Protein AF-0000000081332070 (afdb_homodimer)

Structure (mmCIF, N/CA/C/O backbone):
data_AF-0000000081332070-model_v1
#
loop_
_entity.id
_entity.type
_entity.pdbx_description
1 polymer 'Alpha/beta fold hydrolase'
#
loop_
_atom_site.group_PDB
_atom_site.id
_atom_site.type_symbol
_atom_site.label_atom_id
_atom_site.label_alt_id
_atom_site.label_comp_id
_atom_site.label_asym_id
_atom_site.label_entity_id
_atom_site.label_seq_id
_atom_site.pdbx_PDB_ins_code
_atom_site.Cartn_x
_atom_site.Cartn_y
_atom_site.Cartn_z
_atom_site.occupancy
_atom_site.B_iso_or_equiv
_atom_site.auth_seq_id
_atom_site.auth_comp_id
_atom_site.auth_asym_id
_atom_site.auth_atom_id
_atom_site.pdbx_PDB_model_num
ATOM 1 N N . MET A 1 1 ? -11.836 -8.078 12.07 1 38.56 1 MET A N 1
ATOM 2 C CA . MET A 1 1 ? -11.688 -8.82 10.82 1 38.56 1 MET A CA 1
ATOM 3 C C . MET A 1 1 ? -11.523 -10.312 11.094 1 38.56 1 MET A C 1
ATOM 5 O O . MET A 1 1 ? -10.734 -10.711 11.953 1 38.56 1 MET A O 1
ATOM 9 N N . ILE A 1 2 ? -12.57 -11.07 11.023 1 46.22 2 ILE A N 1
ATOM 10 C CA . ILE A 1 2 ? -12.5 -12.484 11.352 1 46.22 2 ILE A CA 1
ATOM 11 C C . ILE A 1 2 ? -11.211 -13.078 10.781 1 46.22 2 ILE A C 1
ATOM 13 O O . ILE A 1 2 ? -10.945 -12.977 9.578 1 46.22 2 ILE A O 1
ATOM 17 N N . ARG A 1 3 ? -10.281 -13.148 11.656 1 58.88 3 ARG A N 1
ATOM 18 C CA . ARG A 1 3 ? -9.07 -13.836 11.227 1 58.88 3 ARG A CA 1
ATOM 19 C C . ARG A 1 3 ? -9.383 -15.25 10.758 1 58.88 3 ARG A C 1
ATOM 21 O O . ARG A 1 3 ? -9.984 -16.031 11.492 1 58.88 3 ARG A O 1
ATOM 28 N N . LEU A 1 4 ? -9.211 -15.445 9.477 1 74.88 4 LEU A N 1
ATOM 29 C CA . LEU A 1 4 ? -9.43 -16.781 8.922 1 74.88 4 LEU A CA 1
ATOM 30 C C . LEU A 1 4 ? -8.461 -17.781 9.539 1 74.88 4 LEU A C 1
ATOM 32 O O . LEU A 1 4 ? -7.277 -17.484 9.703 1 74.88 4 LEU A O 1
ATOM 36 N N . THR A 1 5 ? -8.984 -18.812 10.117 1 86 5 THR A N 1
ATOM 37 C CA . THR A 1 5 ? -8.164 -19.875 10.672 1 86 5 THR A CA 1
ATOM 38 C C . THR A 1 5 ? -7.676 -20.828 9.578 1 86 5 THR A C 1
ATOM 40 O O . THR A 1 5 ? -8.477 -21.312 8.773 1 86 5 THR A O 1
ATOM 43 N N . ALA A 1 6 ? -6.418 -21 9.578 1 92.31 6 ALA A N 1
ATOM 44 C CA . ALA A 1 6 ? -5.824 -21.922 8.609 1 92.31 6 ALA A CA 1
ATOM 45 C C . ALA A 1 6 ? -6.234 -23.359 8.883 1 92.31 6 ALA A C 1
ATOM 47 O O . ALA A 1 6 ? -6.367 -23.766 10.047 1 92.31 6 ALA A O 1
ATOM 48 N N . GLU A 1 7 ? -6.484 -24.094 7.84 1 96.81 7 GLU A N 1
ATOM 49 C CA . GLU A 1 7 ? -6.781 -25.516 7.883 1 96.81 7 GLU A CA 1
ATOM 50 C C . GLU A 1 7 ? -5.711 -26.328 7.152 1 96.81 7 GLU A C 1
ATOM 52 O O . GLU A 1 7 ? -4.852 -25.766 6.477 1 96.81 7 GLU A O 1
ATOM 57 N N . HIS A 1 8 ? -5.754 -27.672 7.391 1 98.19 8 HIS A N 1
ATOM 58 C CA . HIS A 1 8 ? -4.84 -28.594 6.711 1 98.19 8 HIS A CA 1
ATOM 59 C C . HIS A 1 8 ? -5.598 -29.75 6.07 1 98.19 8 HIS A C 1
ATOM 61 O O . HIS A 1 8 ? -6.555 -30.266 6.648 1 98.19 8 HIS A O 1
ATOM 67 N N . THR A 1 9 ? -5.184 -30.141 4.871 1 98.56 9 THR A N 1
ATOM 68 C CA . THR A 1 9 ? -5.641 -31.406 4.328 1 98.56 9 THR A CA 1
ATOM 69 C C . THR A 1 9 ? -4.969 -32.562 5.043 1 98.56 9 THR A C 1
ATOM 71 O O . THR A 1 9 ? -3.988 -32.375 5.77 1 98.56 9 THR A O 1
ATOM 74 N N . PRO A 1 10 ? -5.52 -33.75 4.793 1 97.75 10 PRO A N 1
ATOM 75 C CA . PRO A 1 10 ? -4.848 -34.906 5.383 1 97.75 10 PRO A CA 1
ATOM 76 C C . PRO A 1 10 ? -3.402 -35.062 4.914 1 97.75 10 PRO A C 1
ATOM 78 O O . PRO A 1 10 ? -2.549 -35.531 5.672 1 97.75 10 PRO A O 1
ATOM 81 N N . ALA A 1 11 ? -3.088 -34.625 3.713 1 97.5 11 ALA A N 1
ATOM 82 C CA . ALA A 1 11 ? -1.735 -34.688 3.166 1 97.5 11 ALA A CA 1
ATOM 83 C C . ALA A 1 11 ? -0.864 -33.562 3.676 1 97.5 11 ALA A C 1
ATOM 85 O O . ALA A 1 11 ? 0.345 -33.531 3.432 1 97.5 11 ALA A O 1
ATOM 86 N N . GLY A 1 12 ? -1.466 -32.562 4.418 1 98.44 12 GLY A N 1
ATOM 87 C CA . GLY A 1 12 ? -0.684 -31.562 5.113 1 98.44 12 GLY A CA 1
ATOM 88 C C . GLY A 1 12 ? -0.72 -30.203 4.426 1 98.44 12 GLY A C 1
ATOM 89 O O . GLY A 1 12 ? -0.119 -29.25 4.91 1 98.44 12 GLY A O 1
ATOM 90 N N . THR A 1 13 ? -1.43 -30.078 3.301 1 98.75 13 THR A N 1
ATOM 91 C CA . THR A 1 13 ? -1.515 -28.781 2.635 1 98.75 13 THR A CA 1
ATOM 92 C C . THR A 1 13 ? -2.24 -27.766 3.514 1 98.75 13 THR A C 1
ATOM 94 O O . THR A 1 13 ? -3.398 -27.969 3.883 1 98.75 13 THR A O 1
ATOM 97 N N . SER A 1 14 ? -1.518 -26.719 3.902 1 98.81 14 SER A N 1
ATOM 98 C CA . SER A 1 14 ? -2.115 -25.656 4.691 1 98.81 14 SER A CA 1
ATOM 99 C C . SER A 1 14 ? -2.875 -24.672 3.801 1 98.81 14 SER A C 1
ATOM 101 O O . SER A 1 14 ? -2.346 -24.203 2.791 1 98.81 14 SER A O 1
ATOM 103 N N . TYR A 1 15 ? -4.145 -24.375 4.176 1 98.75 15 TYR A N 1
ATOM 104 C CA . TYR A 1 15 ? -4.941 -23.516 3.314 1 98.75 15 TYR A CA 1
ATOM 105 C C . TYR A 1 15 ? -5.922 -22.672 4.137 1 98.75 15 TYR A C 1
ATOM 107 O O . TYR A 1 15 ? -6.137 -22.953 5.32 1 98.75 15 TYR A O 1
ATOM 115 N N . LEU A 1 16 ? -6.34 -21.562 3.539 1 98.19 16 LEU A N 1
ATOM 116 C CA . LEU A 1 16 ? -7.445 -20.719 3.99 1 98.19 16 LEU A CA 1
ATOM 117 C C . LEU A 1 16 ? -8.562 -20.688 2.947 1 98.19 16 LEU A C 1
ATOM 119 O O . LEU A 1 16 ? -8.289 -20.625 1.746 1 98.19 16 LEU A O 1
ATOM 123 N N . ALA A 1 17 ? -9.781 -20.781 3.414 1 97.5 17 ALA A N 1
ATOM 124 C CA . ALA A 1 17 ? -10.938 -20.688 2.525 1 97.5 17 ALA A CA 1
ATOM 125 C C . ALA A 1 17 ? -11.992 -19.75 3.105 1 97.5 17 ALA A C 1
ATOM 127 O O . ALA A 1 17 ? -12.273 -19.797 4.309 1 97.5 17 ALA A O 1
ATOM 128 N N . THR A 1 18 ? -12.484 -18.875 2.275 1 96.88 18 THR A N 1
ATOM 129 C CA . THR A 1 18 ? -13.531 -17.953 2.707 1 96.88 18 THR A CA 1
ATOM 130 C C . THR A 1 18 ? -14.438 -17.594 1.538 1 96.88 18 THR A C 1
ATOM 132 O O . THR A 1 18 ? -14.055 -17.719 0.376 1 96.88 18 THR A O 1
ATOM 135 N N . GLY A 1 19 ? -15.656 -17.203 1.854 1 96.88 19 GLY A N 1
ATOM 136 C CA . GLY A 1 19 ? -16.609 -16.844 0.829 1 96.88 19 GLY A CA 1
ATOM 137 C C . GLY A 1 19 ? -17.406 -18.031 0.295 1 96.88 19 GLY A C 1
ATOM 138 O O . GLY A 1 19 ? -17.234 -19.156 0.773 1 96.88 19 GLY A O 1
ATOM 139 N N . GLN A 1 20 ? -18.312 -17.688 -0.54 1 96.25 20 GLN A N 1
ATOM 140 C CA . GLN A 1 20 ? -19.172 -18.688 -1.184 1 96.25 20 GLN A CA 1
ATOM 141 C C . GLN A 1 20 ? -19.266 -18.438 -2.688 1 96.25 20 GLN A C 1
ATOM 143 O O . GLN A 1 20 ? -19 -17.328 -3.156 1 96.25 20 GLN A O 1
ATOM 148 N N . GLY A 1 21 ? -19.609 -19.516 -3.41 1 95.75 21 GLY A N 1
ATOM 149 C CA . GLY A 1 21 ? -19.734 -19.406 -4.852 1 95.75 21 GLY A CA 1
ATOM 150 C C . GLY A 1 21 ? -18.688 -20.172 -5.613 1 95.75 21 GLY A C 1
ATOM 151 O O . GLY A 1 21 ? -18.188 -21.203 -5.133 1 95.75 21 GLY A O 1
ATOM 152 N N . GLN A 1 22 ? -18.438 -19.734 -6.848 1 96.81 22 GLN A N 1
ATOM 153 C CA . GLN A 1 22 ? -17.453 -20.406 -7.68 1 96.81 22 GLN A CA 1
ATOM 154 C C . GLN A 1 22 ? -16.078 -20.375 -7.043 1 96.81 22 GLN A C 1
ATOM 156 O O . GLN A 1 22 ? -15.648 -19.328 -6.547 1 96.81 22 GLN A O 1
ATOM 161 N N . PRO A 1 23 ? -15.375 -21.469 -7.02 1 98.25 23 PRO A N 1
ATOM 162 C CA . PRO A 1 23 ? -14.078 -21.531 -6.344 1 98.25 23 PRO A CA 1
ATOM 163 C C . PRO A 1 23 ? -12.977 -20.812 -7.121 1 98.25 23 PRO A C 1
ATOM 165 O O . PRO A 1 23 ? -12.875 -20.969 -8.344 1 98.25 23 PRO A O 1
ATOM 168 N N . VAL A 1 24 ? -12.242 -20 -6.438 1 98.81 24 VAL A N 1
ATOM 169 C CA . VAL A 1 24 ? -11.031 -19.344 -6.918 1 98.81 24 VAL A CA 1
ATOM 170 C C . VAL A 1 24 ? -9.852 -19.719 -6.035 1 98.81 24 VAL A C 1
ATOM 172 O O . VAL A 1 24 ? -9.859 -19.469 -4.828 1 98.81 24 VAL A O 1
ATOM 175 N N . VAL A 1 25 ? -8.836 -20.328 -6.605 1 98.94 25 VAL A N 1
ATOM 176 C CA . VAL A 1 25 ? -7.652 -20.734 -5.848 1 98.94 25 VAL A CA 1
ATOM 177 C C . VAL A 1 25 ? -6.488 -19.797 -6.16 1 98.94 25 VAL A C 1
ATOM 179 O O . VAL A 1 25 ? -6.215 -19.516 -7.328 1 98.94 25 VAL A O 1
ATOM 182 N N . LEU A 1 26 ? -5.84 -19.344 -5.113 1 98.94 26 LEU A N 1
ATOM 183 C CA . LEU A 1 26 ? -4.73 -18.406 -5.23 1 98.94 26 LEU A CA 1
ATOM 184 C C . LEU A 1 26 ? -3.408 -19.078 -4.871 1 98.94 26 LEU A C 1
ATOM 186 O O . LEU A 1 26 ? -3.262 -19.625 -3.775 1 98.94 26 LEU A O 1
ATOM 190 N N . ILE A 1 27 ? -2.459 -19 -5.789 1 98.94 27 ILE A N 1
ATOM 191 C CA . ILE A 1 27 ? -1.155 -19.625 -5.594 1 98.94 27 ILE A CA 1
ATOM 192 C C . ILE A 1 27 ? -0.077 -18.547 -5.492 1 98.94 27 ILE A C 1
ATOM 194 O O . ILE A 1 27 ? 0.098 -17.75 -6.414 1 98.94 27 ILE A O 1
ATOM 198 N N . HIS A 1 28 ? 0.681 -18.562 -4.414 1 98.88 28 HIS A N 1
ATOM 199 C CA . HIS A 1 28 ? 1.637 -17.5 -4.121 1 98.88 28 HIS A CA 1
ATOM 200 C C . HIS A 1 28 ? 2.957 -17.734 -4.848 1 98.88 28 HIS A C 1
ATOM 202 O O . HIS A 1 28 ? 3.119 -18.734 -5.547 1 98.88 28 HIS A O 1
ATOM 208 N N . GLY A 1 29 ? 3.875 -16.766 -4.809 1 98.69 29 GLY A N 1
ATOM 209 C CA . GLY A 1 29 ? 5.191 -16.844 -5.422 1 98.69 29 GLY A CA 1
ATOM 210 C C . GLY A 1 29 ? 6.23 -17.5 -4.527 1 98.69 29 GLY A C 1
ATOM 211 O O . GLY A 1 29 ? 5.977 -17.734 -3.348 1 98.69 29 GLY A O 1
ATOM 212 N N . VAL A 1 30 ? 7.387 -17.766 -5.094 1 98.06 30 VAL A N 1
ATOM 213 C CA . VAL A 1 30 ? 8.461 -18.406 -4.344 1 98.06 30 VAL A CA 1
ATOM 214 C C . VAL A 1 30 ? 8.898 -17.516 -3.191 1 98.06 30 VAL A C 1
ATOM 216 O O . VAL A 1 30 ? 9.039 -16.297 -3.363 1 98.06 30 VAL A O 1
ATOM 219 N N . GLY A 1 31 ? 9.047 -18.109 -2.027 1 97.75 31 GLY A N 1
ATOM 220 C CA . GLY A 1 31 ? 9.523 -17.422 -0.843 1 97.75 31 GLY A CA 1
ATOM 221 C C . GLY A 1 31 ? 8.422 -16.734 -0.063 1 97.75 31 GLY A C 1
ATOM 222 O O . GLY A 1 31 ? 8.648 -16.25 1.045 1 97.75 31 GLY A O 1
ATOM 223 N N . LEU A 1 32 ? 7.258 -16.688 -0.602 1 98.25 32 LEU A N 1
ATOM 224 C CA . LEU A 1 32 ? 6.102 -16.094 0.061 1 98.25 32 LEU A CA 1
ATOM 225 C C . LEU A 1 32 ? 5.195 -17.172 0.644 1 98.25 32 LEU A C 1
ATOM 227 O O . LEU A 1 32 ? 5.645 -18.297 0.905 1 98.25 32 LEU A O 1
ATOM 231 N N . ASN A 1 33 ? 3.975 -16.828 1.009 1 98.44 33 ASN A N 1
ATOM 232 C CA . ASN A 1 33 ? 2.98 -17.766 1.527 1 98.44 33 ASN A CA 1
ATOM 233 C C . ASN A 1 33 ? 1.56 -17.281 1.243 1 98.44 33 ASN A C 1
ATOM 235 O O . ASN A 1 33 ? 1.364 -16.266 0.574 1 98.44 33 ASN A O 1
ATOM 239 N N . LYS A 1 34 ? 0.616 -18.078 1.707 1 98.5 34 LYS A N 1
ATOM 240 C CA . LYS A 1 34 ? -0.781 -17.828 1.367 1 98.5 34 LYS A CA 1
ATOM 241 C C . LYS A 1 34 ? -1.244 -16.484 1.915 1 98.5 34 LYS A C 1
ATOM 243 O O . LYS A 1 34 ? -2.215 -15.898 1.42 1 98.5 34 LYS A O 1
ATOM 248 N N . GLU A 1 35 ? -0.532 -15.875 2.842 1 96.88 35 GLU A N 1
ATOM 249 C CA . GLU A 1 35 ? -0.957 -14.641 3.498 1 96.88 35 GLU A CA 1
ATOM 250 C C . GLU A 1 35 ? -0.755 -13.43 2.586 1 96.88 35 GLU A C 1
ATOM 252 O O . GLU A 1 35 ? -1.333 -12.367 2.82 1 96.88 35 GLU A O 1
ATOM 257 N N . MET A 1 36 ? 0.032 -13.633 1.496 1 98.06 36 MET A N 1
ATOM 258 C CA . MET A 1 36 ? 0.271 -12.5 0.609 1 98.06 36 MET A CA 1
ATOM 259 C C . MET A 1 36 ? -1.017 -12.07 -0.085 1 98.06 36 MET A C 1
ATOM 261 O O . MET A 1 36 ? -1.094 -10.969 -0.634 1 98.06 36 MET A O 1
ATOM 265 N N . TRP A 1 37 ? -2.033 -12.914 -0.03 1 98.56 37 TRP A N 1
ATOM 266 C CA . TRP A 1 37 ? -3.232 -12.742 -0.843 1 98.56 37 TRP A CA 1
ATOM 267 C C . TRP A 1 37 ? -4.32 -12.016 -0.058 1 98.56 37 TRP A C 1
ATOM 269 O O . TRP A 1 37 ? -5.48 -11.984 -0.472 1 98.56 37 TRP A O 1
ATOM 279 N N . GLY A 1 38 ? -3.975 -11.438 1.107 1 97.94 38 GLY A N 1
ATOM 280 C CA . GLY A 1 38 ? -4.984 -10.828 1.953 1 97.94 38 GLY A CA 1
ATOM 281 C C . GLY A 1 38 ? -5.891 -9.867 1.2 1 97.94 38 GLY A C 1
ATOM 282 O O . GLY A 1 38 ? -7.113 -9.922 1.34 1 97.94 38 GLY A O 1
ATOM 283 N N . GLY A 1 39 ? -5.305 -8.977 0.341 1 98.31 39 GLY A N 1
ATOM 284 C CA . GLY A 1 39 ? -6.078 -8.008 -0.424 1 98.31 39 GLY A CA 1
ATOM 285 C C . GLY A 1 39 ? -7.043 -8.656 -1.402 1 98.31 39 GLY A C 1
ATOM 286 O O . GLY A 1 39 ? -8.172 -8.195 -1.562 1 98.31 39 GLY A O 1
ATOM 287 N N . GLN A 1 40 ? -6.613 -9.664 -2.096 1 98.69 40 GLN A N 1
ATOM 288 C CA . GLN A 1 40 ? -7.453 -10.375 -3.057 1 98.69 40 GLN A CA 1
ATOM 289 C C . GLN A 1 40 ? -8.555 -11.156 -2.352 1 98.69 40 GLN A C 1
ATOM 291 O O . GLN A 1 40 ? -9.688 -11.211 -2.83 1 98.69 40 GLN A O 1
ATOM 296 N N . VAL A 1 41 ? -8.203 -11.766 -1.174 1 98.12 41 VAL A N 1
ATOM 297 C CA . VAL A 1 41 ? -9.188 -12.547 -0.435 1 98.12 41 VAL A CA 1
ATOM 298 C C . VAL A 1 41 ? -10.375 -11.664 -0.049 1 98.12 41 VAL A C 1
ATOM 300 O O . VAL A 1 41 ? -11.523 -12 -0.335 1 98.12 41 VAL A O 1
ATOM 303 N N . VAL A 1 42 ? -10.125 -10.492 0.495 1 96.69 42 VAL A N 1
ATOM 304 C CA . VAL A 1 42 ? -11.219 -9.656 0.965 1 96.69 42 VAL A CA 1
ATOM 305 C C . VAL A 1 42 ? -11.969 -9.062 -0.228 1 96.69 42 VAL A C 1
ATOM 307 O O . VAL A 1 42 ? -13.172 -8.828 -0.161 1 96.69 42 VAL A O 1
ATOM 310 N N . GLY A 1 43 ? -11.281 -8.844 -1.334 1 97.06 43 GLY A N 1
ATOM 311 C CA . GLY A 1 43 ? -11.898 -8.242 -2.512 1 97.06 43 GLY A CA 1
ATOM 312 C C . GLY A 1 43 ? -12.734 -9.227 -3.309 1 97.06 43 GLY A C 1
ATOM 313 O O . GLY A 1 43 ? -13.727 -8.844 -3.934 1 97.06 43 GLY A O 1
ATOM 314 N N . LEU A 1 44 ? -12.375 -10.5 -3.283 1 97.94 44 LEU A N 1
ATOM 315 C CA . LEU A 1 44 ? -13.016 -11.492 -4.133 1 97.94 44 LEU A CA 1
ATOM 316 C C . LEU A 1 44 ? -14.047 -12.297 -3.348 1 97.94 44 LEU A C 1
ATOM 318 O O . LEU A 1 44 ? -14.977 -12.859 -3.928 1 97.94 44 LEU A O 1
ATOM 322 N N . ALA A 1 45 ? -13.922 -12.32 -2.047 1 97 45 ALA A N 1
ATOM 323 C CA . ALA A 1 45 ? -14.688 -13.242 -1.218 1 97 45 ALA A CA 1
ATOM 324 C C . ALA A 1 45 ? -16.156 -12.852 -1.178 1 97 45 ALA A C 1
ATOM 326 O O . ALA A 1 45 ? -17.016 -13.648 -0.762 1 97 45 ALA A O 1
ATOM 327 N N . ALA A 1 46 ? -16.453 -11.656 -1.608 1 94.25 46 ALA A N 1
ATOM 328 C CA . ALA A 1 46 ? -17.859 -11.227 -1.675 1 94.25 46 ALA A CA 1
ATOM 329 C C . ALA A 1 46 ? -18.609 -11.977 -2.771 1 94.25 46 ALA A C 1
ATOM 331 O O . ALA A 1 46 ? -19.828 -12.109 -2.713 1 94.25 46 ALA A O 1
ATOM 332 N N . HIS A 1 47 ? -17.906 -12.555 -3.744 1 95.44 47 HIS A N 1
ATOM 333 C CA . HIS A 1 47 ? -18.547 -13.109 -4.93 1 95.44 47 HIS A CA 1
ATOM 334 C C . HIS A 1 47 ? -18.109 -14.547 -5.184 1 95.44 47 HIS A C 1
ATOM 336 O O . HIS A 1 47 ? -18.75 -15.281 -5.926 1 95.44 47 HIS A O 1
ATOM 342 N N . TYR A 1 48 ? -17.031 -14.922 -4.547 1 97.69 48 TYR A N 1
ATOM 343 C CA . TYR A 1 48 ? -16.406 -16.203 -4.848 1 97.69 48 TYR A CA 1
ATOM 344 C C . TYR A 1 48 ? -16 -16.938 -3.566 1 97.69 48 TYR A C 1
ATOM 346 O O . TYR A 1 48 ? -15.898 -16.312 -2.506 1 97.69 48 TYR A O 1
ATOM 354 N N . ARG A 1 49 ? -15.883 -18.219 -3.646 1 97.94 49 ARG A N 1
ATOM 355 C CA . ARG A 1 49 ? -15.18 -18.984 -2.627 1 97.94 49 ARG A CA 1
ATOM 356 C C . ARG A 1 49 ? -13.672 -18.953 -2.863 1 97.94 49 ARG A C 1
ATOM 358 O O . ARG A 1 49 ? -13.164 -19.656 -3.744 1 97.94 49 ARG A O 1
ATOM 365 N N . VAL A 1 50 ? -13.016 -18.172 -2.088 1 98.62 50 VAL A N 1
ATOM 366 C CA . VAL A 1 50 ? -11.602 -17.906 -2.326 1 98.62 50 VAL A CA 1
ATOM 367 C C . VAL A 1 50 ? -10.742 -18.812 -1.439 1 98.62 50 VAL A C 1
ATOM 369 O O . VAL A 1 50 ? -10.922 -18.844 -0.219 1 98.62 50 VAL A O 1
ATOM 372 N N . ILE A 1 51 ? -9.859 -19.547 -2.061 1 98.75 51 ILE A N 1
ATOM 373 C CA . ILE A 1 51 ? -8.969 -20.484 -1.375 1 98.75 51 ILE A CA 1
ATOM 374 C C . ILE A 1 51 ? -7.52 -20.094 -1.633 1 98.75 51 ILE A C 1
ATOM 376 O O . ILE A 1 51 ? -7.105 -19.938 -2.785 1 98.75 51 ILE A O 1
ATOM 380 N N . SER A 1 52 ? -6.785 -19.844 -0.651 1 98.75 52 SER A N 1
ATOM 381 C CA . SER A 1 52 ? -5.336 -19.688 -0.746 1 98.75 52 SER A CA 1
ATOM 382 C C . SER A 1 52 ? -4.613 -20.797 0.021 1 98.75 52 SER A C 1
ATOM 384 O O . SER A 1 52 ? -5.125 -21.297 1.023 1 98.75 52 SER A O 1
ATOM 386 N N . TYR A 1 53 ? -3.463 -21.172 -0.45 1 98.88 53 TYR A N 1
ATOM 387 C CA . TYR A 1 53 ? -2.74 -22.234 0.238 1 98.88 53 TYR A CA 1
ATOM 388 C C . TYR A 1 53 ? -1.233 -22.016 0.149 1 98.88 53 TYR A C 1
ATOM 390 O O . TYR A 1 53 ? -0.765 -21.203 -0.653 1 98.88 53 TYR A O 1
ATOM 398 N N . ASP A 1 54 ? -0.456 -22.656 1.036 1 98.88 54 ASP A N 1
ATOM 399 C CA . ASP A 1 54 ? 1.003 -22.672 1.001 1 98.88 54 ASP A CA 1
ATOM 400 C C . ASP A 1 54 ? 1.52 -23.766 0.072 1 98.88 54 ASP A C 1
ATOM 402 O O . ASP A 1 54 ? 1.209 -24.953 0.259 1 98.88 54 ASP A O 1
ATOM 406 N N . MET A 1 55 ? 2.295 -23.375 -0.897 1 98.38 55 MET A N 1
ATOM 407 C CA . MET A 1 55 ? 2.914 -24.375 -1.772 1 98.38 55 MET A CA 1
ATOM 408 C C . MET A 1 55 ? 3.852 -25.281 -0.985 1 98.38 55 MET A C 1
ATOM 410 O O . MET A 1 55 ? 4.297 -24.922 0.107 1 98.38 55 MET A O 1
ATOM 414 N N . LEU A 1 56 ? 4.156 -26.391 -1.579 1 98.38 56 LEU A N 1
ATOM 415 C CA . LEU A 1 56 ? 5.176 -27.266 -1.013 1 98.38 56 LEU A CA 1
ATOM 416 C C . LEU A 1 56 ? 6.434 -26.484 -0.659 1 98.38 56 LEU A C 1
ATOM 418 O O . LEU A 1 56 ? 6.926 -25.688 -1.469 1 98.38 56 LEU A O 1
ATOM 422 N N . GLY A 1 57 ? 6.844 -26.688 0.624 1 97.81 57 GLY A N 1
ATOM 423 C CA . GLY A 1 57 ? 8.086 -26.078 1.064 1 97.81 57 GLY A CA 1
ATOM 424 C C . GLY A 1 57 ? 7.91 -24.656 1.569 1 97.81 57 GLY A C 1
ATOM 425 O O . GLY A 1 57 ? 8.883 -23.984 1.905 1 97.81 57 GLY A O 1
ATOM 426 N N . HIS A 1 58 ? 6.738 -24.172 1.668 1 98.44 58 HIS A N 1
ATOM 427 C CA . HIS A 1 58 ? 6.449 -22.812 2.107 1 98.44 58 HIS A CA 1
ATOM 428 C C . HIS A 1 58 ? 5.41 -22.797 3.223 1 98.44 58 HIS A C 1
ATOM 430 O O . HIS A 1 58 ? 4.578 -23.703 3.311 1 98.44 58 HIS A O 1
ATOM 436 N N . GLY A 1 59 ? 5.488 -21.766 4.039 1 97.81 59 GLY A N 1
ATOM 437 C CA . GLY A 1 59 ? 4.508 -21.609 5.098 1 97.81 59 GLY A CA 1
ATOM 438 C C . GLY A 1 59 ? 4.359 -22.844 5.965 1 97.81 59 GLY A C 1
ATOM 439 O O . GLY A 1 59 ? 5.348 -23.375 6.477 1 97.81 59 GLY A O 1
ATOM 440 N N . ALA A 1 60 ? 3.105 -23.328 6.062 1 98 60 ALA A N 1
ATOM 441 C CA . ALA A 1 60 ? 2.82 -24.438 6.965 1 98 60 ALA A CA 1
ATOM 442 C C . ALA A 1 60 ? 2.559 -25.719 6.184 1 98 60 ALA A C 1
ATOM 444 O O . ALA A 1 60 ? 2.01 -26.688 6.73 1 98 60 ALA A O 1
ATOM 445 N N . SER A 1 61 ? 2.885 -25.719 4.871 1 98.62 61 SER A N 1
ATOM 446 C CA . SER A 1 61 ? 2.766 -26.922 4.066 1 98.62 61 SER A CA 1
ATOM 447 C C . SER A 1 61 ? 4.039 -27.766 4.137 1 98.62 61 SER A C 1
ATOM 449 O O . SER A 1 61 ? 5.102 -27.266 4.508 1 98.62 61 SER A O 1
ATOM 451 N N . PRO A 1 62 ? 3.961 -29.016 3.768 1 97.69 62 PRO A N 1
ATOM 452 C CA . PRO A 1 62 ? 5.121 -29.906 3.873 1 97.69 62 PRO A CA 1
ATOM 453 C C . PRO A 1 62 ? 6.227 -29.562 2.879 1 97.69 62 PRO A C 1
ATOM 455 O O . PRO A 1 62 ? 5.949 -28.984 1.823 1 97.69 62 PRO A O 1
ATOM 458 N N . ARG A 1 63 ? 7.414 -29.906 3.223 1 96.88 63 ARG A N 1
ATOM 459 C CA . ARG A 1 63 ? 8.555 -29.781 2.324 1 96.88 63 ARG A CA 1
ATOM 460 C C . ARG A 1 63 ? 8.469 -30.797 1.185 1 96.88 63 ARG A C 1
ATOM 462 O O . ARG A 1 63 ? 8.102 -31.953 1.402 1 96.88 63 ARG A O 1
ATOM 469 N N . PRO A 1 64 ? 8.727 -30.344 0.027 1 95.25 64 PRO A N 1
ATOM 470 C CA . PRO A 1 64 ? 8.844 -31.328 -1.052 1 95.25 64 PRO A CA 1
ATOM 471 C C . PRO A 1 64 ? 10.102 -32.188 -0.942 1 95.25 64 PRO A C 1
ATOM 473 O O . PRO A 1 64 ? 11.07 -31.766 -0.297 1 95.25 64 PRO A O 1
ATOM 476 N N . ALA A 1 65 ? 10.023 -33.375 -1.546 1 91.5 65 ALA A N 1
ATOM 477 C CA . ALA A 1 65 ? 11.258 -34.125 -1.707 1 91.5 65 ALA A CA 1
ATOM 478 C C . ALA A 1 65 ? 12.25 -33.375 -2.602 1 91.5 65 ALA A C 1
ATOM 480 O O . ALA A 1 65 ? 11.852 -32.562 -3.432 1 91.5 65 ALA A O 1
ATOM 481 N N . SER A 1 66 ? 13.508 -33.656 -2.326 1 87.44 66 SER A N 1
ATOM 482 C CA . SER A 1 66 ? 14.523 -33.094 -3.207 1 87.44 66 SER A CA 1
ATOM 483 C C . SER A 1 66 ? 14.266 -33.469 -4.664 1 87.44 66 SER A C 1
ATOM 485 O O . SER A 1 66 ? 13.953 -34.625 -4.969 1 87.44 66 SER A O 1
ATOM 487 N N . GLY A 1 67 ? 14.273 -32.531 -5.52 1 90.25 67 GLY A N 1
ATOM 488 C CA . GLY A 1 67 ? 14.117 -32.781 -6.941 1 90.25 67 GLY A CA 1
ATOM 489 C C . GLY A 1 67 ? 12.664 -32.875 -7.375 1 90.25 67 GLY A C 1
ATOM 490 O O . GLY A 1 67 ? 12.375 -33.25 -8.516 1 90.25 67 GLY A O 1
ATOM 491 N N . THR A 1 68 ? 11.742 -32.625 -6.469 1 96.44 68 THR A N 1
ATOM 492 C CA . THR A 1 68 ? 10.336 -32.594 -6.852 1 96.44 68 THR A CA 1
ATOM 493 C C . THR A 1 68 ? 10.117 -31.719 -8.078 1 96.44 68 THR A C 1
ATOM 495 O O . THR A 1 68 ? 10.531 -30.547 -8.086 1 96.44 68 THR A O 1
ATOM 498 N N . PRO A 1 69 ? 9.547 -32.344 -9.141 1 98.12 69 PRO A N 1
ATOM 499 C CA . PRO A 1 69 ? 9.305 -31.547 -10.352 1 98.12 69 PRO A CA 1
ATOM 500 C C . PRO A 1 69 ? 8.086 -30.625 -10.227 1 98.12 69 PRO A C 1
ATOM 502 O O . PRO A 1 69 ? 7.336 -30.719 -9.25 1 98.12 69 PRO A O 1
ATOM 505 N N . LEU A 1 70 ? 7.906 -29.812 -11.219 1 98.19 70 LEU A N 1
ATOM 506 C CA . LEU A 1 70 ? 6.797 -28.875 -11.266 1 98.19 70 LEU A CA 1
ATOM 507 C C . LEU A 1 70 ? 5.461 -29.594 -11.156 1 98.19 70 LEU A C 1
ATOM 509 O O . LEU A 1 70 ? 4.516 -29.078 -10.547 1 98.19 70 LEU A O 1
ATOM 513 N N . LEU A 1 71 ? 5.34 -30.797 -11.734 1 98.62 71 LEU A N 1
ATOM 514 C CA . LEU A 1 71 ? 4.129 -31.594 -11.656 1 98.62 71 LEU A CA 1
ATOM 515 C C . LEU A 1 71 ? 3.756 -31.875 -10.203 1 98.62 71 LEU A C 1
ATOM 517 O O . LEU A 1 71 ? 2.57 -31.953 -9.867 1 98.62 71 LEU A O 1
ATOM 521 N N . GLY A 1 72 ? 4.719 -32.062 -9.328 1 98.5 72 GLY A N 1
ATOM 522 C CA . GLY A 1 72 ? 4.453 -32.281 -7.914 1 98.5 72 GLY A CA 1
ATOM 523 C C . GLY A 1 72 ? 3.691 -31.125 -7.266 1 98.5 72 GLY A C 1
ATOM 524 O O . GLY A 1 72 ? 2.832 -31.359 -6.41 1 98.5 72 GLY A O 1
ATOM 525 N N . TYR A 1 73 ? 3.998 -29.938 -7.656 1 98.81 73 TYR A N 1
ATOM 526 C CA . TYR A 1 73 ? 3.281 -28.766 -7.148 1 98.81 73 TYR A CA 1
ATOM 527 C C . TYR A 1 73 ? 1.865 -28.703 -7.707 1 98.81 73 TYR A C 1
ATOM 529 O O . TYR A 1 73 ? 0.925 -28.344 -7 1 98.81 73 TYR A O 1
ATOM 537 N N . ALA A 1 74 ? 1.68 -29.047 -8.977 1 98.88 74 ALA A N 1
ATOM 538 C CA . ALA A 1 74 ? 0.345 -29.156 -9.562 1 98.88 74 ALA A CA 1
ATOM 539 C C . ALA A 1 74 ? -0.472 -30.234 -8.875 1 98.88 74 ALA A C 1
ATOM 541 O O . ALA A 1 74 ? -1.675 -30.078 -8.648 1 98.88 74 ALA A O 1
ATOM 542 N N . ASP A 1 75 ? 0.226 -31.359 -8.516 1 98.81 75 ASP A N 1
ATOM 543 C CA . ASP A 1 75 ? -0.428 -32.469 -7.801 1 98.81 75 ASP A CA 1
ATOM 544 C C . ASP A 1 75 ? -0.943 -32 -6.438 1 98.81 75 ASP A C 1
ATOM 546 O O . ASP A 1 75 ? -1.978 -32.469 -5.969 1 98.81 75 ASP A O 1
ATOM 550 N N . GLN A 1 76 ? -0.197 -31.156 -5.797 1 98.81 76 GLN A N 1
ATOM 551 C CA . GLN A 1 76 ? -0.649 -30.625 -4.516 1 98.81 76 GLN A CA 1
ATOM 552 C C . GLN A 1 76 ? -1.977 -29.875 -4.668 1 98.81 76 GLN A C 1
ATOM 554 O O . GLN A 1 76 ? -2.865 -30.016 -3.826 1 98.81 76 GLN A O 1
ATOM 559 N N . LEU A 1 77 ? -2.068 -29.031 -5.727 1 98.88 77 LEU A N 1
ATOM 560 C CA . LEU A 1 77 ? -3.311 -28.312 -5.984 1 98.88 77 LEU A CA 1
ATOM 561 C C . LEU A 1 77 ? -4.457 -29.297 -6.242 1 98.88 77 LEU A C 1
ATOM 563 O O . LEU A 1 77 ? -5.566 -29.094 -5.742 1 98.88 77 LEU A O 1
ATOM 567 N N . LEU A 1 78 ? -4.184 -30.328 -7.023 1 98.88 78 LEU A N 1
ATOM 568 C CA . LEU A 1 78 ? -5.195 -31.344 -7.281 1 98.88 78 LEU A CA 1
ATOM 569 C C . LEU A 1 78 ? -5.676 -31.969 -5.977 1 98.88 78 LEU A C 1
ATOM 571 O O . LEU A 1 78 ? -6.879 -32.125 -5.77 1 98.88 78 LEU A O 1
ATOM 575 N N . GLU A 1 79 ? -4.699 -32.312 -5.133 1 98.75 79 GLU A N 1
ATOM 576 C CA . GLU A 1 79 ? -5.004 -32.875 -3.828 1 98.75 79 GLU A CA 1
ATOM 577 C C . GLU A 1 79 ? -5.891 -31.953 -3.004 1 98.75 79 GLU A C 1
ATOM 579 O O . GLU A 1 79 ? -6.828 -32.406 -2.342 1 98.75 79 GLU A O 1
ATOM 584 N N . LEU A 1 80 ? -5.602 -30.688 -3.02 1 98.88 80 LEU A N 1
ATOM 585 C CA . LEU A 1 80 ? -6.387 -29.703 -2.291 1 98.88 80 LEU A CA 1
ATOM 586 C C . LEU A 1 80 ? -7.812 -29.641 -2.832 1 98.88 80 LEU A C 1
ATOM 588 O O . LEU A 1 80 ? -8.773 -29.609 -2.061 1 98.88 80 LEU A O 1
ATOM 592 N N . LEU A 1 81 ? -7.965 -29.578 -4.164 1 98.81 81 LEU A N 1
ATOM 593 C CA . LEU A 1 81 ? -9.289 -29.547 -4.773 1 98.81 81 LEU A CA 1
ATOM 594 C C . LEU A 1 81 ? -10.086 -30.781 -4.395 1 98.81 81 LEU A C 1
ATOM 596 O O . LEU A 1 81 ? -11.273 -30.703 -4.062 1 98.81 81 LEU A O 1
ATOM 600 N N . ASP A 1 82 ? -9.422 -31.953 -4.457 1 98.81 82 ASP A N 1
ATOM 601 C CA . ASP A 1 82 ? -10.078 -33.188 -4.09 1 98.81 82 ASP A CA 1
ATOM 602 C C . ASP A 1 82 ? -10.539 -33.156 -2.635 1 98.81 82 ASP A C 1
ATOM 604 O O . ASP A 1 82 ? -11.672 -33.562 -2.328 1 98.81 82 ASP A O 1
ATOM 608 N N . HIS A 1 83 ? -9.703 -32.719 -1.801 1 98.69 83 HIS A N 1
ATOM 609 C CA . HIS A 1 83 ? -10.023 -32.625 -0.38 1 98.69 83 HIS A CA 1
ATOM 610 C C . HIS A 1 83 ? -11.25 -31.766 -0.145 1 98.69 83 HIS A C 1
ATOM 612 O O . HIS A 1 83 ? -12.094 -32.062 0.701 1 98.69 83 HIS A O 1
ATOM 618 N N . LEU A 1 84 ? -11.336 -30.688 -0.91 1 98.5 84 LEU A N 1
ATOM 619 C CA . LEU A 1 84 ? -12.43 -29.719 -0.735 1 98.5 84 LEU A CA 1
ATOM 620 C C . LEU A 1 84 ? -13.633 -30.109 -1.578 1 98.5 84 LEU A C 1
ATOM 622 O O . LEU A 1 84 ? -14.633 -29.391 -1.614 1 98.5 84 LEU A O 1
ATOM 626 N N . GLN A 1 85 ? -13.539 -31.156 -2.305 1 98.38 85 GLN A N 1
ATOM 627 C CA . GLN A 1 85 ? -14.602 -31.688 -3.148 1 98.38 85 GLN A CA 1
ATOM 628 C C . GLN A 1 85 ? -15.016 -30.672 -4.215 1 98.38 85 GLN A C 1
ATOM 630 O O . GLN A 1 85 ? -16.203 -30.438 -4.422 1 98.38 85 GLN A O 1
ATOM 635 N N . LEU A 1 86 ? -14.055 -30.125 -4.785 1 98.44 86 LEU A N 1
ATOM 636 C CA . LEU A 1 86 ? -14.266 -29.188 -5.883 1 98.44 86 LEU A CA 1
ATOM 637 C C . LEU A 1 86 ? -13.922 -29.828 -7.223 1 98.44 86 LEU A C 1
ATOM 639 O O . LEU A 1 86 ? -12.789 -30.25 -7.441 1 98.44 86 LEU A O 1
ATOM 643 N N . ALA A 1 87 ? -14.844 -29.891 -8.117 1 98.06 87 ALA A N 1
ATOM 644 C CA . ALA A 1 87 ? -14.633 -30.5 -9.422 1 98.06 87 ALA A CA 1
ATOM 645 C C . ALA A 1 87 ? -13.727 -29.641 -10.305 1 98.06 87 ALA A C 1
ATOM 647 O O . ALA A 1 87 ? -12.805 -30.156 -10.945 1 98.06 87 ALA A O 1
ATOM 648 N N . LYS A 1 88 ? -14.023 -28.328 -10.367 1 97.88 88 LYS A N 1
ATOM 649 C CA . LYS A 1 88 ? -13.25 -27.344 -11.133 1 97.88 88 LYS A CA 1
ATOM 650 C C . LYS A 1 88 ? -13.016 -26.078 -10.312 1 97.88 88 LYS A C 1
ATOM 652 O O . LYS A 1 88 ? -13.742 -25.812 -9.352 1 97.88 88 LYS A O 1
ATOM 657 N N . ALA A 1 89 ? -11.984 -25.375 -10.711 1 98.44 89 ALA A N 1
ATOM 658 C CA . ALA A 1 89 ? -11.727 -24.094 -10.062 1 98.44 89 ALA A CA 1
ATOM 659 C C . ALA A 1 89 ? -11.047 -23.125 -11.023 1 98.44 89 ALA A C 1
ATOM 661 O O . ALA A 1 89 ? -10.406 -23.547 -11.992 1 98.44 89 ALA A O 1
ATOM 662 N N . THR A 1 90 ? -11.352 -21.844 -10.82 1 98.75 90 THR A N 1
ATOM 663 C CA . THR A 1 90 ? -10.438 -20.844 -11.352 1 98.75 90 THR A CA 1
ATOM 664 C C . THR A 1 90 ? -9.117 -20.859 -10.594 1 98.75 90 THR A C 1
ATOM 666 O O . THR A 1 90 ? -9.109 -20.875 -9.359 1 98.75 90 THR A O 1
ATOM 669 N N . VAL A 1 91 ? -8.039 -20.891 -11.32 1 98.94 91 VAL A N 1
ATOM 670 C CA . VAL A 1 91 ? -6.719 -20.922 -10.703 1 98.94 91 VAL A CA 1
ATOM 671 C C . VAL A 1 91 ? -5.953 -19.641 -11.039 1 98.94 91 VAL A C 1
ATOM 673 O O . VAL A 1 91 ? -5.789 -19.312 -12.211 1 98.94 91 VAL A O 1
ATOM 676 N N . ILE A 1 92 ? -5.586 -18.922 -10.016 1 98.94 92 ILE A N 1
ATOM 677 C CA . ILE A 1 92 ? -4.797 -17.703 -10.141 1 98.94 92 ILE A CA 1
ATOM 678 C C . ILE A 1 92 ? -3.414 -17.922 -9.531 1 98.94 92 ILE A C 1
ATOM 680 O O . ILE A 1 92 ? -3.283 -18.109 -8.312 1 98.94 92 ILE A O 1
ATOM 684 N N . GLY A 1 93 ? -2.41 -17.891 -10.375 1 98.94 93 GLY A N 1
ATOM 685 C CA . GLY A 1 93 ? -1.041 -18.094 -9.922 1 98.94 93 GLY A CA 1
ATOM 686 C C . GLY A 1 93 ? -0.177 -16.859 -10.078 1 98.94 93 GLY A C 1
ATOM 687 O O . GLY A 1 93 ? -0.208 -16.188 -11.117 1 98.94 93 GLY A O 1
ATOM 688 N N . PHE A 1 94 ? 0.574 -16.594 -9.078 1 98.94 94 PHE A N 1
ATOM 689 C CA . PHE A 1 94 ? 1.48 -15.453 -9.055 1 98.94 94 PHE A CA 1
ATOM 690 C C . PHE A 1 94 ? 2.934 -15.914 -9.078 1 98.94 94 PHE A C 1
ATOM 692 O O . PHE A 1 94 ? 3.352 -16.703 -8.234 1 98.94 94 PHE A O 1
ATOM 699 N N . SER A 1 95 ? 3.768 -15.336 -10.086 1 98.81 95 SER A N 1
ATOM 700 C CA . SER A 1 95 ? 5.199 -15.617 -10.141 1 98.81 95 SER A CA 1
ATOM 701 C C . SER A 1 95 ? 5.457 -17.125 -10.234 1 98.81 95 SER A C 1
ATOM 703 O O . SER A 1 95 ? 4.992 -17.781 -11.164 1 98.81 95 SER A O 1
ATOM 705 N N . MET A 1 96 ? 6.055 -17.781 -9.328 1 98.69 96 MET A N 1
ATOM 706 C CA . MET A 1 96 ? 6.188 -19.234 -9.242 1 98.69 96 MET A CA 1
ATOM 707 C C . MET A 1 96 ? 4.824 -19.906 -9.281 1 98.69 96 MET A C 1
ATOM 709 O O . MET A 1 96 ? 4.656 -20.938 -9.93 1 98.69 96 MET A O 1
ATOM 713 N N . GLY A 1 97 ? 3.881 -19.297 -8.617 1 98.88 97 GLY A N 1
ATOM 714 C CA . GLY A 1 97 ? 2.521 -19.812 -8.664 1 98.88 97 GLY A CA 1
ATOM 715 C C . GLY A 1 97 ? 1.931 -19.812 -10.062 1 98.88 97 GLY A C 1
ATOM 716 O O . GLY A 1 97 ? 1.062 -20.625 -10.375 1 98.88 97 GLY A O 1
ATOM 717 N N . GLY A 1 98 ? 2.379 -18.875 -10.875 1 98.88 98 GLY A N 1
ATOM 718 C CA . GLY A 1 98 ? 1.978 -18.875 -12.273 1 98.88 98 GLY A CA 1
ATOM 719 C C . GLY A 1 98 ? 2.465 -20.094 -13.039 1 98.88 98 GLY A C 1
ATOM 720 O O . GLY A 1 98 ? 1.748 -20.625 -13.883 1 98.88 98 GLY A O 1
ATOM 721 N N . LEU A 1 99 ? 3.711 -20.562 -12.766 1 98.69 99 LEU A N 1
ATOM 722 C CA . LEU A 1 99 ? 4.234 -21.797 -13.344 1 98.69 99 LEU A CA 1
ATOM 723 C C . LEU A 1 99 ? 3.412 -23 -12.891 1 98.69 99 LEU A C 1
ATOM 725 O O . LEU A 1 99 ? 3.088 -23.875 -13.695 1 98.69 99 LEU A O 1
ATOM 729 N N . VAL A 1 100 ? 3.076 -22.953 -11.625 1 98.88 100 VAL A N 1
ATOM 730 C CA . VAL A 1 100 ? 2.291 -24.047 -11.07 1 98.88 100 VAL A CA 1
ATOM 731 C C . VAL A 1 100 ? 0.908 -24.078 -11.719 1 98.88 100 VAL A C 1
ATOM 733 O O . VAL A 1 100 ? 0.412 -25.141 -12.094 1 98.88 100 VAL A O 1
ATOM 736 N N . ALA A 1 101 ? 0.309 -22.938 -11.844 1 98.94 101 ALA A N 1
ATOM 737 C CA . ALA A 1 101 ? -1.008 -22.828 -12.469 1 98.94 101 ALA A CA 1
ATOM 738 C C . ALA A 1 101 ? -0.974 -23.312 -13.914 1 98.94 101 ALA A C 1
ATOM 740 O O . ALA A 1 101 ? -1.894 -24 -14.359 1 98.94 101 ALA A O 1
ATOM 741 N N . ARG A 1 102 ? 0.062 -22.969 -14.602 1 98.75 102 ARG A N 1
ATOM 742 C CA . ARG A 1 102 ? 0.252 -23.422 -15.977 1 98.75 102 ARG A CA 1
ATOM 743 C C . ARG A 1 102 ? 0.387 -24.938 -16.031 1 98.75 102 ARG A C 1
ATOM 745 O O . ARG A 1 102 ? -0.249 -25.594 -16.859 1 98.75 102 ARG A O 1
ATOM 752 N N . ALA A 1 103 ? 1.219 -25.469 -15.188 1 98.88 103 ALA A N 1
ATOM 753 C CA . ALA A 1 103 ? 1.362 -26.922 -15.117 1 98.88 103 ALA A CA 1
ATOM 754 C C . ALA A 1 103 ? 0.021 -27.594 -14.836 1 98.88 103 ALA A C 1
ATOM 756 O O . ALA A 1 103 ? -0.322 -28.594 -15.461 1 98.88 103 ALA A O 1
ATOM 757 N N . PHE A 1 104 ? -0.703 -27 -13.922 1 98.94 104 PHE A N 1
ATOM 758 C CA . PHE A 1 104 ? -2.01 -27.547 -13.562 1 98.94 104 PHE A CA 1
ATOM 759 C C . PHE A 1 104 ? -2.943 -27.547 -14.773 1 98.94 104 PHE A C 1
ATOM 761 O O . PHE A 1 104 ? -3.643 -28.531 -15.016 1 98.94 104 PHE A O 1
ATOM 768 N N . ALA A 1 105 ? -2.977 -26.484 -15.516 1 98.81 105 ALA A N 1
ATOM 769 C CA . ALA A 1 105 ? -3.824 -26.344 -16.703 1 98.81 105 ALA A CA 1
ATOM 770 C C . ALA A 1 105 ? -3.482 -27.406 -17.75 1 98.81 105 ALA A C 1
ATOM 772 O O . ALA A 1 105 ? -4.367 -27.906 -18.438 1 98.81 105 ALA A O 1
ATOM 773 N N . LEU A 1 106 ? -2.221 -27.734 -17.859 1 98.81 106 LEU A N 1
ATOM 774 C CA . LEU A 1 106 ? -1.749 -28.656 -18.891 1 98.81 106 LEU A CA 1
ATOM 775 C C . LEU A 1 106 ? -2 -30.109 -18.469 1 98.81 106 LEU A C 1
ATOM 777 O O . LEU A 1 106 ? -2.328 -30.953 -19.312 1 98.81 106 LEU A O 1
ATOM 781 N N . HIS A 1 107 ? -1.89 -30.375 -17.203 1 98.75 107 HIS A N 1
ATOM 782 C CA . HIS A 1 107 ? -1.973 -31.75 -16.75 1 98.75 107 HIS A CA 1
ATOM 783 C C . HIS A 1 107 ? -3.396 -32.125 -16.328 1 98.75 107 HIS A C 1
ATOM 785 O O . HIS A 1 107 ? -3.797 -33.281 -16.422 1 98.75 107 HIS A O 1
ATOM 791 N N . TYR A 1 108 ? -4.156 -31.156 -15.859 1 98.62 108 TYR A N 1
ATOM 792 C CA . TYR A 1 108 ? -5.5 -31.422 -15.352 1 98.62 108 TYR A CA 1
ATOM 793 C C . TYR A 1 108 ? -6.504 -30.438 -15.945 1 98.62 108 TYR A C 1
ATOM 795 O O . TYR A 1 108 ? -7.254 -29.797 -15.219 1 98.62 108 TYR A O 1
ATOM 803 N N . PRO A 1 109 ? -6.574 -30.406 -17.297 1 98.5 109 PRO A N 1
ATOM 804 C CA . PRO A 1 109 ? -7.461 -29.438 -17.938 1 98.5 109 PRO A CA 1
ATOM 805 C C . PRO A 1 109 ? -8.922 -29.609 -17.531 1 98.5 109 PRO A C 1
ATOM 807 O O . PRO A 1 109 ? -9.672 -28.625 -17.484 1 98.5 109 PRO A O 1
ATOM 810 N N . GLU A 1 110 ? -9.312 -30.781 -17.156 1 98.06 110 GLU A N 1
ATOM 811 C CA . GLU A 1 110 ? -10.703 -31.062 -16.812 1 98.06 110 GLU A CA 1
ATOM 812 C C . GLU A 1 110 ? -11.047 -30.5 -15.438 1 98.06 110 GLU A C 1
ATOM 814 O O . GLU A 1 110 ? -12.227 -30.391 -15.086 1 98.06 110 GLU A O 1
ATOM 819 N N . ARG A 1 111 ? -10.023 -30.094 -14.664 1 98.5 111 ARG A N 1
ATOM 820 C CA . ARG A 1 111 ? -10.219 -29.578 -13.312 1 98.5 111 ARG A CA 1
ATOM 821 C C . ARG A 1 111 ? -10.125 -28.047 -13.297 1 98.5 111 ARG A C 1
ATOM 823 O O . ARG A 1 111 ? -10.234 -27.422 -12.234 1 98.5 111 ARG A O 1
ATOM 830 N N . LEU A 1 112 ? -9.969 -27.469 -14.469 1 98.38 112 LEU A N 1
ATOM 831 C CA . LEU A 1 112 ? -9.727 -26.031 -14.578 1 98.38 112 LEU A CA 1
ATOM 832 C C . LEU A 1 112 ? -10.945 -25.312 -15.156 1 98.38 112 LEU A C 1
ATOM 834 O O . LEU A 1 112 ? -11.438 -25.688 -16.219 1 98.38 112 LEU A O 1
ATOM 838 N N . HIS A 1 113 ? -11.43 -24.328 -14.414 1 97.56 113 HIS A N 1
ATOM 839 C CA . HIS A 1 113 ? -12.492 -23.469 -14.922 1 97.56 113 HIS A CA 1
ATOM 840 C C . HIS A 1 113 ? -11.93 -22.297 -15.727 1 97.56 113 HIS A C 1
ATOM 842 O O . HIS A 1 113 ? -12.383 -22.031 -16.844 1 97.56 113 HIS A O 1
ATOM 848 N N . SER A 1 114 ? -11.047 -21.594 -15.227 1 98.38 114 SER A N 1
ATOM 849 C CA . SER A 1 114 ? -10.32 -20.5 -15.875 1 98.38 114 SER A CA 1
ATOM 850 C C . SER A 1 114 ? -8.93 -20.344 -15.273 1 98.38 114 SER A C 1
ATOM 852 O O . SER A 1 114 ? -8.648 -20.859 -14.188 1 98.38 114 SER A O 1
ATOM 854 N N . LEU A 1 115 ? -8.031 -19.656 -16.016 1 98.81 115 LEU A N 1
ATOM 855 C CA . LEU A 1 115 ? -6.621 -19.531 -15.648 1 98.81 115 LEU A CA 1
ATOM 856 C C . LEU A 1 115 ? -6.188 -18.078 -15.617 1 98.81 115 LEU A C 1
ATOM 858 O O . LEU A 1 115 ? -6.453 -17.328 -16.562 1 98.81 115 LEU A O 1
ATOM 862 N N . VAL A 1 116 ? -5.621 -17.656 -14.531 1 98.94 116 VAL A N 1
ATOM 863 C CA . VAL A 1 116 ? -4.973 -16.344 -14.461 1 98.94 116 VAL A CA 1
ATOM 864 C C . VAL A 1 116 ? -3.506 -16.516 -14.07 1 98.94 116 VAL A C 1
ATOM 866 O O . VAL A 1 116 ? -3.193 -17.172 -13.07 1 98.94 116 VAL A O 1
ATOM 869 N N . VAL A 1 117 ? -2.627 -15.977 -14.836 1 98.94 117 VAL A N 1
ATOM 870 C CA . VAL A 1 117 ? -1.195 -15.977 -14.555 1 98.94 117 VAL A CA 1
ATOM 871 C C . VAL A 1 117 ? -0.716 -14.547 -14.32 1 98.94 117 VAL A C 1
ATOM 873 O O . VAL A 1 117 ? -0.718 -13.719 -15.234 1 98.94 117 VAL A O 1
ATOM 876 N N . LEU A 1 118 ? -0.305 -14.305 -13.078 1 98.94 118 LEU A N 1
ATOM 877 C CA . LEU A 1 118 ? 0.137 -12.969 -12.68 1 98.94 118 LEU A CA 1
ATOM 878 C C . LEU A 1 118 ? 1.649 -12.938 -12.484 1 98.94 118 LEU A C 1
ATOM 880 O O . LEU A 1 118 ? 2.203 -13.75 -11.75 1 98.94 118 LEU A O 1
ATOM 884 N N . ASN A 1 119 ? 2.334 -11.969 -13.117 1 98.88 119 ASN A N 1
ATOM 885 C CA . ASN A 1 119 ? 3.748 -11.695 -12.875 1 98.88 119 ASN A CA 1
ATOM 886 C C . ASN A 1 119 ? 4.578 -12.977 -12.906 1 98.88 119 ASN A C 1
ATOM 888 O O . ASN A 1 119 ? 5.363 -13.234 -11.992 1 98.88 119 ASN A O 1
ATOM 892 N N . SER A 1 120 ? 4.465 -13.703 -13.938 1 98.69 120 SER A N 1
ATOM 893 C CA . SER A 1 120 ? 5.199 -14.953 -14.078 1 98.69 120 SER A CA 1
ATOM 894 C C . SER A 1 120 ? 6.195 -14.883 -15.227 1 98.69 120 SER A C 1
ATOM 896 O O . SER A 1 120 ? 6.32 -13.852 -15.891 1 98.69 120 SER A O 1
ATOM 898 N N . VAL A 1 121 ? 6.988 -15.969 -15.359 1 98.56 121 VAL A N 1
ATOM 899 C CA . VAL A 1 121 ? 8.109 -15.961 -16.297 1 98.56 121 VAL A CA 1
ATOM 900 C C . VAL A 1 121 ? 7.758 -16.781 -17.531 1 98.56 121 VAL A C 1
ATOM 902 O O . VAL A 1 121 ? 6.965 -17.719 -17.469 1 98.56 121 VAL A O 1
ATOM 905 N N . PHE A 1 122 ? 8.289 -16.375 -18.609 1 98.75 122 PHE A N 1
ATOM 906 C CA . PHE A 1 122 ? 8.18 -17.094 -19.875 1 98.75 122 PHE A CA 1
ATOM 907 C C . PHE A 1 122 ? 9.266 -16.641 -20.844 1 98.75 122 PHE A C 1
ATOM 909 O O . PHE A 1 122 ? 9.492 -15.445 -21.031 1 98.75 122 PHE A O 1
ATOM 916 N N . ASN A 1 123 ? 9.977 -17.578 -21.359 1 98.31 123 ASN A N 1
ATOM 917 C CA . ASN A 1 123 ? 10.906 -17.344 -22.469 1 98.31 123 ASN A CA 1
ATOM 918 C C . ASN A 1 123 ? 11.953 -16.297 -22.094 1 98.31 123 ASN A C 1
ATOM 920 O O . ASN A 1 123 ? 12.117 -15.297 -22.812 1 98.31 123 ASN A O 1
ATOM 924 N N . ARG A 1 124 ? 12.609 -16.516 -21.047 1 97.88 124 ARG A N 1
ATOM 925 C CA . ARG A 1 124 ? 13.664 -15.617 -20.594 1 97.88 124 ARG A CA 1
ATOM 926 C C . ARG A 1 124 ? 14.781 -15.5 -21.625 1 97.88 124 ARG A C 1
ATOM 928 O O . ARG A 1 124 ? 15.141 -16.484 -22.266 1 97.88 124 ARG A O 1
ATOM 935 N N . SER A 1 125 ? 15.344 -14.273 -21.75 1 96.25 125 SER A N 1
ATOM 936 C CA . SER A 1 125 ? 16.594 -14.109 -22.5 1 96.25 125 SER A CA 1
ATOM 937 C C . SER A 1 125 ? 17.75 -14.781 -21.781 1 96.25 125 SER A C 1
ATOM 939 O O . SER A 1 125 ? 17.656 -15.133 -20.609 1 96.25 125 SER A O 1
ATOM 941 N N . PRO A 1 126 ? 18.812 -14.961 -22.531 1 95.5 126 PRO A N 1
ATOM 942 C CA . PRO A 1 126 ? 20 -15.523 -21.875 1 95.5 126 PRO A CA 1
ATOM 943 C C . PRO A 1 126 ? 20.438 -14.695 -20.672 1 95.5 126 PRO A C 1
ATOM 945 O O . PRO A 1 126 ? 20.828 -15.258 -19.641 1 95.5 126 PRO A O 1
ATOM 948 N N . GLU A 1 127 ? 20.375 -13.398 -20.797 1 94.81 127 GLU A N 1
ATOM 949 C CA . GLU A 1 127 ? 20.766 -12.508 -19.703 1 94.81 127 GLU A CA 1
ATOM 950 C C . GLU A 1 127 ? 19.844 -12.656 -18.5 1 94.81 127 GLU A C 1
ATOM 952 O O . GLU A 1 127 ? 20.312 -12.711 -17.359 1 94.81 127 GLU A O 1
ATOM 957 N N . GLN A 1 128 ? 18.594 -12.695 -18.719 1 94.19 128 GLN A N 1
ATOM 958 C CA . GLN A 1 128 ? 17.609 -12.883 -17.656 1 94.19 128 GLN A CA 1
ATOM 959 C C . GLN A 1 128 ? 17.812 -14.227 -16.969 1 94.19 128 GLN A C 1
ATOM 961 O O . GLN A 1 128 ? 17.734 -14.312 -15.734 1 94.19 128 GLN A O 1
ATOM 966 N N . ARG A 1 129 ? 18.094 -15.266 -17.75 1 95.06 129 ARG A N 1
ATOM 967 C CA . ARG A 1 129 ? 18.328 -16.609 -17.219 1 95.06 129 ARG A CA 1
ATOM 968 C C . ARG A 1 129 ? 19.562 -16.641 -16.328 1 95.06 129 ARG A C 1
ATOM 970 O O . ARG A 1 129 ? 19.547 -17.234 -15.258 1 95.06 129 ARG A O 1
ATOM 977 N N . GLU A 1 130 ? 20.594 -16.016 -16.781 1 94.62 130 GLU A N 1
ATOM 978 C CA . GLU A 1 130 ? 21.828 -15.945 -15.992 1 94.62 130 GLU A CA 1
ATOM 979 C C . GLU A 1 130 ? 21.578 -15.258 -14.656 1 94.62 130 GLU A C 1
ATOM 981 O O . GLU A 1 130 ? 22.141 -15.656 -13.633 1 94.62 130 GLU A O 1
ATOM 986 N N . GLY A 1 131 ? 20.812 -14.188 -14.695 1 94.19 131 GLY A N 1
ATOM 987 C CA . GLY A 1 131 ? 20.484 -13.469 -13.469 1 94.19 131 GLY A CA 1
ATOM 988 C C . GLY A 1 131 ? 19.797 -14.336 -12.43 1 94.19 131 GLY A C 1
ATOM 989 O O . GLY A 1 131 ? 20.188 -14.352 -11.266 1 94.19 131 GLY A O 1
ATOM 990 N N . VAL A 1 132 ? 18.781 -15.094 -12.859 1 95.5 132 VAL A N 1
ATOM 991 C CA . VAL A 1 132 ? 18.016 -15.891 -11.906 1 95.5 132 VAL A CA 1
ATOM 992 C C . VAL A 1 132 ? 18.844 -17.094 -11.461 1 95.5 132 VAL A C 1
ATOM 994 O O . VAL A 1 132 ? 18.75 -17.516 -10.305 1 95.5 132 VAL A O 1
ATOM 997 N N . ILE A 1 133 ? 19.688 -17.641 -12.312 1 94.88 133 ILE A N 1
ATOM 998 C CA . ILE A 1 133 ? 20.547 -18.75 -11.953 1 94.88 133 ILE A CA 1
ATOM 999 C C . ILE A 1 133 ? 21.547 -18.297 -10.891 1 94.88 133 ILE A C 1
ATOM 1001 O O . ILE A 1 133 ? 21.812 -19.016 -9.922 1 94.88 133 ILE A O 1
ATOM 1005 N N . ALA A 1 134 ? 22.078 -17.109 -11.086 1 95.12 134 ALA A N 1
ATOM 1006 C CA . ALA A 1 134 ? 23.016 -16.547 -10.102 1 95.12 134 ALA A CA 1
ATOM 1007 C C . ALA A 1 134 ? 22.344 -16.359 -8.75 1 95.12 134 ALA A C 1
ATOM 1009 O O . ALA A 1 134 ? 22.938 -16.641 -7.707 1 95.12 134 ALA A O 1
ATOM 1010 N N . ARG A 1 135 ? 21.156 -15.914 -8.734 1 94.44 135 ARG A N 1
ATOM 1011 C CA . ARG A 1 135 ? 20.422 -15.727 -7.488 1 94.44 135 ARG A CA 1
ATOM 1012 C C . ARG A 1 135 ? 20.125 -17.062 -6.828 1 94.44 135 ARG A C 1
ATOM 1014 O O . ARG A 1 135 ? 20.125 -17.172 -5.598 1 94.44 135 ARG A O 1
ATOM 1021 N N . THR A 1 136 ? 19.812 -18.062 -7.637 1 95.25 136 THR A N 1
ATOM 1022 C CA . THR A 1 136 ? 19.578 -19.406 -7.117 1 95.25 136 THR A C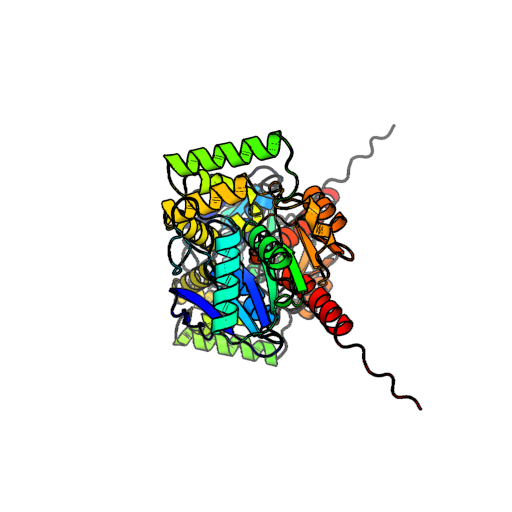A 1
ATOM 1023 C C . THR A 1 136 ? 20.812 -19.953 -6.422 1 95.25 136 THR A C 1
ATOM 1025 O O . THR A 1 136 ? 20.719 -20.547 -5.348 1 95.25 136 THR A O 1
ATOM 1028 N N . ALA A 1 137 ? 21.922 -19.688 -7.023 1 95.56 137 ALA A N 1
ATOM 1029 C CA . ALA A 1 137 ? 23.188 -20.125 -6.441 1 95.56 137 ALA A CA 1
ATOM 1030 C C . ALA A 1 137 ? 23.453 -19.438 -5.105 1 95.56 137 ALA A C 1
ATOM 1032 O O . ALA A 1 137 ? 23.938 -20.062 -4.16 1 95.56 137 ALA A O 1
ATOM 1033 N N . GLN A 1 138 ? 23.156 -18.172 -5.051 1 94.81 138 GLN A N 1
ATOM 1034 C CA . GLN A 1 138 ? 23.312 -17.438 -3.805 1 94.81 138 GLN A CA 1
ATOM 1035 C C . GLN A 1 138 ? 22.406 -17.984 -2.711 1 94.81 138 GLN A C 1
ATOM 1037 O O . GLN A 1 138 ? 22.812 -18.109 -1.554 1 94.81 138 GLN A O 1
ATOM 1042 N N . ALA A 1 139 ? 21.203 -18.266 -3.107 1 93.44 139 ALA A N 1
ATOM 1043 C CA . ALA A 1 139 ? 20.266 -18.859 -2.154 1 93.44 139 ALA A CA 1
ATOM 1044 C C . ALA A 1 139 ? 20.766 -20.219 -1.661 1 93.44 139 ALA A C 1
ATOM 1046 O O . ALA A 1 139 ? 20.594 -20.562 -0.492 1 93.44 139 ALA A O 1
ATOM 1047 N N . ALA A 1 140 ? 21.328 -21 -2.494 1 94.06 140 ALA A N 1
ATOM 1048 C CA . ALA A 1 140 ? 21.859 -22.312 -2.139 1 94.06 140 ALA A CA 1
ATOM 1049 C C . ALA A 1 140 ? 22.984 -22.188 -1.115 1 94.06 140 ALA A C 1
ATOM 1051 O O . ALA A 1 140 ? 23.094 -22.984 -0.186 1 94.06 140 ALA A O 1
ATOM 1052 N N . GLU A 1 141 ? 23.719 -21.141 -1.291 1 94.94 141 GLU A N 1
ATOM 1053 C CA . GLU A 1 141 ? 24.922 -20.969 -0.472 1 94.94 141 GLU A CA 1
ATOM 1054 C C . GLU A 1 141 ? 24.594 -20.266 0.843 1 94.94 141 GLU A C 1
ATOM 1056 O O . GLU A 1 141 ? 25.172 -20.578 1.886 1 94.94 141 GLU A O 1
ATOM 1061 N N . HIS A 1 142 ? 23.703 -19.297 0.779 1 95.06 142 HIS A N 1
ATOM 1062 C CA . HIS A 1 142 ? 23.578 -18.406 1.923 1 95.06 142 HIS A CA 1
ATOM 1063 C C . HIS A 1 142 ? 22.172 -18.438 2.504 1 95.06 142 HIS A C 1
ATOM 1065 O O . HIS A 1 142 ? 21.906 -17.797 3.523 1 95.06 142 HIS A O 1
ATOM 1071 N N . GLY A 1 143 ? 21.281 -19.172 1.87 1 94.19 143 GLY A N 1
ATOM 1072 C CA . GLY A 1 143 ? 19.938 -19.312 2.408 1 94.19 143 GLY A CA 1
ATOM 1073 C C . GLY A 1 143 ? 18.922 -18.438 1.696 1 94.19 143 GLY A C 1
ATOM 1074 O O . GLY A 1 143 ? 19.266 -17.719 0.752 1 94.19 143 GLY A O 1
ATOM 1075 N N . PRO A 1 144 ? 17.656 -18.547 2.135 1 92.44 144 PRO A N 1
ATOM 1076 C CA . PRO A 1 144 ? 16.547 -17.922 1.411 1 92.44 144 PRO A CA 1
ATOM 1077 C C . PRO A 1 144 ? 16.609 -16.406 1.428 1 92.44 144 PRO A C 1
ATOM 1079 O O . PRO A 1 144 ? 16.031 -15.75 0.555 1 92.44 144 PRO A O 1
ATOM 1082 N N . ASP A 1 145 ? 17.188 -15.797 2.434 1 90.75 145 ASP A N 1
ATOM 1083 C CA . ASP A 1 145 ? 17.172 -14.344 2.512 1 90.75 145 ASP A CA 1
ATOM 1084 C C . ASP A 1 145 ? 18.484 -13.75 1.997 1 90.75 145 ASP A C 1
ATOM 1086 O O . ASP A 1 145 ? 18.766 -12.57 2.229 1 90.75 145 ASP A O 1
ATOM 1090 N N . ALA A 1 146 ? 19.266 -14.578 1.287 1 91.94 146 ALA A N 1
ATOM 1091 C CA . ALA A 1 146 ? 20.578 -14.164 0.812 1 91.94 146 ALA A CA 1
ATOM 1092 C C . ALA A 1 146 ? 20.484 -12.93 -0.082 1 91.94 146 ALA A C 1
ATOM 1094 O O . ALA A 1 146 ? 21.391 -12.094 -0.102 1 91.94 146 ALA A O 1
ATOM 1095 N N . ASN A 1 147 ? 19.438 -12.836 -0.778 1 91.31 147 ASN A N 1
ATOM 1096 C CA . ASN A 1 147 ? 19.266 -11.711 -1.689 1 91.31 147 ASN A CA 1
ATOM 1097 C C . ASN A 1 147 ? 17.953 -10.977 -1.437 1 91.31 147 ASN A C 1
ATOM 1099 O O . ASN A 1 147 ? 17.328 -10.461 -2.369 1 91.31 147 ASN A O 1
ATOM 1103 N N . ALA A 1 148 ? 17.594 -10.992 -0.198 1 94.25 148 ALA A N 1
ATOM 1104 C CA . ALA A 1 148 ? 16.297 -10.453 0.18 1 94.25 148 ALA A CA 1
ATOM 1105 C C . ALA A 1 148 ? 16.203 -8.969 -0.161 1 94.25 148 ALA A C 1
ATOM 1107 O O . ALA A 1 148 ? 15.195 -8.523 -0.718 1 94.25 148 ALA A O 1
ATOM 1108 N N . GLU A 1 149 ? 17.234 -8.203 0.151 1 95.12 149 GLU A N 1
ATOM 1109 C CA . GLU A 1 149 ? 17.203 -6.762 -0.093 1 95.12 149 GLU A CA 1
ATOM 1110 C C . GLU A 1 149 ? 17.094 -6.461 -1.585 1 95.12 149 GLU A C 1
ATOM 1112 O O . GLU A 1 149 ? 16.328 -5.582 -1.992 1 95.12 149 GLU A O 1
ATOM 1117 N N . ALA A 1 150 ? 17.859 -7.176 -2.348 1 94.69 150 ALA A N 1
ATOM 1118 C CA . ALA A 1 150 ? 17.797 -7 -3.797 1 94.69 150 ALA A CA 1
ATOM 1119 C C . ALA A 1 150 ? 16.438 -7.418 -4.34 1 94.69 150 ALA A C 1
ATOM 1121 O O . ALA A 1 150 ? 15.906 -6.777 -5.25 1 94.69 150 ALA A O 1
ATOM 1122 N N . ALA A 1 151 ? 15.859 -8.469 -3.812 1 95.62 151 ALA A N 1
ATOM 1123 C CA . ALA A 1 151 ? 14.531 -8.922 -4.223 1 95.62 151 ALA A CA 1
ATOM 1124 C C . ALA A 1 151 ? 13.477 -7.867 -3.914 1 95.62 151 ALA A C 1
ATOM 1126 O O . ALA A 1 151 ? 12.695 -7.488 -4.789 1 95.62 151 ALA A O 1
ATOM 1127 N N . LEU A 1 152 ? 13.5 -7.371 -2.701 1 97 152 LEU A N 1
ATOM 1128 C CA . LEU A 1 152 ? 12.523 -6.375 -2.275 1 97 152 LEU A CA 1
ATOM 1129 C C . LEU A 1 152 ? 12.625 -5.113 -3.127 1 97 152 LEU A C 1
ATOM 1131 O O . LEU A 1 152 ? 11.609 -4.516 -3.482 1 97 152 LEU A O 1
ATOM 1135 N N . SER A 1 153 ? 13.836 -4.762 -3.486 1 96.19 153 SER A N 1
ATOM 1136 C CA . SER A 1 153 ? 14.047 -3.58 -4.316 1 96.19 153 SER A CA 1
ATOM 1137 C C . SER A 1 153 ? 13.477 -3.785 -5.719 1 96.19 153 SER A C 1
ATOM 1139 O O . SER A 1 153 ? 13 -2.838 -6.348 1 96.19 153 SER A O 1
ATOM 1141 N N . ARG A 1 154 ? 13.5 -5.008 -6.25 1 95.56 154 ARG A N 1
ATOM 1142 C CA . ARG A 1 154 ? 12.938 -5.336 -7.555 1 95.56 154 ARG A CA 1
ATOM 1143 C C . ARG A 1 154 ? 11.422 -5.508 -7.469 1 95.56 154 ARG A C 1
ATOM 1145 O O . ARG A 1 154 ? 10.703 -5.215 -8.43 1 95.56 154 ARG A O 1
ATOM 1152 N N . TRP A 1 155 ? 10.906 -5.926 -6.297 1 97.94 155 TRP A N 1
ATOM 1153 C CA . TRP A 1 155 ? 9.523 -6.348 -6.117 1 97.94 155 TRP A CA 1
ATOM 1154 C C . TRP A 1 155 ? 8.602 -5.141 -5.938 1 97.94 155 TRP A C 1
ATOM 1156 O O . TRP A 1 155 ? 7.449 -5.16 -6.367 1 97.94 155 TRP A O 1
ATOM 1166 N N . PHE A 1 156 ? 9.102 -4.102 -5.297 1 98.44 156 PHE A N 1
ATOM 1167 C CA . PHE A 1 156 ? 8.25 -2.988 -4.883 1 98.44 156 PHE A CA 1
ATOM 1168 C C . PHE A 1 156 ? 8.82 -1.662 -5.379 1 98.44 156 PHE A C 1
ATOM 1170 O O . PHE A 1 156 ? 10.016 -1.554 -5.645 1 98.44 156 PHE A O 1
ATOM 1177 N N . SER A 1 157 ? 7.934 -0.66 -5.547 1 97.56 157 SER A N 1
ATOM 1178 C CA . SER A 1 157 ? 8.398 0.704 -5.777 1 97.56 157 SER A CA 1
ATOM 1179 C C . SER A 1 157 ? 9.117 1.26 -4.551 1 97.56 157 SER A C 1
ATOM 1181 O O . SER A 1 157 ? 8.844 0.834 -3.424 1 97.56 157 SER A O 1
ATOM 1183 N N . ARG A 1 158 ? 10.031 2.197 -4.781 1 96.62 158 ARG A N 1
ATOM 1184 C CA . ARG A 1 158 ? 10.727 2.848 -3.676 1 96.62 158 ARG A CA 1
ATOM 1185 C C . ARG A 1 158 ? 9.742 3.572 -2.762 1 96.62 158 ARG A C 1
ATOM 1187 O O . ARG A 1 158 ? 9.914 3.58 -1.541 1 96.62 158 ARG A O 1
ATOM 1194 N N . GLU A 1 159 ? 8.719 4.168 -3.322 1 97.62 159 GLU A N 1
ATOM 1195 C CA . GLU A 1 159 ? 7.73 4.918 -2.555 1 97.62 159 GLU A CA 1
ATOM 1196 C C . GLU A 1 159 ? 6.926 3.998 -1.644 1 97.62 159 GLU A C 1
ATOM 1198 O O . GLU A 1 159 ? 6.676 4.328 -0.482 1 97.62 159 GLU A O 1
ATOM 1203 N N . TYR A 1 160 ? 6.531 2.842 -2.16 1 98.19 160 TYR A N 1
ATOM 1204 C CA . TYR A 1 160 ? 5.793 1.889 -1.339 1 98.19 160 TYR A CA 1
ATOM 1205 C C . TYR A 1 160 ? 6.648 1.399 -0.175 1 98.19 160 TYR A C 1
ATOM 1207 O O . TYR A 1 160 ? 6.172 1.324 0.961 1 98.19 160 TYR A O 1
ATOM 1215 N N . GLN A 1 161 ? 7.898 1.005 -0.477 1 98.31 161 GLN A N 1
ATOM 1216 C CA . GLN A 1 161 ? 8.789 0.514 0.571 1 98.31 161 GLN A CA 1
ATOM 1217 C C . GLN A 1 161 ? 8.93 1.535 1.696 1 98.31 161 GLN A C 1
ATOM 1219 O O . GLN A 1 161 ? 8.852 1.182 2.875 1 98.31 161 GLN A O 1
ATOM 1224 N N . ALA A 1 162 ? 9.062 2.781 1.318 1 97.56 162 ALA A N 1
ATOM 1225 C CA . ALA A 1 162 ? 9.289 3.84 2.297 1 97.56 162 ALA A CA 1
ATOM 1226 C C . ALA A 1 162 ? 8 4.18 3.045 1 97.56 162 ALA A C 1
ATOM 1228 O O . ALA A 1 162 ? 8.047 4.586 4.211 1 97.56 162 ALA A O 1
ATOM 1229 N N . ALA A 1 163 ? 6.871 3.986 2.42 1 98.31 163 ALA A N 1
ATOM 1230 C CA . ALA A 1 163 ? 5.582 4.289 3.035 1 98.31 163 ALA A CA 1
ATOM 1231 C C . ALA A 1 163 ? 5.125 3.154 3.947 1 98.31 163 ALA A C 1
ATOM 1233 O O . ALA A 1 163 ? 4.309 3.363 4.848 1 98.31 163 ALA A O 1
ATOM 1234 N N . ASN A 1 164 ? 5.641 1.967 3.693 1 98.44 164 ASN A N 1
ATOM 1235 C CA . ASN A 1 164 ? 5.188 0.776 4.402 1 98.44 164 ASN A CA 1
ATOM 1236 C C . ASN A 1 164 ? 6.359 -0.025 4.965 1 98.44 164 ASN A C 1
ATOM 1238 O O . ASN A 1 164 ? 6.48 -1.222 4.699 1 98.44 164 ASN A O 1
ATOM 1242 N N . PRO A 1 165 ? 7.172 0.597 5.828 1 97.88 165 PRO A N 1
ATOM 1243 C CA . PRO A 1 165 ? 8.391 -0.07 6.293 1 97.88 165 PRO A CA 1
ATOM 1244 C C . PRO A 1 165 ? 8.102 -1.316 7.125 1 97.88 165 PRO A C 1
ATOM 1246 O O . PRO A 1 165 ? 8.852 -2.291 7.07 1 97.88 165 PRO A O 1
ATOM 1249 N N . ALA A 1 166 ? 7 -1.304 7.906 1 98.56 166 ALA A N 1
ATOM 1250 C CA . ALA A 1 166 ? 6.684 -2.465 8.734 1 98.56 166 ALA A CA 1
ATOM 1251 C C . ALA A 1 166 ? 6.305 -3.666 7.875 1 98.56 166 ALA A C 1
ATOM 1253 O O . ALA A 1 166 ? 6.66 -4.805 8.195 1 98.56 166 ALA A O 1
ATOM 1254 N N . GLN A 1 167 ? 5.566 -3.422 6.824 1 98.56 167 GLN A N 1
ATOM 1255 C CA . GLN A 1 167 ? 5.195 -4.512 5.926 1 98.56 167 GLN A CA 1
ATOM 1256 C C . GLN A 1 167 ? 6.414 -5.074 5.203 1 98.56 167 GLN A C 1
ATOM 1258 O O . GLN A 1 167 ? 6.531 -6.289 5.023 1 98.56 167 GLN A O 1
ATOM 1263 N N . ILE A 1 168 ? 7.309 -4.195 4.801 1 98.5 168 ILE A N 1
ATOM 1264 C CA . ILE A 1 168 ? 8.539 -4.625 4.152 1 98.5 168 ILE A CA 1
ATOM 1265 C C . ILE A 1 168 ? 9.359 -5.484 5.113 1 98.5 168 ILE A C 1
ATOM 1267 O O . ILE A 1 168 ? 9.891 -6.523 4.727 1 98.5 168 ILE A O 1
ATOM 1271 N N . ALA A 1 169 ? 9.43 -5.043 6.363 1 98.25 169 ALA A N 1
ATOM 1272 C CA . ALA A 1 169 ? 10.148 -5.812 7.375 1 98.25 169 ALA A CA 1
ATOM 1273 C C . ALA A 1 169 ? 9.523 -7.188 7.566 1 98.25 169 ALA A C 1
ATOM 1275 O O . ALA A 1 169 ? 10.227 -8.188 7.715 1 98.25 169 ALA A O 1
ATOM 1276 N N . ALA A 1 170 ? 8.219 -7.234 7.555 1 98.31 170 ALA A N 1
ATOM 1277 C CA . ALA A 1 170 ? 7.512 -8.5 7.719 1 98.31 170 ALA A CA 1
ATOM 1278 C C . ALA A 1 170 ? 7.793 -9.438 6.551 1 98.31 170 ALA A C 1
ATOM 1280 O O . ALA A 1 170 ? 7.953 -10.648 6.738 1 98.31 170 ALA A O 1
ATOM 1281 N N . LEU A 1 171 ? 7.84 -8.914 5.387 1 98 171 LEU A N 1
ATOM 1282 C CA . LEU A 1 171 ? 8.133 -9.727 4.207 1 98 171 LEU A CA 1
ATOM 1283 C C . LEU A 1 171 ? 9.562 -10.242 4.242 1 98 171 LEU A C 1
ATOM 1285 O O . LEU A 1 171 ? 9.828 -11.383 3.852 1 98 171 LEU A O 1
ATOM 1289 N N . ARG A 1 172 ? 10.461 -9.375 4.68 1 97.69 172 ARG A N 1
ATOM 1290 C CA . ARG A 1 172 ? 11.844 -9.812 4.859 1 97.69 172 ARG A CA 1
ATOM 1291 C C . ARG A 1 172 ? 11.922 -10.992 5.82 1 97.69 172 ARG A C 1
ATOM 1293 O O . ARG A 1 172 ? 12.664 -11.945 5.57 1 97.69 172 ARG A O 1
ATOM 1300 N N . GLU A 1 173 ? 11.18 -10.898 6.895 1 97.94 173 GLU A N 1
ATOM 1301 C CA . GLU A 1 173 ? 11.148 -11.984 7.875 1 97.94 173 GLU A CA 1
ATOM 1302 C C . GLU A 1 173 ? 10.555 -13.25 7.273 1 97.94 173 GLU A C 1
ATOM 1304 O O . GLU A 1 173 ? 11.008 -14.359 7.574 1 97.94 173 GLU A O 1
ATOM 1309 N N . THR A 1 174 ? 9.531 -13.094 6.473 1 97.88 174 THR A N 1
ATOM 1310 C CA . THR A 1 174 ? 8.938 -14.242 5.789 1 97.88 174 THR A CA 1
ATOM 1311 C C . THR A 1 174 ? 9.961 -14.93 4.898 1 97.88 174 THR A C 1
ATOM 1313 O O . THR A 1 174 ? 10.102 -16.156 4.945 1 97.88 174 THR A O 1
ATOM 1316 N N . LEU A 1 175 ? 10.68 -14.156 4.113 1 97.62 175 LEU A N 1
ATOM 1317 C CA . LEU A 1 175 ? 11.719 -14.711 3.248 1 97.62 175 LEU A CA 1
ATOM 1318 C C . LEU A 1 175 ? 12.766 -15.453 4.066 1 97.62 175 LEU A C 1
ATOM 1320 O O . LEU A 1 175 ? 13.141 -16.578 3.734 1 97.62 175 LEU A O 1
ATOM 1324 N N . ALA A 1 176 ? 13.203 -14.844 5.164 1 97.19 176 ALA A N 1
ATOM 1325 C CA . ALA A 1 176 ? 14.258 -15.383 6.016 1 97.19 176 ALA A CA 1
ATOM 1326 C C . ALA A 1 176 ? 13.805 -16.656 6.711 1 97.19 176 ALA A C 1
ATOM 1328 O O . ALA A 1 176 ? 14.625 -17.531 7.02 1 97.19 176 ALA A O 1
ATOM 1329 N N . GLY A 1 177 ? 12.5 -16.766 6.93 1 97.12 177 GLY A N 1
ATOM 1330 C CA . GLY A 1 177 ? 11.961 -17.859 7.719 1 97.12 177 GLY A CA 1
ATOM 1331 C C . GLY A 1 177 ? 11.609 -19.078 6.887 1 97.12 177 GLY A C 1
ATOM 1332 O O . GLY A 1 177 ? 11.133 -20.078 7.422 1 97.12 177 GLY A O 1
ATOM 1333 N N . ASN A 1 178 ? 11.859 -19.031 5.574 1 97.5 178 ASN A N 1
ATOM 1334 C CA . ASN A 1 178 ? 11.547 -20.188 4.73 1 97.5 178 ASN A CA 1
ATOM 1335 C C . ASN A 1 178 ? 12.453 -21.375 5.035 1 97.5 178 ASN A C 1
ATOM 1337 O O . ASN A 1 178 ? 13.617 -21.188 5.41 1 97.5 178 ASN A O 1
ATOM 1341 N N . ASP A 1 179 ? 11.875 -22.562 4.859 1 95.75 179 ASP A N 1
ATOM 1342 C CA . ASP A 1 179 ? 12.711 -23.766 4.863 1 95.75 179 ASP A CA 1
ATOM 1343 C C . ASP A 1 179 ? 13.734 -23.719 3.729 1 95.75 179 ASP A C 1
ATOM 1345 O O . ASP A 1 179 ? 13.367 -23.609 2.559 1 95.75 179 ASP A O 1
ATOM 1349 N N . PRO A 1 180 ? 15.031 -23.859 4.105 1 95.31 180 PRO A N 1
ATOM 1350 C CA . PRO A 1 180 ? 16.047 -23.688 3.068 1 95.31 180 PRO A CA 1
ATOM 1351 C C . PRO A 1 180 ? 15.906 -24.703 1.931 1 95.31 180 PRO A C 1
ATOM 1353 O O . PRO A 1 180 ? 16.062 -24.344 0.761 1 95.31 180 PRO A O 1
ATOM 1356 N N . GLN A 1 181 ? 15.625 -25.922 2.234 1 94.62 181 GLN A N 1
ATOM 1357 C CA . GLN A 1 181 ? 15.5 -26.938 1.199 1 94.62 181 GLN A CA 1
ATOM 1358 C C . GLN A 1 181 ? 14.25 -26.719 0.357 1 94.62 181 GLN A C 1
ATOM 1360 O O . GLN A 1 181 ? 14.289 -26.828 -0.87 1 94.62 181 GLN A O 1
ATOM 1365 N N . GLY A 1 182 ? 13.125 -26.5 1.006 1 96.5 182 GLY A N 1
ATOM 1366 C CA . GLY A 1 182 ? 11.898 -26.203 0.28 1 96.5 182 GLY A CA 1
ATOM 1367 C C . GLY A 1 182 ? 12.016 -25 -0.629 1 96.5 182 GLY A C 1
ATOM 1368 O O . GLY A 1 182 ? 11.586 -25.047 -1.785 1 96.5 182 GLY A O 1
ATOM 1369 N N . TYR A 1 183 ? 12.617 -23.984 -0.079 1 96.75 183 TYR A N 1
ATOM 1370 C CA . TYR A 1 183 ? 12.828 -22.75 -0.844 1 96.75 183 TYR A CA 1
ATOM 1371 C C . TYR A 1 183 ? 13.703 -23.016 -2.066 1 96.75 183 TYR A C 1
ATOM 1373 O O . TYR A 1 183 ? 13.352 -22.625 -3.182 1 96.75 183 TYR A O 1
ATOM 1381 N N . LEU A 1 184 ? 14.797 -23.703 -1.861 1 95.88 184 LEU A N 1
ATOM 1382 C CA . LEU A 1 184 ? 15.758 -23.938 -2.934 1 95.88 184 LEU A CA 1
ATOM 1383 C C . LEU A 1 184 ? 15.148 -24.812 -4.027 1 95.88 184 LEU A C 1
ATOM 1385 O O . LEU A 1 184 ? 15.32 -24.531 -5.215 1 95.88 184 LEU A O 1
ATOM 1389 N N . THR A 1 185 ? 14.453 -25.844 -3.66 1 97 185 THR A N 1
ATOM 1390 C CA . THR A 1 185 ? 13.812 -26.719 -4.633 1 97 185 THR A CA 1
ATOM 1391 C C . THR A 1 185 ? 12.852 -25.938 -5.52 1 97 185 THR A C 1
ATOM 1393 O O . THR A 1 185 ? 12.859 -26.094 -6.742 1 97 185 THR A O 1
ATOM 1396 N N . THR A 1 186 ? 12.07 -25.141 -4.898 1 9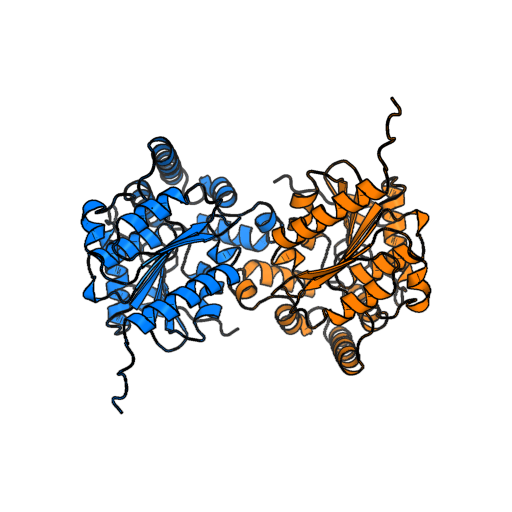7.44 186 THR A N 1
ATOM 1397 C CA . THR A 1 186 ? 11.086 -24.344 -5.621 1 97.44 186 THR A CA 1
ATOM 1398 C C . THR A 1 186 ? 11.766 -23.297 -6.496 1 97.44 186 THR A C 1
ATOM 1400 O O . THR A 1 186 ? 11.375 -23.094 -7.645 1 97.44 186 THR A O 1
ATOM 1403 N N . TYR A 1 187 ? 12.789 -22.656 -5.941 1 96.69 187 TYR A N 1
ATOM 1404 C CA . TYR A 1 187 ? 13.492 -21.609 -6.664 1 96.69 187 TYR A CA 1
ATOM 1405 C C . TYR A 1 187 ? 14.211 -22.172 -7.883 1 96.69 187 TYR A C 1
ATOM 1407 O O . TYR A 1 187 ? 14.297 -21.5 -8.922 1 96.69 187 TYR A O 1
ATOM 1415 N N . GLU A 1 188 ? 14.766 -23.344 -7.777 1 96.5 188 GLU A N 1
ATOM 1416 C CA . GLU A 1 188 ? 15.414 -24.016 -8.906 1 96.5 188 GLU A CA 1
ATOM 1417 C C . GLU A 1 188 ? 14.422 -24.25 -10.039 1 96.5 188 GLU A C 1
ATOM 1419 O O . GLU A 1 188 ? 14.75 -24.047 -11.211 1 96.5 188 GLU A O 1
ATOM 1424 N N . LEU A 1 189 ? 13.258 -24.703 -9.68 1 97.69 189 LEU A N 1
ATOM 1425 C CA . LEU A 1 189 ? 12.219 -24.875 -10.695 1 97.69 189 LEU A CA 1
ATOM 1426 C C . LEU A 1 189 ? 11.875 -23.547 -11.352 1 97.69 189 LEU A C 1
ATOM 1428 O O . LEU A 1 189 ? 11.766 -23.469 -12.578 1 97.69 189 LEU A O 1
ATOM 1432 N N . PHE A 1 190 ? 11.734 -22.531 -10.539 1 97.5 190 PHE A N 1
ATOM 1433 C CA . PHE A 1 190 ? 11.414 -21.203 -11.055 1 97.5 190 PHE A CA 1
ATOM 1434 C C . PHE A 1 190 ? 12.477 -20.75 -12.047 1 97.5 190 PHE A C 1
ATOM 1436 O O . PHE A 1 190 ? 12.156 -20.141 -13.07 1 97.5 190 PHE A O 1
ATOM 1443 N N . ALA A 1 191 ? 13.711 -21.078 -11.75 1 96.88 191 ALA A N 1
ATOM 1444 C CA . ALA A 1 191 ? 14.859 -20.625 -12.523 1 96.88 191 ALA A CA 1
ATOM 1445 C C . ALA A 1 191 ? 14.969 -21.375 -13.844 1 96.88 191 ALA A C 1
ATOM 1447 O O . ALA A 1 191 ? 15.484 -20.844 -14.828 1 96.88 191 ALA A O 1
ATOM 1448 N N . THR A 1 192 ? 14.352 -22.531 -13.891 1 96.69 192 THR A N 1
ATOM 1449 C CA . THR A 1 192 ? 14.727 -23.375 -15.016 1 96.69 192 THR A CA 1
ATOM 1450 C C . THR A 1 192 ? 13.508 -23.75 -15.844 1 96.69 192 THR A C 1
ATOM 1452 O O . THR A 1 192 ? 13.641 -24.25 -16.969 1 96.69 192 THR A O 1
ATOM 1455 N N . GLN A 1 193 ? 12.336 -23.453 -15.352 1 97.88 193 GLN A N 1
ATOM 1456 C CA . GLN A 1 193 ? 11.164 -24.047 -15.992 1 97.88 193 GLN A CA 1
ATOM 1457 C C . GLN A 1 193 ? 10.312 -22.969 -16.672 1 97.88 193 GLN A C 1
ATOM 1459 O O . GLN A 1 193 ? 9.102 -23.141 -16.812 1 97.88 193 GLN A O 1
ATOM 1464 N N . ASP A 1 194 ? 10.922 -21.844 -17.109 1 98.19 194 ASP A N 1
ATOM 1465 C CA . ASP A 1 194 ? 10.164 -20.781 -17.75 1 98.19 194 ASP A CA 1
ATOM 1466 C C . ASP A 1 194 ? 9.562 -21.25 -19.078 1 98.19 194 ASP A C 1
ATOM 1468 O O . ASP A 1 194 ? 8.555 -20.719 -19.531 1 98.19 194 ASP A O 1
ATOM 1472 N N . MET A 1 195 ? 10.125 -22.359 -19.641 1 98.38 195 MET A N 1
ATOM 1473 C CA . MET A 1 195 ? 9.617 -22.859 -20.922 1 98.38 195 MET A CA 1
ATOM 1474 C C . MET A 1 195 ? 8.945 -24.219 -20.734 1 98.38 195 MET A C 1
ATOM 1476 O O . MET A 1 195 ? 8.867 -25.016 -21.672 1 98.38 195 MET A O 1
ATOM 1480 N N . TYR A 1 196 ? 8.508 -24.469 -19.547 1 98.19 196 TYR A N 1
ATOM 1481 C CA . TYR A 1 196 ? 7.836 -25.719 -19.234 1 98.19 196 TYR A CA 1
ATOM 1482 C C . TYR A 1 196 ? 6.688 -25.984 -20.203 1 98.19 196 TYR A C 1
ATOM 1484 O O . TYR A 1 196 ? 5.715 -25.234 -20.234 1 98.19 196 TYR A O 1
ATOM 1492 N N . ARG A 1 197 ? 6.781 -27.062 -21.062 1 98.38 197 ARG A N 1
ATOM 1493 C CA . ARG A 1 197 ? 5.789 -27.531 -22.016 1 98.38 197 ARG A CA 1
ATOM 1494 C C . ARG A 1 197 ? 5.258 -26.375 -22.859 1 98.38 197 ARG A C 1
ATOM 1496 O O . ARG A 1 197 ? 4.062 -26.312 -23.156 1 98.38 197 ARG A O 1
ATOM 1503 N N . ALA A 1 198 ? 6.133 -25.5 -23.234 1 98.44 198 ALA A N 1
ATOM 1504 C CA . ALA A 1 198 ? 5.773 -24.328 -24.047 1 98.44 198 ALA A CA 1
ATOM 1505 C C . ALA A 1 198 ? 5.086 -24.75 -25.344 1 98.44 198 ALA A C 1
ATOM 1507 O O . ALA A 1 198 ? 4.156 -24.094 -25.797 1 98.44 198 ALA A O 1
ATOM 1508 N N . ASP A 1 199 ? 5.438 -25.859 -25.891 1 98.19 199 ASP A N 1
ATOM 1509 C CA . ASP A 1 199 ? 4.898 -26.312 -27.172 1 98.19 199 ASP A CA 1
ATOM 1510 C C . ASP A 1 199 ? 3.486 -26.875 -27 1 98.19 199 ASP A C 1
ATOM 1512 O O . ASP A 1 199 ? 2.768 -27.062 -27.984 1 98.19 199 ASP A O 1
ATOM 1516 N N . ASP A 1 200 ? 3.051 -27.094 -25.797 1 98.69 200 ASP A N 1
ATOM 1517 C CA . ASP A 1 200 ? 1.745 -27.703 -25.547 1 98.69 200 ASP A CA 1
ATOM 1518 C C . ASP A 1 200 ? 0.737 -26.641 -25.094 1 98.69 200 ASP A C 1
ATOM 1520 O O . ASP A 1 200 ? -0.43 -26.953 -24.859 1 98.69 200 ASP A O 1
ATOM 1524 N N . LEU A 1 201 ? 1.156 -25.391 -25 1 98.75 201 LEU A N 1
ATOM 1525 C CA . LEU A 1 201 ? 0.306 -24.344 -24.469 1 98.75 201 LEU A CA 1
ATOM 1526 C C . LEU A 1 201 ? -0.945 -24.156 -25.312 1 98.75 201 LEU A C 1
ATOM 1528 O O . LEU A 1 201 ? -1.991 -23.75 -24.812 1 98.75 201 LEU A O 1
ATOM 1532 N N . GLY A 1 202 ? -0.87 -24.484 -26.547 1 98.44 202 GLY A N 1
ATOM 1533 C CA . GLY A 1 202 ? -2.006 -24.391 -27.453 1 98.44 202 GLY A CA 1
ATOM 1534 C C . GLY A 1 202 ? -3.154 -25.297 -27.047 1 98.44 202 GLY A C 1
ATOM 1535 O O . GLY A 1 202 ? -4.281 -25.125 -27.516 1 98.44 202 GLY A O 1
ATOM 1536 N N . SER A 1 203 ? -2.904 -26.25 -26.203 1 98.38 203 SER A N 1
ATOM 1537 C CA . SER A 1 203 ? -3.926 -27.219 -25.812 1 98.38 203 SER A CA 1
ATOM 1538 C C . SER A 1 203 ? -4.801 -26.656 -24.688 1 98.38 203 SER A C 1
ATOM 1540 O O . SER A 1 203 ? -5.855 -27.219 -24.375 1 98.38 203 SER A O 1
ATOM 1542 N N . ILE A 1 204 ? -4.395 -25.578 -24.062 1 98.25 204 ILE A N 1
ATOM 1543 C CA . ILE A 1 204 ? -5.195 -24.969 -23 1 98.25 204 ILE A CA 1
ATOM 1544 C C . ILE A 1 204 ? -6.445 -24.328 -23.609 1 98.25 204 ILE A C 1
ATOM 1546 O O . ILE A 1 204 ? -6.348 -23.406 -24.406 1 98.25 204 ILE A O 1
ATOM 1550 N N . GLN A 1 205 ? -7.594 -24.766 -23.125 1 96 205 GLN A N 1
ATOM 1551 C CA . GLN A 1 205 ? -8.852 -24.281 -23.688 1 96 205 GLN A CA 1
ATOM 1552 C C . GLN A 1 205 ? -9.578 -23.359 -22.719 1 96 205 GLN A C 1
ATOM 1554 O O . GLN A 1 205 ? -10.492 -22.625 -23.109 1 96 205 GLN A O 1
ATOM 1559 N N . ALA A 1 206 ? -9.203 -23.391 -21.469 1 97.19 206 ALA A N 1
ATOM 1560 C CA . ALA A 1 206 ? -9.8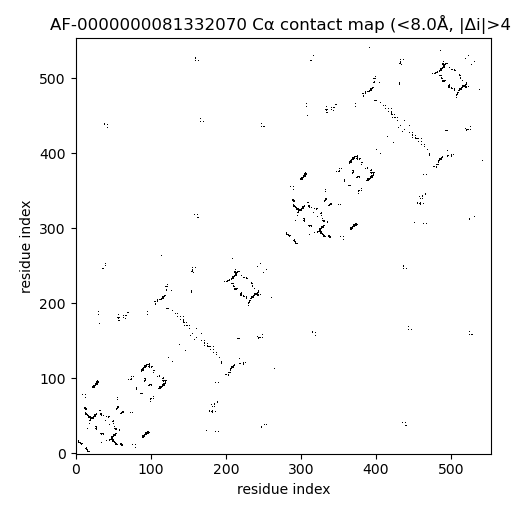59 -22.578 -20.453 1 97.19 206 ALA A CA 1
ATOM 1561 C C . ALA A 1 206 ? -9.625 -21.094 -20.719 1 97.19 206 ALA A C 1
ATOM 1563 O O . ALA A 1 206 ? -8.539 -20.688 -21.156 1 97.19 206 ALA A O 1
ATOM 1564 N N . PRO A 1 207 ? -10.727 -20.203 -20.516 1 98.06 207 PRO A N 1
ATOM 1565 C CA . PRO A 1 207 ? -10.438 -18.766 -20.531 1 98.06 207 PRO A CA 1
ATOM 1566 C C . PRO A 1 207 ? -9.203 -18.406 -19.703 1 98.06 207 PRO A C 1
ATOM 1568 O O . PRO A 1 207 ? -9.039 -18.891 -18.578 1 98.06 207 PRO A O 1
ATOM 1571 N N . THR A 1 208 ? -8.32 -17.594 -20.312 1 98.75 208 THR A N 1
ATOM 1572 C CA . THR A 1 208 ? -7.031 -17.328 -19.688 1 98.75 208 THR A CA 1
ATOM 1573 C C . THR A 1 208 ? -6.703 -15.844 -19.719 1 98.75 208 THR A C 1
ATOM 1575 O O . THR A 1 208 ? -6.879 -15.188 -20.75 1 98.75 208 THR A O 1
ATOM 1578 N N . LEU A 1 209 ? -6.324 -15.328 -18.578 1 98.88 209 LEU A N 1
ATOM 1579 C CA . LEU A 1 209 ? -5.75 -13.992 -18.438 1 98.88 209 LEU A CA 1
ATOM 1580 C C . LEU A 1 209 ? -4.293 -14.062 -18 1 98.88 209 LEU A C 1
ATOM 1582 O O . LEU A 1 209 ? -3.967 -14.742 -17.031 1 98.88 209 LEU A O 1
ATOM 1586 N N . VAL A 1 210 ? -3.385 -13.438 -18.75 1 98.94 210 VAL A N 1
ATOM 1587 C CA . VAL A 1 210 ? -1.994 -13.242 -18.359 1 98.94 210 VAL A CA 1
ATOM 1588 C C . VAL A 1 210 ? -1.742 -11.766 -18.062 1 98.94 210 VAL A C 1
ATOM 1590 O O . VAL A 1 210 ? -2.004 -10.906 -18.906 1 98.94 210 VAL A O 1
ATOM 1593 N N . ALA A 1 211 ? -1.294 -11.43 -16.875 1 98.94 211 ALA A N 1
ATOM 1594 C CA . ALA A 1 211 ? -1.125 -10.023 -16.516 1 98.94 211 ALA A CA 1
ATOM 1595 C C . ALA A 1 211 ? 0.199 -9.805 -15.781 1 98.94 211 ALA A C 1
ATOM 1597 O O . ALA A 1 211 ? 0.711 -10.711 -15.125 1 98.94 211 ALA A O 1
ATOM 1598 N N . THR A 1 212 ? 0.804 -8.664 -15.938 1 98.94 212 THR A N 1
ATOM 1599 C CA . THR A 1 212 ? 2.021 -8.273 -15.227 1 98.94 212 THR A CA 1
ATOM 1600 C C . THR A 1 212 ? 2.096 -6.762 -15.07 1 98.94 212 THR A C 1
ATOM 1602 O O . THR A 1 212 ? 1.201 -6.039 -15.516 1 98.94 212 THR A O 1
ATOM 1605 N N . GLY A 1 213 ? 3.049 -6.316 -14.258 1 98.75 213 GLY A N 1
ATOM 1606 C CA . GLY A 1 213 ? 3.311 -4.895 -14.117 1 98.75 213 GLY A CA 1
ATOM 1607 C C . GLY A 1 213 ? 4.211 -4.344 -15.211 1 98.75 213 GLY A C 1
ATOM 1608 O O . GLY A 1 213 ? 5.156 -5.008 -15.633 1 98.75 213 GLY A O 1
ATOM 1609 N N . GLU A 1 214 ? 3.945 -3.158 -15.594 1 98.56 214 GLU A N 1
ATOM 1610 C CA . GLU A 1 214 ? 4.73 -2.475 -16.625 1 98.56 214 GLU A CA 1
ATOM 1611 C C . GLU A 1 214 ? 6.203 -2.398 -16.219 1 98.56 214 GLU A C 1
ATOM 1613 O O . GLU A 1 214 ? 7.086 -2.486 -17.078 1 98.56 214 GLU A O 1
ATOM 1618 N N . LEU A 1 215 ? 6.48 -2.312 -14.93 1 98 215 LEU A N 1
ATOM 1619 C CA . LEU A 1 215 ? 7.828 -2.049 -14.438 1 98 215 LEU A CA 1
ATOM 1620 C C . LEU A 1 215 ? 8.391 -3.271 -13.727 1 98 215 LEU A C 1
ATOM 1622 O O . LEU A 1 215 ? 9.273 -3.145 -12.867 1 98 215 LEU A O 1
ATOM 1626 N N . ASP A 1 216 ? 7.863 -4.438 -13.992 1 98.06 216 ASP A N 1
ATOM 1627 C CA . ASP A 1 216 ? 8.367 -5.68 -13.422 1 98.06 216 ASP A CA 1
ATOM 1628 C C . ASP A 1 216 ? 9.555 -6.211 -14.219 1 98.06 216 ASP A C 1
ATOM 1630 O O . ASP A 1 216 ? 9.383 -6.785 -15.297 1 98.06 216 ASP A O 1
ATOM 1634 N N . PRO A 1 217 ? 10.75 -6.137 -13.688 1 95.88 217 PRO A N 1
ATOM 1635 C CA . PRO A 1 217 ? 11.914 -6.555 -14.469 1 95.88 217 PRO A CA 1
ATOM 1636 C C . PRO A 1 217 ? 12.094 -8.07 -14.5 1 95.88 217 PRO A C 1
ATOM 1638 O O . PRO A 1 217 ? 12.812 -8.594 -15.359 1 95.88 217 PRO A O 1
ATOM 1641 N N . GLY A 1 218 ? 11.484 -8.758 -13.578 1 95.81 218 GLY A N 1
ATOM 1642 C CA . GLY A 1 218 ? 11.617 -10.203 -13.523 1 95.81 218 GLY A CA 1
ATOM 1643 C C . GLY A 1 218 ? 10.555 -10.938 -14.32 1 95.81 218 GLY A C 1
ATOM 1644 O O . GLY A 1 218 ? 10.719 -12.117 -14.648 1 95.81 218 GLY A O 1
ATOM 1645 N N . SER A 1 219 ? 9.469 -10.391 -14.5 1 97.94 219 SER A N 1
ATOM 1646 C CA . SER A 1 219 ? 8.344 -10.859 -15.297 1 97.94 219 SER A CA 1
ATOM 1647 C C . SER A 1 219 ? 7.812 -9.758 -16.203 1 97.94 219 SER A C 1
ATOM 1649 O O . SER A 1 219 ? 6.738 -9.203 -15.961 1 97.94 219 SER A O 1
ATOM 1651 N N . THR A 1 220 ? 8.453 -9.586 -17.344 1 98.19 220 THR A N 1
ATOM 1652 C CA . THR A 1 220 ? 8.297 -8.398 -18.188 1 98.19 220 THR A CA 1
ATOM 1653 C C . THR A 1 220 ? 6.996 -8.469 -18.969 1 98.19 220 THR A C 1
ATOM 1655 O O . THR A 1 220 ? 6.441 -9.547 -19.172 1 98.19 220 THR A O 1
ATOM 1658 N N . PRO A 1 221 ? 6.516 -7.285 -19.469 1 98.69 221 PRO A N 1
ATOM 1659 C CA . PRO A 1 221 ? 5.363 -7.273 -20.375 1 98.69 221 PRO A CA 1
ATOM 1660 C C . PRO A 1 221 ? 5.562 -8.156 -21.594 1 98.69 221 PRO A C 1
ATOM 1662 O O . PRO A 1 221 ? 4.621 -8.805 -22.047 1 98.69 221 PRO A O 1
ATOM 1665 N N . GLN A 1 222 ? 6.758 -8.242 -22.078 1 98.44 222 GLN A N 1
ATOM 1666 C CA . GLN A 1 222 ? 7.047 -9.094 -23.219 1 98.44 222 GLN A CA 1
ATOM 1667 C C . GLN A 1 222 ? 6.805 -10.562 -22.891 1 98.44 222 GLN A C 1
ATOM 1669 O O . GLN A 1 222 ? 6.246 -11.305 -23.703 1 98.44 222 GLN A O 1
ATOM 1674 N N . MET A 1 223 ? 7.254 -11.008 -21.734 1 98.62 223 MET A N 1
ATOM 1675 C CA . MET A 1 223 ? 7.016 -12.383 -21.312 1 98.62 223 MET A CA 1
ATOM 1676 C C . MET A 1 223 ? 5.52 -12.688 -21.266 1 98.62 223 MET A C 1
ATOM 1678 O O . MET A 1 223 ? 5.078 -13.734 -21.734 1 98.62 223 MET A O 1
ATOM 1682 N N . ALA A 1 224 ? 4.773 -11.758 -20.641 1 98.81 224 ALA A N 1
ATOM 1683 C CA . ALA A 1 224 ? 3.328 -11.938 -20.531 1 98.81 224 ALA A CA 1
ATOM 1684 C C . ALA A 1 224 ? 2.678 -12.062 -21.906 1 98.81 224 ALA A C 1
ATOM 1686 O O . ALA A 1 224 ? 1.844 -12.945 -22.125 1 98.81 224 ALA A O 1
ATOM 1687 N N . ARG A 1 225 ? 3.033 -11.227 -22.844 1 98.75 225 ARG A N 1
ATOM 1688 C CA . ARG A 1 225 ? 2.48 -11.25 -24.188 1 98.75 225 ARG A CA 1
ATOM 1689 C C . ARG A 1 225 ? 2.828 -12.547 -24.906 1 98.75 225 ARG A C 1
ATOM 1691 O O . ARG A 1 225 ? 1.973 -13.156 -25.547 1 98.75 225 ARG A O 1
ATOM 1698 N N . GLN A 1 226 ? 4.09 -12.992 -24.781 1 98.75 226 GLN A N 1
ATOM 1699 C CA . GLN A 1 226 ? 4.535 -14.211 -25.438 1 98.75 226 GLN A CA 1
ATOM 1700 C C . GLN A 1 226 ? 3.783 -15.43 -24.906 1 98.75 226 GLN A C 1
ATOM 1702 O O . GLN A 1 226 ? 3.432 -16.328 -25.672 1 98.75 226 GLN A O 1
ATOM 1707 N N . LEU A 1 227 ? 3.613 -15.445 -23.594 1 98.88 227 LEU A N 1
ATOM 1708 C CA . LEU A 1 227 ? 2.857 -16.547 -23 1 98.88 227 LEU A CA 1
ATOM 1709 C C . LEU A 1 227 ? 1.413 -16.531 -23.5 1 98.88 227 LEU A C 1
ATOM 1711 O O . LEU A 1 227 ? 0.893 -17.562 -23.922 1 98.88 227 LEU A O 1
ATOM 1715 N N . ALA A 1 228 ? 0.765 -15.383 -23.453 1 98.75 228 ALA A N 1
ATOM 1716 C CA . ALA A 1 228 ? -0.627 -15.258 -23.875 1 98.75 228 ALA A CA 1
ATOM 1717 C C . ALA A 1 228 ? -0.791 -15.633 -25.344 1 98.75 228 ALA A C 1
ATOM 1719 O O . ALA A 1 228 ? -1.771 -16.281 -25.719 1 98.75 228 ALA A O 1
ATOM 1720 N N . ASP A 1 229 ? 0.128 -15.289 -26.141 1 98.25 229 ASP A N 1
ATOM 1721 C CA . ASP A 1 229 ? 0.08 -15.547 -27.578 1 98.25 229 ASP A CA 1
ATOM 1722 C C . ASP A 1 229 ? 0.035 -17.047 -27.875 1 98.25 229 ASP A C 1
ATOM 1724 O O . ASP A 1 229 ? -0.424 -17.469 -28.938 1 98.25 229 ASP A O 1
ATOM 1728 N N . ARG A 1 230 ? 0.52 -17.828 -26.969 1 98.19 230 ARG A N 1
ATOM 1729 C CA . ARG A 1 230 ? 0.623 -19.266 -27.188 1 98.19 230 ARG A CA 1
ATOM 1730 C C . ARG A 1 230 ? -0.617 -20 -26.672 1 98.19 230 ARG A C 1
ATOM 1732 O O . ARG A 1 230 ? -0.784 -21.203 -26.922 1 98.19 230 ARG A O 1
ATOM 1739 N N . ILE A 1 231 ? -1.446 -19.328 -25.922 1 98.56 231 ILE A N 1
ATOM 1740 C CA . ILE A 1 231 ? -2.674 -19.906 -25.375 1 98.56 231 ILE A CA 1
ATOM 1741 C C . ILE A 1 231 ? -3.879 -19.359 -26.141 1 98.56 231 ILE A C 1
ATOM 1743 O O . ILE A 1 231 ? -4.188 -18.172 -26.047 1 98.56 231 ILE A O 1
ATOM 1747 N N . PRO A 1 232 ? -4.586 -20.234 -26.844 1 97.25 232 PRO A N 1
ATOM 1748 C CA . PRO A 1 232 ? -5.711 -19.75 -27.656 1 97.25 232 PRO A CA 1
ATOM 1749 C C . PRO A 1 232 ? -6.746 -18.984 -26.844 1 97.25 232 PRO A C 1
ATOM 1751 O O . PRO A 1 232 ? -7.207 -19.484 -25.812 1 97.25 232 PRO A O 1
ATOM 1754 N N . GLY A 1 233 ? -7.059 -17.719 -27.25 1 95.19 233 GLY A N 1
ATOM 1755 C CA . GLY A 1 233 ? -8.109 -16.938 -26.625 1 95.19 233 GLY A CA 1
ATOM 1756 C C . GLY A 1 233 ? -7.645 -16.203 -25.391 1 95.19 233 GLY A C 1
ATOM 1757 O O . GLY A 1 233 ? -8.414 -15.461 -24.766 1 95.19 233 GLY A O 1
ATOM 1758 N N . ALA A 1 234 ? -6.387 -16.344 -25 1 98.12 234 ALA A N 1
ATOM 1759 C CA . ALA A 1 234 ? -5.879 -15.68 -23.797 1 98.12 234 ALA A CA 1
ATOM 1760 C C . ALA A 1 234 ? -5.832 -14.164 -24 1 98.12 234 ALA A C 1
ATOM 1762 O O . ALA A 1 234 ? -5.59 -13.688 -25.109 1 98.12 234 ALA A O 1
ATOM 1763 N N . THR A 1 235 ? -6.145 -13.43 -22.953 1 97.69 235 THR A N 1
ATOM 1764 C CA . THR A 1 235 ? -5.973 -11.977 -22.938 1 97.69 235 THR A CA 1
ATOM 1765 C C . THR A 1 235 ? -4.762 -11.586 -22.094 1 97.69 235 THR A C 1
ATOM 1767 O O . THR A 1 235 ? -4.348 -12.328 -21.203 1 97.69 235 THR A O 1
ATOM 1770 N N . VAL A 1 236 ? -4.199 -10.438 -22.469 1 98.56 236 VAL A N 1
ATOM 1771 C CA . VAL A 1 236 ? -3.033 -9.93 -21.766 1 98.56 236 VAL A CA 1
ATOM 1772 C C . VAL A 1 236 ? -3.352 -8.562 -21.156 1 98.56 236 VAL A C 1
ATOM 1774 O O . VAL A 1 236 ? -4.035 -7.746 -21.797 1 98.56 236 VAL A O 1
ATOM 1777 N N . ALA A 1 237 ? -2.936 -8.312 -19.953 1 98.81 237 ALA A N 1
ATOM 1778 C CA . ALA A 1 237 ? -3.039 -7.008 -19.297 1 98.81 237 ALA A CA 1
ATOM 1779 C C . ALA A 1 237 ? -1.698 -6.578 -18.703 1 98.81 237 ALA A C 1
ATOM 1781 O O . ALA A 1 237 ? -1.075 -7.332 -17.953 1 98.81 237 ALA A O 1
ATOM 1782 N N . VAL A 1 238 ? -1.194 -5.434 -19.078 1 98.88 238 VAL A N 1
ATOM 1783 C CA . VAL A 1 238 ? -0.022 -4.801 -18.484 1 98.88 238 VAL A CA 1
ATOM 1784 C C . VAL A 1 238 ? -0.452 -3.6 -17.641 1 98.88 238 VAL A C 1
ATOM 1786 O O . VAL A 1 238 ? -0.973 -2.617 -18.172 1 98.88 238 VAL A O 1
ATOM 1789 N N . LEU A 1 239 ? -0.292 -3.666 -16.344 1 98.5 239 LEU A N 1
ATOM 1790 C CA . LEU A 1 239 ? -0.752 -2.609 -15.453 1 98.5 239 LEU A CA 1
ATOM 1791 C C . LEU A 1 239 ? 0.283 -1.495 -15.352 1 98.5 239 LEU A C 1
ATOM 1793 O O . LEU A 1 239 ? 1.433 -1.743 -14.977 1 98.5 239 LEU A O 1
ATOM 1797 N N . PRO A 1 240 ? -0.119 -0.294 -15.633 1 97.19 240 PRO A N 1
ATOM 1798 C CA . PRO A 1 240 ? 0.827 0.824 -15.641 1 97.19 240 PRO A CA 1
ATOM 1799 C C . PRO A 1 240 ? 1.463 1.076 -14.281 1 97.19 240 PRO A C 1
ATOM 1801 O O . PRO A 1 240 ? 0.781 1.005 -13.25 1 97.19 240 PRO A O 1
ATOM 1804 N N . GLU A 1 241 ? 2.75 1.246 -14.25 1 95.44 241 GLU A N 1
ATOM 1805 C CA . GLU A 1 241 ? 3.555 1.706 -13.125 1 95.44 241 GLU A CA 1
ATOM 1806 C C . GLU A 1 241 ? 3.674 0.625 -12.055 1 95.44 241 GLU A C 1
ATOM 1808 O O . GLU A 1 241 ? 4.242 0.86 -10.984 1 95.44 241 GLU A O 1
ATOM 1813 N N . GLN A 1 242 ? 3.102 -0.497 -12.336 1 97.94 242 GLN A N 1
ATOM 1814 C CA . GLN A 1 242 ? 3.141 -1.562 -11.344 1 97.94 242 GLN A CA 1
ATOM 1815 C C . GLN A 1 242 ? 4.398 -2.41 -11.492 1 97.94 242 GLN A C 1
ATOM 1817 O O . GLN A 1 242 ? 4.938 -2.543 -12.594 1 97.94 242 GLN A O 1
ATOM 1822 N N . ARG A 1 243 ? 4.859 -2.951 -10.375 1 98.31 243 ARG A N 1
ATOM 1823 C CA . ARG A 1 243 ? 6.02 -3.836 -10.32 1 98.31 243 ARG A CA 1
ATOM 1824 C C . ARG A 1 243 ? 5.605 -5.258 -9.945 1 98.31 243 ARG A C 1
ATOM 1826 O O . ARG A 1 243 ? 4.488 -5.68 -10.242 1 98.31 243 ARG A O 1
ATOM 1833 N N . HIS A 1 244 ? 6.555 -6.086 -9.469 1 98.75 244 HIS A N 1
ATOM 1834 C CA . HIS A 1 244 ? 6.359 -7.52 -9.289 1 98.75 244 HIS A CA 1
ATOM 1835 C C . HIS A 1 244 ? 5.27 -7.809 -8.266 1 98.75 244 HIS A C 1
ATOM 1837 O O . HIS A 1 244 ? 4.43 -8.688 -8.477 1 98.75 244 HIS A O 1
ATOM 1843 N N . MET A 1 245 ? 5.203 -7.051 -7.207 1 98.88 245 MET A N 1
ATOM 1844 C CA . MET A 1 245 ? 4.305 -7.348 -6.098 1 98.88 245 MET A CA 1
ATOM 1845 C C . MET A 1 245 ? 3.033 -6.508 -6.184 1 98.88 245 MET A C 1
ATOM 1847 O O . MET A 1 245 ? 2.494 -6.082 -5.164 1 98.88 245 MET A O 1
ATOM 1851 N N . MET A 1 246 ? 2.566 -6.312 -7.395 1 98.69 246 MET A N 1
ATOM 1852 C CA . MET A 1 246 ? 1.357 -5.523 -7.617 1 98.69 246 MET A CA 1
ATOM 1853 C C . MET A 1 246 ? 0.182 -6.102 -6.832 1 98.69 246 MET A C 1
ATOM 1855 O O . MET A 1 246 ? -0.683 -5.355 -6.367 1 98.69 246 MET A O 1
ATOM 1859 N N . PRO A 1 247 ? 0.075 -7.469 -6.496 1 98.75 247 PRO A N 1
ATOM 1860 C CA . PRO A 1 247 ? -1.037 -7.961 -5.676 1 98.75 247 PRO A CA 1
ATOM 1861 C C . PRO A 1 247 ? -1.031 -7.375 -4.266 1 98.75 247 PRO A C 1
ATOM 1863 O O . PRO A 1 247 ? -2.09 -7.227 -3.65 1 98.75 247 PRO A O 1
ATOM 1866 N N . VAL A 1 248 ? 0.138 -7.004 -3.785 1 98.75 248 VAL A N 1
ATOM 1867 C CA . VAL A 1 248 ? 0.268 -6.48 -2.43 1 98.75 248 VAL A CA 1
ATOM 1868 C C . VAL A 1 248 ? 0.3 -4.957 -2.465 1 98.75 248 VAL A C 1
ATOM 1870 O O . VAL A 1 248 ? -0.386 -4.297 -1.682 1 98.75 248 VAL A O 1
ATOM 1873 N N . GLU A 1 249 ? 1.049 -4.387 -3.377 1 98.19 249 GLU A N 1
ATOM 1874 C CA . GLU A 1 249 ? 1.263 -2.947 -3.471 1 98.19 249 GLU A CA 1
ATOM 1875 C C . GLU A 1 249 ? 0.006 -2.232 -3.961 1 98.19 249 GLU A C 1
ATOM 1877 O O . GLU A 1 249 ? -0.274 -1.104 -3.551 1 98.19 249 GLU A O 1
ATOM 1882 N N . SER A 1 250 ? -0.762 -2.85 -4.836 1 97.81 250 SER A N 1
ATOM 1883 C CA . SER A 1 250 ? -1.952 -2.266 -5.445 1 97.81 250 SER A CA 1
ATOM 1884 C C . SER A 1 250 ? -3.1 -3.268 -5.488 1 97.81 250 SER A C 1
ATOM 1886 O O . SER A 1 250 ? -3.629 -3.568 -6.559 1 97.81 250 SER A O 1
ATOM 1888 N N . PRO A 1 251 ? -3.551 -3.662 -4.293 1 98.19 251 PRO A N 1
ATOM 1889 C CA . PRO A 1 251 ? -4.535 -4.746 -4.25 1 98.19 251 PRO A CA 1
ATOM 1890 C C . PRO A 1 251 ? -5.859 -4.367 -4.906 1 98.19 251 PRO A C 1
ATOM 1892 O O . PRO A 1 251 ? -6.5 -5.207 -5.547 1 98.19 251 PRO A O 1
ATOM 1895 N N . ARG A 1 252 ? -6.312 -3.15 -4.824 1 96.75 252 ARG A N 1
ATOM 1896 C CA . ARG A 1 252 ? -7.578 -2.744 -5.426 1 96.75 252 ARG A CA 1
ATOM 1897 C C . ARG A 1 252 ? -7.496 -2.797 -6.949 1 96.75 252 ARG A C 1
ATOM 1899 O O . ARG A 1 252 ? -8.438 -3.238 -7.609 1 96.75 252 ARG A O 1
ATOM 1906 N N . LEU A 1 253 ? -6.383 -2.305 -7.445 1 96.88 253 LEU A N 1
ATOM 1907 C CA . LEU A 1 253 ? -6.164 -2.332 -8.883 1 96.88 253 LEU A CA 1
ATOM 1908 C C . LEU A 1 253 ? -6.176 -3.764 -9.414 1 96.88 253 LEU A C 1
ATOM 1910 O O . LEU A 1 253 ? -6.809 -4.051 -10.43 1 96.88 253 LEU A O 1
ATOM 1914 N N . VAL A 1 254 ? -5.523 -4.68 -8.734 1 98.69 254 VAL A N 1
ATOM 1915 C CA . VAL A 1 254 ? -5.453 -6.082 -9.141 1 98.69 254 VAL A CA 1
ATOM 1916 C C . VAL A 1 254 ? -6.828 -6.727 -9.008 1 98.69 254 VAL A C 1
ATOM 1918 O O . VAL A 1 254 ? -7.242 -7.5 -9.875 1 98.69 254 VAL A O 1
ATOM 1921 N N . ASN A 1 255 ? -7.543 -6.391 -7.926 1 98.44 255 ASN A N 1
ATOM 1922 C CA . ASN A 1 255 ? -8.883 -6.93 -7.75 1 98.44 255 ASN A CA 1
ATOM 1923 C C . ASN A 1 255 ? -9.82 -6.5 -8.875 1 98.44 255 ASN A C 1
ATOM 1925 O O . ASN A 1 255 ? -10.641 -7.293 -9.344 1 98.44 255 ASN A O 1
ATOM 1929 N N . GLN A 1 256 ? -9.711 -5.254 -9.266 1 97.5 256 GLN A N 1
ATOM 1930 C CA . GLN A 1 256 ? -10.531 -4.773 -10.375 1 97.5 256 GLN A CA 1
ATOM 1931 C C . GLN A 1 256 ? -10.258 -5.562 -11.648 1 97.5 256 GLN A C 1
ATOM 1933 O O . GLN A 1 256 ? -11.188 -5.941 -12.367 1 97.5 256 GLN A O 1
ATOM 1938 N N . LEU A 1 257 ? -9.008 -5.781 -11.953 1 98.38 257 LEU A N 1
ATOM 1939 C CA . LEU A 1 257 ? -8.609 -6.582 -13.109 1 98.38 257 LEU A CA 1
ATOM 1940 C C . LEU A 1 257 ? -9.18 -7.992 -13.016 1 98.38 257 LEU A C 1
ATOM 1942 O O . LEU A 1 257 ? -9.766 -8.492 -13.984 1 98.38 257 LEU A O 1
ATOM 1946 N N . LEU A 1 258 ? -9.039 -8.617 -11.852 1 98.62 258 LEU A N 1
ATOM 1947 C CA . LEU A 1 258 ? -9.469 -10 -11.656 1 98.62 258 LEU A CA 1
ATOM 1948 C C . LEU A 1 258 ? -10.984 -10.109 -11.758 1 98.62 258 LEU A C 1
ATOM 1950 O O . LEU A 1 258 ? -11.5 -11.016 -12.422 1 98.62 258 LEU A O 1
ATOM 1954 N N . LEU A 1 259 ? -11.711 -9.211 -11.125 1 98.12 259 LEU A N 1
ATOM 1955 C CA . LEU A 1 259 ? -13.172 -9.242 -11.148 1 98.12 259 LEU A CA 1
ATOM 1956 C C . LEU A 1 259 ? -13.703 -9.055 -12.562 1 98.12 259 LEU A C 1
ATOM 1958 O O . LEU A 1 259 ? -14.648 -9.727 -12.969 1 98.12 259 LEU A O 1
ATOM 1962 N N . GLY A 1 260 ? -13.094 -8.102 -13.32 1 97.19 260 GLY A N 1
ATOM 1963 C CA . GLY A 1 260 ? -13.484 -7.926 -14.703 1 97.19 260 GLY A CA 1
ATOM 1964 C C . GLY A 1 260 ? -13.32 -9.188 -15.531 1 97.19 260 GLY A C 1
ATOM 1965 O O . GLY A 1 260 ? -14.227 -9.562 -16.281 1 97.19 260 GLY A O 1
ATOM 1966 N N . PHE A 1 261 ? -12.25 -9.844 -15.352 1 98.06 261 PHE A N 1
ATOM 1967 C CA . PHE A 1 261 ? -11.977 -11.07 -16.094 1 98.06 261 PHE A CA 1
ATOM 1968 C C . PHE A 1 261 ? -12.914 -12.188 -15.664 1 98.06 261 PHE A C 1
ATOM 1970 O O . PHE A 1 261 ? -13.453 -12.906 -16.5 1 98.06 261 PHE A O 1
ATOM 1977 N N . LEU A 1 262 ? -13.055 -12.398 -14.305 1 96.88 262 LEU A N 1
ATOM 1978 C CA . LEU A 1 262 ? -13.844 -13.5 -13.766 1 96.88 262 LEU A CA 1
ATOM 1979 C C . LEU A 1 262 ? -15.305 -13.383 -14.188 1 96.88 262 LEU A C 1
ATOM 1981 O O . LEU A 1 262 ? -15.969 -14.391 -14.422 1 96.88 262 LEU A O 1
ATOM 1985 N N . GLU A 1 263 ? -15.812 -12.172 -14.297 1 92.44 263 GLU A N 1
ATOM 1986 C CA . GLU A 1 263 ? -17.172 -11.945 -14.766 1 92.44 263 GLU A CA 1
ATOM 1987 C C . GLU A 1 263 ? -17.344 -12.383 -16.219 1 92.44 263 GLU A C 1
ATOM 1989 O O . GLU A 1 263 ? -18.344 -12.992 -16.578 1 92.44 263 GLU A O 1
ATOM 1994 N N . THR A 1 264 ? -16.391 -12.094 -16.969 1 87.62 264 THR A N 1
ATOM 1995 C CA . THR A 1 264 ? -16.422 -12.438 -18.391 1 87.62 264 THR A CA 1
ATOM 1996 C C . THR A 1 264 ? -16.25 -13.938 -18.594 1 87.62 264 THR A C 1
ATOM 1998 O O . THR A 1 264 ? -16.922 -14.539 -19.422 1 87.62 264 THR A O 1
ATOM 2001 N N . ALA A 1 265 ? -15.328 -14.516 -17.828 1 85.44 265 ALA A N 1
ATOM 2002 C CA . ALA A 1 265 ? -15.039 -15.938 -17.953 1 85.44 265 ALA A CA 1
ATOM 2003 C C . ALA A 1 265 ? -16.234 -16.781 -17.531 1 85.44 265 ALA A C 1
ATOM 2005 O O . ALA A 1 265 ? -16.469 -17.875 -18.062 1 85.44 265 ALA A O 1
ATOM 2006 N N . HIS A 1 266 ? -16.984 -16.328 -16.562 1 77.81 266 HIS A N 1
ATOM 2007 C CA . HIS A 1 266 ? -18.156 -17.047 -16.094 1 77.81 266 HIS A CA 1
ATOM 2008 C C . HIS A 1 266 ? -19.281 -16.969 -17.125 1 77.81 266 HIS A C 1
ATOM 2010 O O . HIS A 1 266 ? -20.031 -17.922 -17.312 1 77.81 266 HIS A O 1
ATOM 2016 N N . SER A 1 267 ? -19.422 -15.82 -17.703 1 70.12 267 SER A N 1
ATOM 2017 C CA . SER A 1 267 ? -20.484 -15.641 -18.688 1 70.12 267 SER A CA 1
ATOM 2018 C C . SER A 1 267 ? -20.234 -16.484 -19.938 1 70.12 267 SER A C 1
ATOM 2020 O O . SER A 1 267 ? -21.172 -16.906 -20.609 1 70.12 267 SER A O 1
ATOM 2022 N N . GLN A 1 268 ? -19.078 -16.703 -20.219 1 62.75 268 GLN A N 1
ATOM 2023 C CA . GLN A 1 268 ? -18.734 -17.484 -21.406 1 62.75 268 GLN A CA 1
ATOM 2024 C C . GLN A 1 268 ? -19.062 -18.969 -21.188 1 62.75 268 GLN A C 1
ATOM 2026 O O . GLN A 1 268 ? -19.344 -19.688 -22.141 1 62.75 268 GLN A O 1
ATOM 2031 N N . GLN A 1 269 ? -19.031 -19.328 -19.953 1 57.44 269 GLN A N 1
ATOM 2032 C CA . GLN A 1 269 ? -19.281 -20.75 -19.703 1 57.44 269 GLN A CA 1
ATOM 2033 C C . GLN A 1 269 ? -20.766 -21.016 -19.516 1 57.44 269 GLN A C 1
ATOM 2035 O O . GLN A 1 269 ? -21.234 -22.141 -19.734 1 57.44 269 GLN A O 1
ATOM 2040 N N . HIS A 1 270 ? -21.625 -20.016 -19.031 1 51.5 270 HIS A N 1
ATOM 2041 C CA . HIS A 1 270 ? -23.062 -20.188 -18.953 1 51.5 270 HIS A CA 1
ATOM 2042 C C . HIS A 1 270 ? -23.781 -19.234 -19.922 1 51.5 270 HIS A C 1
ATOM 2044 O O . HIS A 1 270 ? -24.281 -18.188 -19.5 1 51.5 270 HIS A O 1
ATOM 2050 N N . PRO A 1 271 ? -23.719 -19.703 -21.281 1 44.88 271 PRO A N 1
ATOM 2051 C CA . PRO A 1 271 ? -24.469 -18.812 -22.188 1 44.88 271 PRO A CA 1
ATOM 2052 C C . PRO A 1 271 ? -25.938 -18.719 -21.828 1 44.88 271 PRO A C 1
ATOM 2054 O O . PRO A 1 271 ? -26.516 -19.672 -21.297 1 44.88 271 PRO A O 1
ATOM 2057 N N . ILE A 1 272 ? -26.516 -17.672 -21.422 1 37.56 272 ILE A N 1
ATOM 2058 C CA . ILE A 1 272 ? -27.953 -17.484 -21.234 1 37.56 272 ILE A CA 1
ATOM 2059 C C . ILE A 1 272 ? -28.719 -18.156 -22.375 1 37.56 272 ILE A C 1
ATOM 2061 O O . ILE A 1 272 ? -28.375 -17.953 -23.547 1 37.56 272 ILE A O 1
ATOM 2065 N N . LYS A 1 273 ? -29.594 -19.156 -22.047 1 40.62 273 LYS A N 1
ATOM 2066 C CA . LYS A 1 273 ? -30.656 -19.672 -22.922 1 40.62 273 LYS A CA 1
ATOM 2067 C C . LYS A 1 273 ? -31.547 -18.531 -23.406 1 40.62 273 LYS A C 1
ATOM 2069 O O . LYS A 1 273 ? -32.125 -17.797 -22.609 1 40.62 273 LYS A O 1
ATOM 2074 N N . GLY A 1 274 ? -31.266 -17.922 -24.562 1 35.31 274 GLY A N 1
ATOM 2075 C CA . GLY A 1 274 ? -32.281 -17.125 -25.234 1 35.31 274 GLY A CA 1
ATOM 2076 C C . GLY A 1 274 ? -33.688 -17.688 -25.078 1 35.31 274 GLY A C 1
ATOM 2077 O O . GLY A 1 274 ? -33.938 -18.859 -25.312 1 35.31 274 GLY A O 1
ATOM 2078 N N . ILE A 1 275 ? -34.5 -17.156 -24.297 1 27.84 275 ILE A N 1
ATOM 2079 C CA . ILE A 1 275 ? -35.938 -17.328 -24.359 1 27.84 275 ILE A CA 1
ATOM 2080 C C . ILE A 1 275 ? -36.406 -17.031 -25.781 1 27.84 275 ILE A C 1
ATOM 2082 O O . ILE A 1 275 ? -36.188 -15.945 -26.312 1 27.84 275 ILE A O 1
ATOM 2086 N N . VAL A 1 276 ? -36.562 -18.141 -26.562 1 29.94 276 VAL A N 1
ATOM 2087 C CA . VAL A 1 276 ? -37.5 -18.094 -27.688 1 29.94 276 VAL A CA 1
ATOM 2088 C C . VAL A 1 276 ? -38.844 -17.531 -27.203 1 29.94 276 VAL A C 1
ATOM 2090 O O . VAL A 1 276 ? -39.469 -18.094 -26.297 1 29.94 276 VAL A O 1
ATOM 2093 N N . ALA A 1 277 ? -39.125 -16.297 -27.609 1 22.5 277 ALA A N 1
ATOM 2094 C CA . ALA A 1 277 ? -40.5 -15.938 -27.859 1 22.5 277 ALA A CA 1
ATOM 2095 C C . ALA A 1 277 ? -41.094 -16.766 -28.984 1 22.5 277 ALA A C 1
ATOM 2097 O O . ALA A 1 277 ? -40.438 -17.047 -29.984 1 22.5 277 ALA A O 1
ATOM 2098 N N . MET B 1 1 ? 19.047 1.659 2.457 1 37.97 1 MET B N 1
ATOM 2099 C CA . MET B 1 1 ? 18.328 2.926 2.453 1 37.97 1 MET B CA 1
ATOM 2100 C C . MET B 1 1 ? 18.781 3.814 3.609 1 37.97 1 MET B C 1
ATOM 2102 O O . MET B 1 1 ? 18.875 3.352 4.746 1 37.97 1 MET B O 1
ATOM 2106 N N . ILE B 1 2 ? 19.672 4.719 3.395 1 45.59 2 ILE B N 1
ATOM 2107 C CA . ILE B 1 2 ? 20.188 5.539 4.48 1 45.59 2 ILE B CA 1
ATOM 2108 C C . ILE B 1 2 ? 19.062 5.945 5.418 1 45.59 2 ILE B C 1
ATOM 2110 O O . ILE B 1 2 ? 18.062 6.527 4.977 1 45.59 2 ILE B O 1
ATOM 2114 N N . ARG B 1 3 ? 18.984 5.191 6.441 1 57.59 3 ARG B N 1
ATOM 2115 C CA . ARG B 1 3 ? 18.016 5.613 7.453 1 57.59 3 ARG B CA 1
ATOM 2116 C C . ARG B 1 3 ? 18.312 7.035 7.922 1 57.59 3 ARG B C 1
ATOM 2118 O O . ARG B 1 3 ? 19.422 7.332 8.375 1 57.59 3 ARG B O 1
ATOM 2125 N N . LEU B 1 4 ? 17.438 7.918 7.566 1 74.06 4 LEU B N 1
ATOM 2126 C CA . LEU B 1 4 ? 17.594 9.297 8.008 1 74.06 4 LEU B CA 1
ATOM 2127 C C . LEU B 1 4 ? 17.547 9.391 9.531 1 74.06 4 LEU B C 1
ATOM 2129 O O . LEU B 1 4 ? 16.719 8.75 10.172 1 74.06 4 LEU B O 1
ATOM 2133 N N . THR B 1 5 ? 18.578 9.922 10.102 1 85.5 5 THR B N 1
ATOM 2134 C CA . THR B 1 5 ? 18.625 10.125 11.547 1 85.5 5 THR B CA 1
ATOM 2135 C C . THR B 1 5 ? 17.828 11.367 11.938 1 85.5 5 THR B C 1
ATOM 2137 O O . THR B 1 5 ? 18.031 12.438 11.367 1 85.5 5 THR B O 1
ATOM 2140 N N . ALA B 1 6 ? 16.984 11.156 12.867 1 91.62 6 ALA B N 1
ATOM 2141 C CA . ALA B 1 6 ? 16.188 12.266 13.375 1 91.62 6 ALA B CA 1
ATOM 2142 C C . ALA B 1 6 ? 17.047 13.273 14.125 1 91.62 6 ALA B C 1
ATOM 2144 O O . ALA B 1 6 ? 18 12.891 14.812 1 91.62 6 ALA B O 1
ATOM 2145 N N . GLU B 1 7 ? 16.75 14.531 13.945 1 96.62 7 GLU B N 1
ATOM 2146 C CA . GLU B 1 7 ? 17.391 15.641 14.656 1 96.62 7 GLU B CA 1
ATOM 2147 C C . GLU B 1 7 ? 16.375 16.391 15.516 1 96.62 7 GLU B C 1
ATOM 2149 O O . GLU B 1 7 ? 15.172 16.156 15.422 1 96.62 7 GLU B O 1
ATOM 2154 N N . HIS B 1 8 ? 16.922 17.25 16.438 1 98.19 8 HIS B N 1
ATOM 2155 C CA . HIS B 1 8 ? 16.094 18.078 17.281 1 98.19 8 HIS B CA 1
ATOM 2156 C C . HIS B 1 8 ? 16.531 19.547 17.234 1 98.19 8 HIS B C 1
ATOM 2158 O O . HIS B 1 8 ? 17.734 19.828 17.188 1 98.19 8 HIS B O 1
ATOM 2164 N N . THR B 1 9 ? 15.586 20.453 17.188 1 98.56 9 THR B N 1
ATOM 2165 C CA . THR B 1 9 ? 15.906 21.859 17.438 1 98.56 9 THR B CA 1
ATOM 2166 C C . THR B 1 9 ? 16.203 22.094 18.922 1 98.56 9 THR B C 1
ATOM 2168 O O . THR B 1 9 ? 15.922 21.234 19.75 1 98.56 9 THR B O 1
ATOM 2171 N N . PRO B 1 10 ? 16.75 23.266 19.172 1 97.69 10 PRO B N 1
ATOM 2172 C CA . PRO B 1 10 ? 16.969 23.578 20.578 1 97.69 10 PRO B CA 1
ATOM 2173 C C . PRO B 1 10 ? 15.672 23.562 21.391 1 97.69 10 PRO B C 1
ATOM 2175 O O . PRO B 1 10 ? 15.68 23.203 22.578 1 97.69 10 PRO B O 1
ATOM 2178 N N . ALA B 1 11 ? 14.555 23.906 20.781 1 97.5 11 ALA B N 1
ATOM 2179 C CA . ALA B 1 11 ? 13.258 23.938 21.469 1 97.5 11 ALA B CA 1
ATOM 2180 C C . ALA B 1 11 ? 12.656 22.531 21.547 1 97.5 11 ALA B C 1
ATOM 2182 O O . ALA B 1 11 ? 11.625 22.344 22.188 1 97.5 11 ALA B O 1
ATOM 2183 N N . GLY B 1 12 ? 13.297 21.516 20.891 1 98.44 12 GLY B N 1
ATOM 2184 C CA . GLY B 1 12 ? 12.914 20.125 21.078 1 98.44 12 GLY B CA 1
ATOM 2185 C C . GLY B 1 12 ? 12.125 19.562 19.906 1 98.44 12 GLY B C 1
ATOM 2186 O O . GLY B 1 12 ? 11.742 18.391 19.922 1 98.44 12 GLY B O 1
ATOM 2187 N N . THR B 1 13 ? 11.875 20.344 18.859 1 98.69 13 THR B N 1
ATOM 2188 C CA . THR B 1 13 ? 11.148 19.828 17.703 1 98.69 13 THR B CA 1
ATOM 2189 C C . THR B 1 13 ? 11.953 18.734 17.016 1 98.69 13 THR B C 1
ATOM 2191 O O . THR B 1 13 ? 13.07 18.984 16.547 1 98.69 13 THR B O 1
ATOM 2194 N N . SER B 1 14 ? 11.398 17.531 17.016 1 98.81 14 SER B N 1
ATOM 2195 C CA . SER B 1 14 ? 12.039 16.422 16.328 1 98.81 14 SER B CA 1
ATOM 2196 C C . SER B 1 14 ? 11.734 16.453 14.828 1 98.81 14 SER B C 1
ATOM 2198 O O . SER B 1 14 ? 10.57 16.578 14.43 1 98.81 14 SER B O 1
ATOM 2200 N N . TYR B 1 15 ? 12.797 16.359 14 1 98.75 15 TYR B N 1
ATOM 2201 C CA . TYR B 1 15 ? 12.57 16.469 12.562 1 98.75 15 TYR B CA 1
ATOM 2202 C C . TYR B 1 15 ? 13.57 15.625 11.781 1 98.75 15 TYR B C 1
ATOM 2204 O O . TYR B 1 15 ? 14.562 15.148 12.344 1 98.75 15 TYR B O 1
ATOM 2212 N N . LEU B 1 16 ? 13.172 15.281 10.539 1 98.19 16 LEU B N 1
ATOM 2213 C CA . LEU B 1 16 ? 14.016 14.695 9.516 1 98.19 16 LEU B CA 1
ATOM 2214 C C . LEU B 1 16 ? 14.125 15.617 8.297 1 98.19 16 LEU B C 1
ATOM 2216 O O . LEU B 1 16 ? 13.141 16.234 7.902 1 98.19 16 LEU B O 1
ATOM 2220 N N . ALA B 1 17 ? 15.328 15.734 7.785 1 97.5 17 ALA B N 1
ATOM 2221 C CA . ALA B 1 17 ? 15.547 16.531 6.578 1 97.5 17 ALA B CA 1
ATOM 2222 C C . ALA B 1 17 ? 16.422 15.773 5.578 1 97.5 17 ALA B C 1
ATOM 2224 O O . ALA B 1 17 ? 17.406 15.141 5.961 1 97.5 17 ALA B O 1
ATOM 2225 N N . THR B 1 18 ? 15.984 15.781 4.34 1 96.81 18 THR B N 1
ATOM 2226 C CA . THR B 1 18 ? 16.75 15.117 3.289 1 96.81 18 THR B CA 1
ATOM 2227 C C . THR B 1 18 ? 16.547 15.82 1.949 1 96.81 18 THR B C 1
ATOM 2229 O O . THR B 1 18 ? 15.555 16.516 1.752 1 96.81 18 THR B O 1
ATOM 2232 N N . GLY B 1 19 ? 17.516 15.68 1.083 1 96.75 19 GLY B N 1
ATOM 2233 C CA . GLY B 1 19 ? 17.453 16.312 -0.227 1 96.75 19 GLY B CA 1
ATOM 2234 C C . GLY B 1 19 ? 17.984 17.719 -0.238 1 96.75 19 GLY B C 1
ATOM 2235 O O . GLY B 1 19 ? 18.484 18.219 0.776 1 96.75 19 GLY B O 1
ATOM 2236 N N . GLN B 1 20 ? 18 18.266 -1.407 1 96.19 20 GLN B N 1
ATOM 2237 C CA . GLN B 1 20 ? 18.469 19.625 -1.632 1 96.19 20 GLN B CA 1
ATOM 2238 C C . GLN B 1 20 ? 17.5 20.391 -2.521 1 96.19 20 GLN B C 1
ATOM 2240 O O . GLN B 1 20 ? 16.703 19.797 -3.256 1 96.19 20 GLN B O 1
ATOM 2245 N N . GLY B 1 21 ? 17.578 21.734 -2.391 1 95.75 21 GLY B N 1
ATOM 2246 C CA . GLY B 1 21 ? 16.703 22.578 -3.199 1 95.75 21 GLY B CA 1
ATOM 2247 C C . GLY B 1 21 ? 15.672 23.328 -2.381 1 95.75 21 GLY B C 1
ATOM 2248 O O . GLY B 1 21 ? 15.906 23.641 -1.212 1 95.75 21 GLY B O 1
ATOM 2249 N N . GLN B 1 22 ? 14.586 23.688 -3.059 1 96.81 22 GLN B N 1
ATOM 2250 C CA . GLN B 1 22 ? 13.531 24.422 -2.377 1 96.81 22 GLN B CA 1
ATOM 2251 C C . GLN B 1 22 ? 12.945 23.609 -1.225 1 96.81 22 GLN B C 1
ATOM 2253 O O . GLN B 1 22 ? 12.672 22.422 -1.373 1 96.81 22 GLN B O 1
ATOM 2258 N N . PRO B 1 23 ? 12.766 24.219 -0.089 1 98.25 23 PRO B N 1
ATOM 2259 C CA . PRO B 1 23 ? 12.289 23.484 1.089 1 98.25 23 PRO B CA 1
ATOM 2260 C C . PRO B 1 23 ? 10.805 23.125 1.005 1 98.25 23 PRO B C 1
ATOM 2262 O O . PRO B 1 23 ? 9.984 23.969 0.62 1 98.25 23 PRO B O 1
ATOM 2265 N N . VAL B 1 24 ? 10.508 21.906 1.292 1 98.81 24 VAL B N 1
ATOM 2266 C CA . VAL B 1 24 ? 9.156 21.391 1.444 1 98.81 24 VAL B CA 1
ATOM 2267 C C . VAL B 1 24 ? 8.984 20.797 2.84 1 98.81 24 VAL B C 1
ATOM 2269 O O . VAL B 1 24 ? 9.703 19.859 3.217 1 98.81 24 VAL B O 1
ATOM 2272 N N . VAL B 1 25 ? 8.062 21.312 3.619 1 98.94 25 VAL B N 1
ATOM 2273 C CA . VAL B 1 25 ? 7.816 20.828 4.969 1 98.94 25 VAL B CA 1
ATOM 2274 C C . VAL B 1 25 ? 6.531 20 4.996 1 98.94 25 VAL B C 1
ATOM 2276 O O . VAL B 1 25 ? 5.5 20.438 4.469 1 98.94 25 VAL B O 1
ATOM 2279 N N . LEU B 1 26 ? 6.617 18.844 5.609 1 98.94 26 LEU B N 1
ATOM 2280 C CA . LEU B 1 26 ? 5.496 17.922 5.695 1 98.94 26 LEU B CA 1
ATOM 2281 C C . LEU B 1 26 ? 4.973 17.828 7.125 1 98.94 26 LEU B C 1
ATOM 2283 O O . LEU B 1 26 ? 5.727 17.516 8.047 1 98.94 26 LEU B O 1
ATOM 2287 N N . ILE B 1 27 ? 3.68 18.078 7.277 1 98.94 27 ILE B N 1
ATOM 2288 C CA . ILE B 1 27 ? 3.051 18.062 8.594 1 98.94 27 ILE B CA 1
ATOM 2289 C C . ILE B 1 27 ? 2.053 16.906 8.672 1 98.94 27 ILE B C 1
ATOM 2291 O O . ILE B 1 27 ? 1.113 16.828 7.875 1 98.94 27 ILE B O 1
ATOM 2295 N N . HIS B 1 28 ? 2.205 16.031 9.656 1 98.88 28 HIS B N 1
ATOM 2296 C CA . HIS B 1 28 ? 1.424 14.805 9.75 1 98.88 28 HIS B CA 1
ATOM 2297 C C . HIS B 1 28 ? 0.077 15.062 10.414 1 98.88 28 HIS B C 1
ATOM 2299 O O . HIS B 1 28 ? -0.214 16.188 10.828 1 98.88 28 HIS B O 1
ATOM 2305 N N . GLY B 1 29 ? -0.809 14.078 10.43 1 98.69 29 GLY B N 1
ATOM 2306 C CA . GLY B 1 29 ? -2.123 14.148 11.047 1 98.69 29 GLY B CA 1
ATOM 2307 C C . GLY B 1 29 ? -2.107 13.781 12.523 1 98.69 29 GLY B C 1
ATOM 2308 O O . GLY B 1 29 ? -1.097 13.305 13.039 1 98.69 29 GLY B O 1
ATOM 2309 N N . VAL B 1 30 ? -3.223 14.016 13.18 1 98.06 30 VAL B N 1
ATOM 2310 C CA . VAL B 1 30 ? -3.324 13.734 14.609 1 98.06 30 VAL B CA 1
ATOM 2311 C C . VAL B 1 30 ? -3.137 12.242 14.852 1 98.06 30 VAL B C 1
ATOM 2313 O O . VAL B 1 30 ? -3.674 11.406 14.117 1 98.06 30 VAL B O 1
ATOM 2316 N N . GLY B 1 31 ? -2.324 11.93 15.852 1 97.75 31 GLY B N 1
ATOM 2317 C CA . GLY B 1 31 ? -2.086 10.555 16.266 1 97.75 31 GLY B CA 1
ATOM 2318 C C . GLY B 1 31 ? -0.978 9.875 15.477 1 97.75 31 GLY B C 1
ATOM 2319 O O . GLY B 1 31 ? -0.549 8.773 15.82 1 97.75 31 GLY B O 1
ATOM 2320 N N . LEU B 1 32 ? -0.526 10.492 14.461 1 98.31 32 LEU B N 1
ATOM 2321 C CA . LEU B 1 32 ? 0.562 9.961 13.641 1 98.31 32 LEU B CA 1
ATOM 2322 C C . LEU B 1 32 ? 1.88 10.656 13.984 1 98.31 32 LEU B C 1
ATOM 2324 O O . LEU B 1 32 ? 2.033 11.203 15.078 1 98.31 32 LEU B O 1
ATOM 2328 N N . ASN B 1 33 ? 2.898 10.516 13.141 1 98.44 33 ASN B N 1
ATOM 2329 C CA . ASN B 1 33 ? 4.195 11.164 13.312 1 98.44 33 ASN B CA 1
ATOM 2330 C C . ASN B 1 33 ? 4.895 11.375 11.969 1 98.44 33 ASN B C 1
ATOM 2332 O O . ASN B 1 33 ? 4.32 11.094 10.914 1 98.44 33 ASN B O 1
ATOM 2336 N N . LYS B 1 34 ? 6.086 11.93 12.062 1 98.44 34 LYS B N 1
ATOM 2337 C CA . LYS B 1 34 ? 6.793 12.336 10.852 1 98.44 34 LYS B CA 1
ATOM 2338 C C . LYS B 1 34 ? 7.109 11.133 9.969 1 98.44 34 LYS B C 1
ATOM 2340 O O . LYS B 1 34 ? 7.324 11.281 8.758 1 98.44 34 LYS B O 1
ATOM 2345 N N . GLU B 1 35 ? 7.031 9.922 10.469 1 96.88 35 GLU B N 1
ATOM 2346 C CA . GLU B 1 35 ? 7.422 8.727 9.727 1 96.88 35 GLU B CA 1
ATOM 2347 C C . GLU B 1 35 ? 6.355 8.344 8.703 1 96.88 35 GLU B C 1
ATOM 2349 O O . GLU B 1 35 ? 6.629 7.574 7.777 1 96.88 35 GLU B O 1
ATOM 2354 N N . MET B 1 36 ? 5.148 8.938 8.836 1 98.06 36 MET B N 1
ATOM 2355 C CA . MET B 1 36 ? 4.094 8.578 7.895 1 98.06 36 MET B CA 1
ATOM 2356 C C . MET B 1 36 ? 4.445 9.047 6.484 1 98.06 36 MET B C 1
ATOM 2358 O O . MET B 1 36 ? 3.842 8.594 5.512 1 98.06 36 MET B O 1
ATOM 2362 N N . TRP B 1 37 ? 5.43 9.914 6.375 1 98.56 37 TRP B N 1
ATOM 2363 C CA . TRP B 1 37 ? 5.707 10.617 5.125 1 98.56 37 TRP B CA 1
ATOM 2364 C C . TRP B 1 37 ? 6.789 9.898 4.324 1 98.56 37 TRP B C 1
ATOM 2366 O O . TRP B 1 37 ? 7.344 10.453 3.377 1 98.56 37 TRP B O 1
ATOM 2376 N N . GLY B 1 38 ? 7.137 8.664 4.723 1 97.94 38 GLY B N 1
ATOM 2377 C CA . GLY B 1 38 ? 8.234 7.965 4.066 1 97.94 38 GLY B CA 1
ATOM 2378 C C . GLY B 1 38 ? 8.125 7.973 2.555 1 97.94 38 GLY B C 1
ATOM 2379 O O . GLY B 1 38 ? 9.102 8.258 1.858 1 97.94 38 GLY B O 1
ATOM 2380 N N . GLY B 1 39 ? 6.906 7.684 1.991 1 98.31 39 GLY B N 1
ATOM 2381 C CA . GLY B 1 39 ? 6.695 7.656 0.553 1 98.31 39 GLY B CA 1
ATOM 2382 C C . GLY B 1 39 ? 6.922 9 -0.112 1 98.31 39 GLY B C 1
ATOM 2383 O O . GLY B 1 39 ? 7.492 9.07 -1.202 1 98.31 39 GLY B O 1
ATOM 2384 N N . GLN B 1 40 ? 6.465 10.062 0.48 1 98.69 40 GLN B N 1
ATOM 2385 C CA . GLN B 1 40 ? 6.637 11.406 -0.06 1 98.69 40 GLN B CA 1
ATOM 2386 C C . GLN B 1 40 ? 8.094 11.859 0.028 1 98.69 40 GLN B C 1
ATOM 2388 O O . GLN B 1 40 ? 8.602 12.5 -0.887 1 98.69 40 GLN B O 1
ATOM 2393 N N . VAL B 1 41 ? 8.766 11.477 1.156 1 98.12 41 VAL B N 1
ATOM 2394 C CA . VAL B 1 41 ? 10.156 11.867 1.338 1 98.12 41 VAL B CA 1
ATOM 2395 C C . VAL B 1 41 ? 11.008 11.305 0.202 1 98.12 41 VAL B C 1
ATOM 2397 O O . VAL B 1 41 ? 11.734 12.039 -0.463 1 98.12 41 VAL B O 1
ATOM 2400 N N . VAL B 1 42 ? 10.852 10.031 -0.121 1 96.69 42 VAL B N 1
ATOM 2401 C CA . VAL B 1 42 ? 11.703 9.43 -1.137 1 96.69 42 VAL B CA 1
ATOM 2402 C C . VAL B 1 42 ? 11.305 9.938 -2.52 1 96.69 42 VAL B C 1
ATOM 2404 O O . VAL B 1 42 ? 12.148 10.062 -3.412 1 96.69 42 VAL B O 1
ATOM 2407 N N . GLY B 1 43 ? 10.047 10.266 -2.717 1 97.06 43 GLY B N 1
ATOM 2408 C CA . GLY B 1 43 ? 9.562 10.727 -4.008 1 97.06 43 GLY B CA 1
ATOM 2409 C C . GLY B 1 43 ? 9.914 12.172 -4.297 1 97.06 43 GLY B C 1
ATOM 2410 O O . GLY B 1 43 ? 10.117 12.555 -5.453 1 97.06 43 GLY B O 1
ATOM 2411 N N . LEU B 1 44 ? 10.031 12.992 -3.262 1 97.94 44 LEU B N 1
ATOM 2412 C CA . LEU B 1 44 ? 10.211 14.43 -3.438 1 97.94 44 LEU B CA 1
ATOM 2413 C C . LEU B 1 44 ? 11.672 14.82 -3.252 1 97.94 44 LEU B C 1
ATOM 2415 O O . LEU B 1 44 ? 12.117 15.852 -3.768 1 97.94 44 LEU B O 1
ATOM 2419 N N . ALA B 1 45 ? 12.43 14 -2.57 1 96.94 45 ALA B N 1
ATOM 2420 C CA . ALA B 1 45 ? 13.766 14.383 -2.119 1 96.94 45 ALA B CA 1
ATOM 2421 C C . ALA B 1 45 ? 14.734 14.477 -3.293 1 96.94 45 ALA B C 1
ATOM 2423 O O . ALA B 1 45 ? 15.828 15.039 -3.162 1 96.94 45 ALA B O 1
ATOM 2424 N N . ALA B 1 46 ? 14.344 13.938 -4.418 1 94.31 46 ALA B N 1
ATOM 2425 C CA . ALA B 1 46 ? 15.18 14.047 -5.613 1 94.31 46 ALA B CA 1
ATOM 2426 C C . ALA B 1 46 ? 15.203 15.484 -6.129 1 94.31 46 ALA B C 1
ATOM 2428 O O . ALA B 1 46 ? 16.156 15.883 -6.816 1 94.31 46 ALA B O 1
ATOM 2429 N N . HIS B 1 47 ? 14.242 16.312 -5.758 1 95.5 47 HIS B N 1
ATOM 2430 C CA . HIS B 1 47 ? 14.078 17.641 -6.367 1 95.5 47 HIS B CA 1
ATOM 2431 C C . HIS B 1 47 ? 13.992 18.734 -5.305 1 95.5 47 HIS B C 1
ATOM 2433 O O . HIS B 1 47 ? 14.18 19.906 -5.609 1 95.5 47 HIS B O 1
ATOM 2439 N N . TYR B 1 48 ? 13.742 18.312 -4.086 1 97.75 48 TYR B N 1
ATOM 2440 C CA . TYR B 1 48 ? 13.461 19.281 -3.025 1 97.75 48 TYR B CA 1
ATOM 2441 C C . TYR B 1 48 ? 14.195 18.906 -1.743 1 97.75 48 TYR B C 1
ATOM 2443 O O . TYR B 1 48 ? 14.633 17.766 -1.574 1 97.75 48 TYR B O 1
ATOM 2451 N N . ARG B 1 49 ? 14.406 19.875 -0.909 1 97.94 49 ARG B N 1
ATOM 2452 C CA . ARG B 1 49 ? 14.773 19.625 0.481 1 97.94 49 ARG B CA 1
ATOM 2453 C C . ARG B 1 49 ? 13.539 19.328 1.327 1 97.94 49 ARG B C 1
ATOM 2455 O O . ARG B 1 49 ? 12.805 20.25 1.698 1 97.94 49 ARG B O 1
ATOM 2462 N N . VAL B 1 50 ? 13.359 18.094 1.616 1 98.62 50 VAL B N 1
ATOM 2463 C CA . VAL B 1 50 ? 12.125 17.656 2.258 1 98.62 50 VAL B CA 1
ATOM 2464 C C . VAL B 1 50 ? 12.336 17.531 3.766 1 98.62 50 VAL B C 1
ATOM 2466 O O . VAL B 1 50 ? 13.258 16.844 4.219 1 98.62 50 VAL B O 1
ATOM 2469 N N . ILE B 1 51 ? 11.508 18.234 4.512 1 98.75 51 ILE B N 1
ATOM 2470 C CA . ILE B 1 51 ? 11.578 18.25 5.969 1 98.75 51 ILE B CA 1
ATOM 2471 C C . ILE B 1 51 ? 10.273 17.719 6.551 1 98.75 51 ILE B C 1
ATOM 2473 O O . ILE B 1 51 ? 9.188 18.203 6.203 1 98.75 51 ILE B O 1
ATOM 2477 N N . SER B 1 52 ? 10.312 16.719 7.312 1 98.75 52 SER B N 1
ATOM 2478 C CA . SER B 1 52 ? 9.18 16.266 8.117 1 98.75 52 SER B CA 1
ATOM 2479 C C . SER B 1 52 ? 9.461 16.406 9.609 1 98.75 52 SER B C 1
ATOM 2481 O O . SER B 1 52 ? 10.617 16.312 10.031 1 98.75 52 SER B O 1
ATOM 2483 N N . TYR B 1 53 ? 8.445 16.656 10.375 1 98.88 53 TYR B N 1
ATOM 2484 C CA . TYR B 1 53 ? 8.664 16.812 11.812 1 98.88 53 TYR B CA 1
ATOM 2485 C C . TYR B 1 53 ? 7.477 16.297 12.609 1 98.88 53 TYR B C 1
ATOM 2487 O O . TYR B 1 53 ? 6.402 16.062 12.047 1 98.88 53 TYR B O 1
ATOM 2495 N N . ASP B 1 54 ? 7.668 16 13.898 1 98.88 54 ASP B N 1
ATOM 2496 C CA . ASP B 1 54 ? 6.609 15.625 14.828 1 98.88 54 ASP B CA 1
ATOM 2497 C C . ASP B 1 54 ? 5.938 16.859 15.422 1 98.88 54 ASP B C 1
ATOM 2499 O O . ASP B 1 54 ? 6.602 17.703 16.031 1 98.88 54 ASP B O 1
ATOM 2503 N N . MET B 1 55 ? 4.656 16.969 15.25 1 98.44 55 MET B N 1
ATOM 2504 C CA . MET B 1 55 ? 3.922 18.062 15.867 1 98.44 55 MET B CA 1
ATOM 2505 C C . MET B 1 55 ? 4.012 18 17.391 1 98.44 55 MET B C 1
ATOM 2507 O O . MET B 1 55 ? 4.297 16.938 17.953 1 98.44 55 MET B O 1
ATOM 2511 N N . LEU B 1 56 ? 3.719 19.094 18 1 98.44 56 LEU B N 1
ATOM 2512 C CA . LEU B 1 56 ? 3.6 19.109 19.453 1 98.44 56 LEU B CA 1
ATOM 2513 C C . LEU B 1 56 ? 2.713 17.969 19.938 1 98.44 56 LEU B C 1
ATOM 2515 O O . LEU B 1 56 ? 1.624 17.75 19.406 1 98.44 56 LEU B O 1
ATOM 2519 N N . GLY B 1 57 ? 3.297 17.219 20.922 1 97.88 57 GLY B N 1
ATOM 2520 C CA . GLY B 1 57 ? 2.525 16.156 21.547 1 97.88 57 GLY B CA 1
ATOM 2521 C C . GLY B 1 57 ? 2.588 14.852 20.781 1 97.88 57 GLY B C 1
ATOM 2522 O O . GLY B 1 57 ? 1.921 13.875 21.141 1 97.88 57 GLY B O 1
ATOM 2523 N N . HIS B 1 58 ? 3.367 14.758 19.766 1 98.44 58 HIS B N 1
ATOM 2524 C CA . HIS B 1 58 ? 3.484 13.562 18.938 1 98.44 58 HIS B CA 1
ATOM 2525 C C . HIS B 1 58 ? 4.941 13.156 18.75 1 98.44 58 HIS B C 1
ATOM 2527 O O . HIS B 1 58 ? 5.84 14 18.812 1 98.44 58 HIS B O 1
ATOM 2533 N N . GLY B 1 59 ? 5.129 11.859 18.547 1 97.81 59 GLY B N 1
ATOM 2534 C CA . GLY B 1 59 ? 6.473 11.359 18.281 1 97.81 59 GLY B CA 1
ATOM 2535 C C . GLY B 1 59 ? 7.477 11.781 19.344 1 97.81 59 GLY B C 1
ATOM 2536 O O . GLY B 1 59 ? 7.246 11.586 20.547 1 97.81 59 GLY B O 1
ATOM 2537 N N . ALA B 1 60 ? 8.57 12.422 18.875 1 98 60 ALA B N 1
ATOM 2538 C CA . ALA B 1 60 ? 9.656 12.766 19.781 1 98 60 ALA B CA 1
ATOM 2539 C C . ALA B 1 60 ? 9.688 14.266 20.062 1 98 60 ALA B C 1
ATOM 2541 O O . ALA B 1 60 ? 10.695 14.789 20.547 1 98 60 ALA B O 1
ATOM 2542 N N . SER B 1 61 ? 8.602 14.977 19.672 1 98.62 61 SER B N 1
ATOM 2543 C CA . SER B 1 61 ? 8.5 16.406 19.984 1 98.62 61 SER B CA 1
ATOM 2544 C C . SER B 1 61 ? 7.867 16.625 21.359 1 98.62 61 SER B C 1
ATOM 2546 O O . SER B 1 61 ? 7.219 15.727 21.891 1 98.62 61 SER B O 1
ATOM 2548 N N . PRO B 1 62 ? 8.031 17.812 21.906 1 97.75 62 PRO B N 1
ATOM 2549 C CA . PRO B 1 62 ? 7.512 18.078 23.25 1 97.75 62 PRO B CA 1
ATOM 2550 C C . PRO B 1 62 ? 5.988 18.125 23.297 1 97.75 62 PRO B C 1
ATOM 2552 O O . PRO B 1 62 ? 5.34 18.406 22.297 1 97.75 62 PRO B O 1
ATOM 2555 N N . ARG B 1 63 ? 5.457 17.844 24.438 1 97 63 ARG B N 1
ATOM 2556 C CA . ARG B 1 63 ? 4.027 17.969 24.688 1 97 63 ARG B CA 1
ATOM 2557 C C . ARG B 1 63 ? 3.623 19.438 24.75 1 97 63 ARG B C 1
ATOM 2559 O O . ARG B 1 63 ? 4.332 20.266 25.344 1 97 63 ARG B O 1
ATOM 2566 N N . PRO B 1 64 ? 2.572 19.75 24.109 1 95.38 64 PRO B N 1
ATOM 2567 C CA . PRO B 1 64 ? 2.055 21.109 24.312 1 95.38 64 PRO B CA 1
ATOM 2568 C C . PRO B 1 64 ? 1.444 21.312 25.703 1 95.38 64 PRO B C 1
ATOM 2570 O O . PRO B 1 64 ? 1.054 20.344 26.344 1 95.38 64 PRO B O 1
ATOM 2573 N N . ALA B 1 65 ? 1.438 22.578 26.125 1 91.62 65 ALA B N 1
ATOM 2574 C CA . ALA B 1 65 ? 0.651 22.891 27.312 1 91.62 65 ALA B CA 1
ATOM 2575 C C . ALA B 1 65 ? -0.832 22.625 27.078 1 91.62 65 ALA B C 1
ATOM 2577 O O . ALA B 1 65 ? -1.3 22.656 25.938 1 91.62 65 ALA B O 1
ATOM 2578 N N . SER B 1 66 ? -1.488 22.297 28.172 1 87.81 66 SER B N 1
ATOM 2579 C CA . SER B 1 66 ? -2.936 22.141 28.062 1 87.81 66 SER B CA 1
ATOM 2580 C C . SER B 1 66 ? -3.582 23.391 27.484 1 87.81 66 SER B C 1
ATOM 2582 O O . SER B 1 66 ? -3.24 24.516 27.859 1 87.81 66 SER B O 1
ATOM 2584 N N . GLY B 1 67 ? -4.391 23.234 26.516 1 90.44 67 GLY B N 1
ATOM 2585 C CA . GLY B 1 67 ? -5.125 24.344 25.938 1 90.44 67 GLY B CA 1
ATOM 2586 C C . GLY B 1 67 ? -4.34 25.094 24.875 1 90.44 67 GLY B C 1
ATOM 2587 O O . GLY B 1 67 ? -4.77 26.141 24.391 1 90.44 67 GLY B O 1
ATOM 2588 N N . THR B 1 68 ? -3.158 24.609 24.531 1 96.56 68 THR B N 1
ATOM 2589 C CA . THR B 1 68 ? -2.402 25.219 23.453 1 96.56 68 THR B CA 1
ATOM 2590 C C . THR B 1 68 ? -3.275 25.391 22.219 1 96.56 68 THR B C 1
ATOM 2592 O O . THR B 1 68 ? -3.891 24.438 21.75 1 96.56 68 THR B O 1
ATOM 2595 N N . PRO B 1 69 ? -3.375 26.656 21.75 1 98.19 69 PRO B N 1
ATOM 2596 C CA . PRO B 1 69 ? -4.199 26.906 20.562 1 98.19 69 PRO B CA 1
ATOM 2597 C C . PRO B 1 69 ? -3.504 26.484 19.281 1 98.19 69 PRO B C 1
ATOM 2599 O O . PRO B 1 69 ? -2.314 26.156 19.281 1 98.19 69 PRO B O 1
ATOM 2602 N N . LEU B 1 70 ? -4.242 26.547 18.203 1 98.19 70 LEU B N 1
ATOM 2603 C CA . LEU B 1 70 ? -3.738 26.172 16.891 1 98.19 70 LEU B CA 1
ATOM 2604 C C . LEU B 1 70 ? -2.516 27.016 16.516 1 98.19 70 LEU B C 1
ATOM 2606 O O . LEU B 1 70 ? -1.596 26.516 15.867 1 98.19 70 LEU B O 1
ATOM 2610 N N . LEU B 1 71 ? -2.471 28.281 16.922 1 98.62 71 LEU B N 1
ATOM 2611 C CA . LEU B 1 71 ? -1.335 29.172 16.672 1 98.62 71 LEU B CA 1
ATOM 2612 C C . LEU B 1 71 ? -0.055 28.578 17.266 1 98.62 71 LEU B C 1
ATOM 2614 O O . LEU B 1 71 ? 1.026 28.75 16.688 1 98.62 71 LEU B O 1
ATOM 2618 N N . GLY B 1 72 ? -0.132 27.906 18.391 1 98.5 72 GLY B N 1
ATOM 2619 C CA . GLY B 1 72 ? 1.028 27.266 18.984 1 98.5 72 GLY B CA 1
ATOM 2620 C C . GLY B 1 72 ? 1.674 26.234 18.078 1 98.5 72 GLY B C 1
ATOM 2621 O O . GLY B 1 72 ? 2.9 26.109 18.047 1 98.5 72 GLY B O 1
ATOM 2622 N N . TYR B 1 73 ? 0.878 25.5 17.359 1 98.81 73 TYR B N 1
ATOM 2623 C CA . TYR B 1 73 ? 1.393 24.531 16.406 1 98.81 73 TYR B CA 1
ATOM 2624 C C . TYR B 1 73 ? 2.025 25.219 15.211 1 98.81 73 TYR B C 1
ATOM 2626 O O . TYR B 1 73 ? 3.053 24.766 14.695 1 98.81 73 TYR B O 1
ATOM 2634 N N . ALA B 1 74 ? 1.429 26.312 14.727 1 98.88 74 ALA B N 1
ATOM 2635 C CA . ALA B 1 74 ? 2.031 27.109 13.664 1 98.88 74 ALA B CA 1
ATOM 2636 C C . ALA B 1 74 ? 3.357 27.719 14.117 1 98.88 74 ALA B C 1
ATOM 2638 O O . ALA B 1 74 ? 4.309 27.781 13.344 1 98.88 74 ALA B O 1
ATOM 2639 N N . ASP B 1 75 ? 3.406 28.125 15.422 1 98.81 75 ASP B N 1
ATOM 2640 C CA . ASP B 1 75 ? 4.633 28.672 15.992 1 98.81 75 ASP B CA 1
ATOM 2641 C C . ASP B 1 75 ? 5.754 27.641 15.992 1 98.81 75 ASP B C 1
ATOM 2643 O O . ASP B 1 75 ? 6.926 27.984 15.828 1 98.81 75 ASP B O 1
ATOM 2647 N N . GLN B 1 76 ? 5.402 26.406 16.234 1 98.81 76 GLN B N 1
ATOM 2648 C CA . GLN B 1 76 ? 6.402 25.344 16.188 1 98.81 76 GLN B CA 1
ATOM 2649 C C . GLN B 1 76 ? 7.051 25.266 14.812 1 98.81 76 GLN B C 1
ATOM 2651 O O . GLN B 1 76 ? 8.266 25.078 14.703 1 98.81 76 GLN B O 1
ATOM 2656 N N . LEU B 1 77 ? 6.199 25.312 13.758 1 98.88 77 LEU B N 1
ATOM 2657 C CA . LEU B 1 77 ? 6.723 25.297 12.398 1 98.88 77 LEU B CA 1
ATOM 2658 C C . LEU B 1 77 ? 7.637 26.484 12.141 1 98.88 77 LEU B C 1
ATOM 2660 O O . LEU B 1 77 ? 8.695 26.344 11.523 1 98.88 77 LEU B O 1
ATOM 2664 N N . LEU B 1 78 ? 7.223 27.656 12.602 1 98.88 78 LEU B N 1
ATOM 2665 C CA . LEU B 1 78 ? 8.055 28.844 12.469 1 98.88 78 LEU B CA 1
ATOM 2666 C C . LEU B 1 78 ? 9.414 28.641 13.133 1 98.88 78 LEU B C 1
ATOM 2668 O O . LEU B 1 78 ? 10.445 28.969 12.547 1 98.88 78 LEU B O 1
ATOM 2672 N N . GLU B 1 79 ? 9.359 28.094 14.344 1 98.75 79 GLU B N 1
ATOM 2673 C CA . GLU B 1 79 ? 10.578 27.797 15.094 1 98.75 79 GLU B CA 1
ATOM 2674 C C . GLU B 1 79 ? 11.484 26.844 14.312 1 98.75 79 GLU B C 1
ATOM 2676 O O . GLU B 1 79 ? 12.703 27.031 14.281 1 98.75 79 GLU B O 1
ATOM 2681 N N . LEU B 1 80 ? 10.93 25.844 13.711 1 98.88 80 LEU B N 1
ATOM 2682 C CA . LEU B 1 80 ? 11.688 24.891 12.922 1 98.88 80 LEU B CA 1
ATOM 2683 C C . LEU B 1 80 ? 12.336 25.562 11.719 1 98.88 80 LEU B C 1
ATOM 2685 O O . LEU B 1 80 ? 13.516 25.328 11.43 1 98.88 80 LEU B O 1
ATOM 2689 N N . LEU B 1 81 ? 11.562 26.375 10.984 1 98.81 81 LEU B N 1
ATOM 2690 C CA . LEU B 1 81 ? 12.102 27.094 9.836 1 98.81 81 LEU B CA 1
ATOM 2691 C C . LEU B 1 81 ? 13.25 28 10.258 1 98.81 81 LEU B C 1
ATOM 2693 O O . LEU B 1 81 ? 14.289 28.062 9.586 1 98.81 81 LEU B O 1
ATOM 2697 N N . ASP B 1 82 ? 13.062 28.719 11.383 1 98.81 82 ASP B N 1
ATOM 2698 C CA . ASP B 1 82 ? 14.109 29.594 11.891 1 98.81 82 ASP B CA 1
ATOM 2699 C C . ASP B 1 82 ? 15.367 28.797 12.227 1 98.81 82 ASP B C 1
ATOM 2701 O O . ASP B 1 82 ? 16.484 29.219 11.891 1 98.81 82 ASP B O 1
ATOM 2705 N N . HIS B 1 83 ? 15.188 27.719 12.859 1 98.69 83 HIS B N 1
ATOM 2706 C CA . HIS B 1 83 ? 16.312 26.875 13.234 1 98.69 83 HIS B CA 1
ATOM 2707 C C . HIS B 1 83 ? 17.109 26.422 12.008 1 98.69 83 HIS B C 1
ATOM 2709 O O . HIS B 1 83 ? 18.328 26.359 12.039 1 98.69 83 HIS B O 1
ATOM 2715 N N . LEU B 1 84 ? 16.375 26.125 10.945 1 98.44 84 LEU B N 1
ATOM 2716 C CA . LEU B 1 84 ? 17 25.609 9.727 1 98.44 84 LEU B CA 1
ATOM 2717 C C . LEU B 1 84 ? 17.422 26.766 8.812 1 98.44 84 LEU B C 1
ATOM 2719 O O . LEU B 1 84 ? 17.906 26.531 7.707 1 98.44 84 LEU B O 1
ATOM 2723 N N . GLN B 1 85 ? 17.172 27.953 9.195 1 98.38 85 GLN B N 1
ATOM 2724 C CA . GLN B 1 85 ? 17.531 29.156 8.461 1 98.38 85 GLN B CA 1
ATOM 2725 C C . GLN B 1 85 ? 16.859 29.172 7.086 1 98.38 85 GLN B C 1
ATOM 2727 O O . GLN B 1 85 ? 17.5 29.453 6.078 1 98.38 85 GLN B O 1
ATOM 2732 N N . LEU B 1 86 ? 15.648 28.859 7.105 1 98.44 86 LEU B N 1
ATOM 2733 C CA . LEU B 1 86 ? 14.836 28.891 5.895 1 98.44 86 LEU B CA 1
ATOM 2734 C C . LEU B 1 86 ? 13.898 30.094 5.91 1 98.44 86 LEU B C 1
ATOM 2736 O O . LEU B 1 86 ? 13.062 30.234 6.812 1 98.44 86 LEU B O 1
ATOM 2740 N N . ALA B 1 87 ? 13.977 30.953 4.949 1 98.06 87 ALA B N 1
ATOM 2741 C CA . ALA B 1 87 ? 13.148 32.156 4.883 1 98.06 87 ALA B CA 1
ATOM 2742 C C . ALA B 1 87 ? 11.703 31.812 4.547 1 98.06 87 ALA B C 1
ATOM 2744 O O . ALA B 1 87 ? 10.773 32.344 5.16 1 98.06 87 ALA B O 1
ATOM 2745 N N . LYS B 1 88 ? 11.523 30.969 3.512 1 97.94 88 LYS B N 1
ATOM 2746 C CA . LYS B 1 88 ? 10.211 30.5 3.062 1 97.94 88 LYS B CA 1
ATOM 2747 C C . LYS B 1 88 ? 10.227 29 2.803 1 97.94 88 LYS B C 1
ATOM 2749 O O . LYS B 1 88 ? 11.289 28.406 2.617 1 97.94 88 LYS B O 1
ATOM 2754 N N . ALA B 1 89 ? 9.039 28.438 2.854 1 98.44 89 ALA B N 1
ATOM 2755 C CA . ALA B 1 89 ? 8.922 27.031 2.518 1 98.44 89 ALA B CA 1
ATOM 2756 C C . ALA B 1 89 ? 7.547 26.719 1.925 1 98.44 89 ALA B C 1
ATOM 2758 O O . ALA B 1 89 ? 6.582 27.453 2.164 1 98.44 89 ALA B O 1
ATOM 2759 N N . THR B 1 90 ? 7.547 25.734 1.029 1 98.75 90 THR B N 1
ATOM 2760 C CA . THR B 1 90 ? 6.273 25.078 0.763 1 98.75 90 THR B CA 1
ATOM 2761 C C . THR B 1 90 ? 5.828 24.25 1.969 1 98.75 90 THR B C 1
ATOM 2763 O O . THR B 1 90 ? 6.625 23.5 2.541 1 98.75 90 THR B O 1
ATOM 2766 N N . VAL B 1 91 ? 4.598 24.438 2.359 1 98.94 91 VAL B N 1
ATOM 2767 C CA . VAL B 1 91 ? 4.066 23.703 3.512 1 98.94 91 VAL B CA 1
ATOM 2768 C C . VAL B 1 91 ? 2.953 22.766 3.062 1 98.94 91 VAL B C 1
ATOM 2770 O O . VAL B 1 91 ? 1.982 23.203 2.436 1 98.94 91 VAL B O 1
ATOM 2773 N N . ILE B 1 92 ? 3.15 21.5 3.312 1 98.94 92 ILE B N 1
ATOM 2774 C CA . ILE B 1 92 ? 2.174 20.453 3.014 1 98.94 92 ILE B CA 1
ATOM 2775 C C . ILE B 1 92 ? 1.641 19.859 4.316 1 98.94 92 ILE B C 1
ATOM 2777 O O . ILE B 1 92 ? 2.383 19.219 5.055 1 98.94 92 ILE B O 1
ATOM 2781 N N . GLY B 1 93 ? 0.378 20.078 4.566 1 98.94 93 GLY B N 1
ATOM 2782 C CA . GLY B 1 93 ? -0.254 19.578 5.773 1 98.94 93 GLY B CA 1
ATOM 2783 C C . GLY B 1 93 ? -1.308 18.516 5.496 1 98.94 93 GLY B C 1
ATOM 2784 O O . GLY B 1 93 ? -2.135 18.688 4.598 1 98.94 93 GLY B O 1
ATOM 2785 N N . PHE B 1 94 ? -1.27 17.5 6.266 1 98.94 94 PHE B N 1
ATOM 2786 C CA . PHE B 1 94 ? -2.211 16.391 6.16 1 98.94 94 PHE B CA 1
ATOM 2787 C C . PHE B 1 94 ? -3.133 16.344 7.375 1 98.94 94 PHE B C 1
ATOM 2789 O O . PHE B 1 94 ? -2.664 16.281 8.516 1 98.94 94 PHE B O 1
ATOM 2796 N N . SER B 1 95 ? -4.539 16.312 7.105 1 98.81 95 SER B N 1
ATOM 2797 C CA . SER B 1 95 ? -5.512 16.156 8.188 1 98.81 95 SER B CA 1
ATOM 2798 C C . SER B 1 95 ? -5.34 17.25 9.242 1 98.81 95 SER B C 1
ATOM 2800 O O . SER B 1 95 ? -5.426 18.438 8.938 1 98.81 95 SER B O 1
ATOM 2802 N N . MET B 1 96 ? -5 17.016 10.43 1 98.69 96 MET B N 1
ATOM 2803 C CA . MET B 1 96 ? -4.645 17.984 11.453 1 98.69 96 MET B CA 1
ATOM 2804 C C . MET B 1 96 ? -3.512 18.891 10.977 1 98.69 96 MET B C 1
ATOM 2806 O O . MET B 1 96 ? -3.527 20.094 11.219 1 98.69 96 MET B O 1
ATOM 2810 N N . GLY B 1 97 ? -2.58 18.281 10.289 1 98.88 97 GLY B N 1
ATOM 2811 C CA . GLY B 1 97 ? -1.502 19.078 9.711 1 98.88 97 GLY B CA 1
ATOM 2812 C C . GLY B 1 97 ? -1.983 20.094 8.703 1 98.88 97 GLY B C 1
ATOM 2813 O O . GLY B 1 97 ? -1.346 21.141 8.508 1 98.88 97 GLY B O 1
ATOM 2814 N N . GLY B 1 98 ? -3.09 19.781 8.047 1 98.88 98 GLY B N 1
ATOM 2815 C CA . GLY B 1 98 ? -3.709 20.75 7.152 1 98.88 98 GLY B CA 1
ATOM 2816 C C . GLY B 1 98 ? -4.215 21.984 7.875 1 98.88 98 GLY B C 1
ATOM 2817 O O . GLY B 1 98 ? -4.102 23.109 7.363 1 98.88 98 GLY B O 1
ATOM 2818 N N . LEU B 1 99 ? -4.789 21.828 9.094 1 98.69 99 LEU B N 1
ATOM 2819 C CA . LEU B 1 99 ? -5.191 22.953 9.93 1 98.69 99 LEU B CA 1
ATOM 2820 C C . LEU B 1 99 ? -3.982 23.781 10.344 1 98.69 99 LEU B C 1
ATOM 2822 O O . LEU B 1 99 ? -4.031 25.016 10.32 1 98.69 99 LEU B O 1
ATOM 2826 N N . VAL B 1 100 ? -2.938 23.062 10.672 1 98.88 100 VAL B N 1
ATOM 2827 C CA . VAL B 1 100 ? -1.717 23.75 11.094 1 98.88 100 VAL B CA 1
ATOM 2828 C C . VAL B 1 100 ? -1.145 24.547 9.922 1 98.88 100 VAL B C 1
ATOM 2830 O O . VAL B 1 100 ? -0.74 25.703 10.094 1 98.88 100 VAL B O 1
ATOM 2833 N N . ALA B 1 101 ? -1.123 23.953 8.773 1 98.94 101 ALA B N 1
ATOM 2834 C CA . ALA B 1 101 ? -0.617 24.609 7.574 1 98.94 101 ALA B CA 1
ATOM 2835 C C . ALA B 1 101 ? -1.438 25.859 7.25 1 98.94 101 ALA B C 1
ATOM 2837 O O . ALA B 1 101 ? -0.884 26.891 6.879 1 98.94 101 ALA B O 1
ATOM 2838 N N . ARG B 1 102 ? -2.709 25.734 7.387 1 98.75 102 ARG B N 1
ATOM 2839 C CA . ARG B 1 102 ? -3.605 26.875 7.18 1 98.75 102 ARG B CA 1
ATOM 2840 C C . ARG B 1 102 ? -3.32 27.984 8.18 1 98.75 102 ARG B C 1
ATOM 2842 O O . ARG B 1 102 ? -3.227 29.156 7.801 1 98.75 102 ARG B O 1
ATOM 2849 N N . ALA B 1 103 ? -3.232 27.641 9.414 1 98.88 103 ALA B N 1
ATOM 2850 C CA . ALA B 1 103 ? -2.893 28.625 10.438 1 98.88 103 ALA B CA 1
ATOM 2851 C C . ALA B 1 103 ? -1.568 29.312 10.117 1 98.88 103 ALA B C 1
ATOM 2853 O O . ALA B 1 103 ? -1.449 30.531 10.242 1 98.88 103 ALA B O 1
ATOM 2854 N N . PHE B 1 104 ? -0.628 28.484 9.719 1 98.94 104 PHE B N 1
ATOM 2855 C CA . PHE B 1 104 ? 0.681 29.031 9.367 1 98.94 104 PHE B CA 1
ATOM 2856 C C . PHE B 1 104 ? 0.567 30.031 8.227 1 98.94 104 PHE B C 1
ATOM 2858 O O . PHE B 1 104 ? 1.179 31.094 8.266 1 98.94 104 PHE B O 1
ATOM 2865 N N . ALA B 1 105 ? -0.182 29.75 7.203 1 98.81 105 ALA B N 1
ATOM 2866 C CA . ALA B 1 105 ? -0.379 30.609 6.039 1 98.81 105 ALA B CA 1
ATOM 2867 C C . ALA B 1 105 ? -1.008 31.938 6.441 1 98.81 105 ALA B C 1
ATOM 2869 O O . ALA B 1 105 ? -0.693 32.969 5.859 1 98.81 105 ALA B O 1
ATOM 2870 N N . LEU B 1 106 ? -1.881 31.891 7.402 1 98.81 106 LEU B N 1
ATOM 2871 C CA . LEU B 1 106 ? -2.627 33.094 7.816 1 98.81 106 LEU B CA 1
ATOM 2872 C C . LEU B 1 106 ? -1.786 33.969 8.727 1 98.81 106 LEU B C 1
ATOM 2874 O O . LEU B 1 106 ? -1.866 35.188 8.656 1 98.81 106 LEU B O 1
ATOM 2878 N N . HIS B 1 107 ? -0.979 33.344 9.539 1 98.75 107 HIS B N 1
ATOM 2879 C CA . HIS B 1 107 ? -0.241 34.094 10.547 1 98.75 107 HIS B CA 1
ATOM 2880 C C . HIS B 1 107 ? 1.137 34.5 10.031 1 98.75 107 HIS B C 1
ATOM 2882 O O . HIS B 1 107 ? 1.685 35.531 10.445 1 98.75 107 HIS B O 1
ATOM 2888 N N . TYR B 1 108 ? 1.721 33.719 9.164 1 98.62 108 TYR B N 1
ATOM 2889 C CA . TYR B 1 108 ? 3.074 33.969 8.68 1 98.62 108 TYR B CA 1
ATOM 2890 C C . TYR B 1 108 ? 3.137 33.906 7.16 1 98.62 108 TYR B C 1
ATOM 2892 O O . TYR B 1 108 ? 3.967 33.156 6.605 1 98.62 108 TYR B O 1
ATOM 2900 N N . PRO B 1 109 ? 2.303 34.719 6.484 1 98.5 109 PRO B N 1
ATOM 2901 C CA . PRO B 1 109 ? 2.258 34.625 5.023 1 98.5 109 PRO B CA 1
ATOM 2902 C C . PRO B 1 109 ? 3.613 34.906 4.375 1 98.5 109 PRO B C 1
ATOM 2904 O O . PRO B 1 109 ? 3.912 34.375 3.305 1 98.5 109 PRO B O 1
ATOM 2907 N N . GLU B 1 110 ? 4.449 35.656 5.023 1 98.06 110 GLU B N 1
ATOM 2908 C CA . GLU B 1 110 ? 5.742 36.031 4.457 1 98.06 110 GLU B CA 1
ATOM 2909 C C . GLU B 1 110 ? 6.723 34.875 4.5 1 98.06 110 GLU B C 1
ATOM 2911 O O . GLU B 1 110 ? 7.758 34.906 3.83 1 98.06 110 GLU B O 1
ATOM 2916 N N . ARG B 1 111 ? 6.375 33.812 5.25 1 98.5 111 ARG B N 1
ATOM 2917 C CA . ARG B 1 111 ? 7.246 32.656 5.41 1 98.5 111 ARG B CA 1
ATOM 2918 C C . ARG B 1 111 ? 6.773 31.484 4.543 1 98.5 111 ARG B C 1
ATOM 2920 O O . ARG B 1 111 ? 7.371 30.406 4.562 1 98.5 111 ARG B O 1
ATOM 2927 N N . LEU B 1 112 ? 5.746 31.734 3.754 1 98.38 112 LEU B N 1
ATOM 2928 C CA . LEU B 1 112 ? 5.109 30.688 2.977 1 98.38 112 LEU B CA 1
ATOM 2929 C C . LEU B 1 112 ? 5.406 30.844 1.49 1 98.38 112 LEU B C 1
ATOM 2931 O O . LEU B 1 112 ? 5.18 31.922 0.921 1 98.38 112 LEU B O 1
ATOM 2935 N N . HIS B 1 113 ? 5.957 29.797 0.893 1 97.56 113 HIS B N 1
ATOM 2936 C CA . HIS B 1 113 ? 6.148 29.766 -0.553 1 97.56 113 HIS B CA 1
ATOM 2937 C C . HIS B 1 113 ? 4.902 29.25 -1.266 1 97.56 113 HIS B C 1
ATOM 2939 O O . HIS B 1 113 ? 4.438 29.859 -2.232 1 97.56 113 HIS B O 1
ATOM 2945 N N . SER B 1 114 ? 4.402 28.188 -0.909 1 98.38 114 SER B N 1
ATOM 2946 C CA . SER B 1 114 ? 3.168 27.578 -1.397 1 98.38 114 SER B CA 1
ATOM 2947 C C . SER B 1 114 ? 2.523 26.703 -0.332 1 98.38 114 SER B C 1
ATOM 2949 O O . SER B 1 114 ? 3.168 26.344 0.655 1 98.38 114 SER B O 1
ATOM 2951 N N . LEU B 1 115 ? 1.217 26.406 -0.505 1 98.81 115 LEU B N 1
ATOM 2952 C CA . LEU B 1 115 ? 0.416 25.703 0.494 1 98.81 115 LEU B CA 1
ATOM 2953 C C . LEU B 1 115 ? -0.277 24.484 -0.116 1 98.81 115 LEU B C 1
ATOM 2955 O O . LEU B 1 115 ? -0.902 24.594 -1.174 1 98.81 115 LEU B O 1
ATOM 2959 N N . VAL B 1 116 ? -0.09 23.344 0.482 1 98.94 116 VAL B N 1
ATOM 2960 C CA . VAL B 1 116 ? -0.863 22.172 0.124 1 98.94 116 VAL B CA 1
ATOM 2961 C C . VAL B 1 116 ? -1.608 21.641 1.351 1 98.94 116 VAL B C 1
ATOM 2963 O O . VAL B 1 116 ? -1.006 21.422 2.404 1 98.94 116 VAL B O 1
ATOM 2966 N N . VAL B 1 117 ? -2.883 21.469 1.237 1 98.94 117 VAL B N 1
ATOM 2967 C CA . VAL B 1 117 ? -3.721 20.906 2.287 1 98.94 117 VAL B CA 1
ATOM 2968 C C . VAL B 1 117 ? -4.301 19.578 1.822 1 98.94 117 VAL B C 1
ATOM 2970 O O . VAL B 1 117 ? -5.117 19.531 0.897 1 98.94 117 VAL B O 1
ATOM 2973 N N . LEU B 1 118 ? -3.863 18.516 2.496 1 98.94 118 LEU B N 1
ATOM 2974 C CA . LEU B 1 118 ? -4.289 17.172 2.135 1 98.94 118 LEU B CA 1
ATOM 2975 C C . LEU B 1 118 ? -5.25 16.609 3.176 1 98.94 118 LEU B C 1
ATOM 2977 O O . LEU B 1 118 ? -4.941 16.594 4.371 1 98.94 118 LEU B O 1
ATOM 2981 N N . ASN B 1 119 ? -6.406 16.078 2.744 1 98.88 119 ASN B N 1
ATOM 2982 C CA . ASN B 1 119 ? -7.332 15.344 3.594 1 98.88 119 ASN B CA 1
ATOM 2983 C C . ASN B 1 119 ? -7.594 16.078 4.906 1 98.88 119 ASN B C 1
ATOM 2985 O O . ASN B 1 119 ? -7.488 15.484 5.984 1 98.88 119 ASN B O 1
ATOM 2989 N N . SER B 1 120 ? -7.977 17.281 4.816 1 98.69 120 SER B N 1
ATOM 2990 C CA . SER B 1 120 ? -8.25 18.078 6.004 1 98.69 120 SER B CA 1
ATOM 2991 C C . SER B 1 120 ? -9.719 18.469 6.082 1 98.69 120 SER B C 1
ATOM 2993 O O . SER B 1 120 ? -10.516 18.094 5.219 1 98.69 120 SER B O 1
ATOM 2995 N N . VAL B 1 121 ? -10.07 19.141 7.207 1 98.56 121 VAL B N 1
ATOM 2996 C CA . VAL B 1 121 ? -11.477 19.406 7.5 1 98.56 121 VAL B CA 1
ATOM 2997 C C . VAL B 1 121 ? -11.797 20.859 7.219 1 98.56 121 VAL B C 1
ATOM 2999 O O . VAL B 1 121 ? -10.93 21.734 7.32 1 98.56 121 VAL B O 1
ATOM 3002 N N . PHE B 1 122 ? -12.984 21.094 6.828 1 98.75 122 PHE B N 1
ATOM 3003 C CA . PHE B 1 122 ? -13.531 22.438 6.629 1 98.75 122 PHE B CA 1
ATOM 3004 C C . PHE B 1 122 ? -15.055 22.406 6.621 1 98.75 122 PHE B C 1
ATOM 3006 O O . PHE B 1 122 ? -15.656 21.562 5.945 1 98.75 122 PHE B O 1
ATOM 3013 N N . ASN B 1 123 ? -15.641 23.219 7.422 1 98.31 123 ASN B N 1
ATOM 3014 C CA . ASN B 1 123 ? -17.078 23.469 7.379 1 98.31 123 ASN B CA 1
ATOM 3015 C C . ASN B 1 123 ? -17.875 22.172 7.566 1 98.31 123 ASN B C 1
ATOM 3017 O O . ASN B 1 123 ? -18.719 21.844 6.738 1 98.31 123 ASN B O 1
ATOM 3021 N N . ARG B 1 124 ? -17.609 21.516 8.594 1 97.81 124 ARG B N 1
ATOM 3022 C CA . ARG B 1 124 ? -18.297 20.281 8.93 1 97.81 124 ARG B CA 1
ATOM 3023 C C . ARG B 1 124 ? -19.797 20.516 9.109 1 97.81 124 ARG B C 1
ATOM 3025 O O . ARG B 1 124 ? -20.203 21.547 9.664 1 97.81 124 ARG B O 1
ATOM 3032 N N . SER B 1 125 ? -20.609 19.531 8.672 1 96.25 125 SER B N 1
ATOM 3033 C CA . SER B 1 125 ? -22.016 19.531 9.039 1 96.25 125 SER B CA 1
ATOM 3034 C C . SER B 1 125 ? -22.203 19.266 10.531 1 96.25 125 SER B C 1
ATOM 3036 O O . SER B 1 125 ? -21.266 18.828 11.203 1 96.25 125 SER B O 1
ATOM 3038 N N . PRO B 1 126 ? -23.406 19.562 10.977 1 95.44 126 PRO B N 1
ATOM 3039 C CA . PRO B 1 126 ? -23.656 19.25 12.383 1 95.44 126 PRO B CA 1
ATOM 3040 C C . PRO B 1 126 ? -23.422 17.766 12.703 1 95.44 126 PRO B C 1
ATOM 3042 O O . PRO B 1 126 ? -22.875 17.438 13.758 1 95.44 126 PRO B O 1
ATOM 3045 N N . GLU B 1 127 ? -23.812 16.906 11.805 1 94.69 127 GLU B N 1
ATOM 3046 C CA . GLU B 1 127 ? -23.641 15.477 12 1 94.69 127 GLU B CA 1
ATOM 3047 C C . GLU B 1 127 ? -22.172 15.094 12.039 1 94.69 127 GLU B C 1
ATOM 3049 O O . GLU B 1 127 ? -21.75 14.305 12.875 1 94.69 127 GLU B O 1
ATOM 3054 N N . GLN B 1 128 ? -21.406 15.609 11.148 1 94.19 128 GLN B N 1
ATOM 3055 C CA . GLN B 1 128 ? -19.969 15.359 11.109 1 94.19 128 GLN B CA 1
ATOM 3056 C C . GLN B 1 128 ? -19.297 15.867 12.383 1 94.19 128 GLN B C 1
ATOM 3058 O O . GLN B 1 128 ? -18.422 15.195 12.922 1 94.19 128 GLN B O 1
ATOM 3063 N N . ARG B 1 129 ? -19.703 17.047 12.852 1 95 129 ARG B N 1
ATOM 3064 C CA . ARG B 1 129 ? -19.172 17.641 14.062 1 95 129 ARG B CA 1
ATOM 3065 C C . ARG B 1 129 ? -19.469 16.781 15.289 1 95 129 ARG B C 1
ATOM 3067 O O . ARG B 1 129 ? -18.594 16.547 16.125 1 95 129 ARG B O 1
ATOM 3074 N N . GLU B 1 130 ? -20.672 16.312 15.359 1 94.5 130 GLU B N 1
ATOM 3075 C CA . GLU B 1 130 ? -21.047 15.438 16.469 1 94.5 130 GLU B CA 1
ATOM 3076 C C . GLU B 1 130 ? -20.203 14.164 16.484 1 94.5 130 GLU B C 1
ATOM 3078 O O . GLU B 1 130 ? -19.828 13.68 17.547 1 94.5 130 GLU B O 1
ATOM 3083 N N . GLY B 1 131 ? -19.969 13.609 15.32 1 94.06 131 GLY B N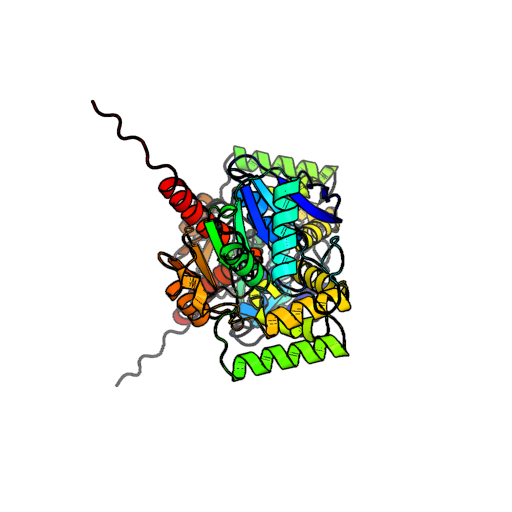 1
ATOM 3084 C CA . GLY B 1 131 ? -19.156 12.414 15.227 1 94.06 131 GLY B CA 1
ATOM 3085 C C . GLY B 1 131 ? -17.75 12.602 15.773 1 94.06 131 GLY B C 1
ATOM 3086 O O . GLY B 1 131 ? -17.266 11.781 16.562 1 94.06 131 GLY B O 1
ATOM 3087 N N . VAL B 1 132 ? -17.094 13.695 15.391 1 95.38 132 VAL B N 1
ATOM 3088 C CA . VAL B 1 132 ? -15.719 13.906 15.812 1 95.38 132 VAL B CA 1
ATOM 3089 C C . VAL B 1 132 ?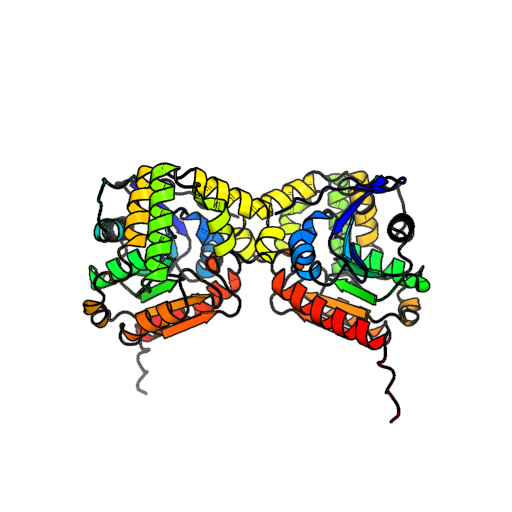 -15.68 14.289 17.297 1 95.38 132 VAL B C 1
ATOM 3091 O O . VAL B 1 132 ? -14.758 13.914 18.016 1 95.38 132 VAL B O 1
ATOM 3094 N N . ILE B 1 133 ? -16.688 15 17.781 1 94.75 133 ILE B N 1
ATOM 3095 C CA . ILE B 1 133 ? -16.766 15.359 19.203 1 94.75 133 ILE B CA 1
ATOM 3096 C C . ILE B 1 133 ? -16.922 14.094 20.047 1 94.75 133 ILE B C 1
ATOM 3098 O O . ILE B 1 133 ? -16.281 13.961 21.094 1 94.75 133 ILE B O 1
ATOM 3102 N N . ALA B 1 134 ? -17.75 13.18 19.562 1 95 134 ALA B N 1
ATOM 3103 C CA . ALA B 1 134 ? -17.938 11.914 20.25 1 95 134 ALA B CA 1
ATOM 3104 C C . ALA B 1 134 ? -16.625 11.125 20.312 1 95 134 ALA B C 1
ATOM 3106 O O . ALA B 1 134 ? -16.312 10.516 21.344 1 95 134 ALA B O 1
ATOM 3107 N N . ARG B 1 135 ? -15.906 11.102 19.281 1 94.31 135 ARG B N 1
ATOM 3108 C CA . ARG B 1 135 ? -14.625 10.398 19.25 1 94.31 135 ARG B CA 1
ATOM 3109 C C . ARG B 1 135 ? -13.609 11.055 20.172 1 94.31 135 ARG B C 1
ATOM 3111 O O . ARG B 1 135 ? -12.789 10.375 20.797 1 94.31 135 ARG B O 1
ATOM 3118 N N . THR B 1 136 ? -13.641 12.383 20.234 1 95.12 136 THR B N 1
ATOM 3119 C CA . THR B 1 136 ? -12.758 13.109 21.141 1 95.12 136 THR B CA 1
ATOM 3120 C C . THR B 1 136 ? -13.047 12.742 22.594 1 95.12 136 THR B C 1
ATOM 3122 O O . THR B 1 136 ? -12.125 12.555 23.375 1 95.12 136 THR B O 1
ATOM 3125 N N . ALA B 1 137 ? -14.305 12.617 22.875 1 95.38 137 ALA B N 1
ATOM 3126 C CA . ALA B 1 137 ? -14.711 12.234 24.234 1 95.38 137 ALA B CA 1
ATOM 3127 C C . ALA B 1 137 ? -14.227 10.828 24.562 1 95.38 137 ALA B C 1
ATOM 3129 O O . ALA B 1 137 ? -13.797 10.57 25.703 1 95.38 137 ALA B O 1
ATOM 3130 N N . GLN B 1 138 ? -14.312 9.953 23.625 1 94.69 138 GLN B N 1
ATOM 3131 C CA . GLN B 1 138 ? -13.828 8.594 23.828 1 94.69 138 GLN B CA 1
ATOM 3132 C C . GLN B 1 138 ? -12.32 8.578 24.078 1 94.69 138 GLN B C 1
ATOM 3134 O O . GLN B 1 138 ? -11.836 7.832 24.938 1 94.69 138 GLN B O 1
ATOM 3139 N N . ALA B 1 139 ? -11.656 9.352 23.297 1 93.38 139 ALA B N 1
ATOM 3140 C CA . ALA B 1 139 ? -10.211 9.445 23.484 1 93.38 139 ALA B CA 1
ATOM 3141 C C . ALA B 1 139 ? -9.867 10.008 24.859 1 93.38 139 ALA B C 1
ATOM 3143 O O . ALA B 1 139 ? -8.891 9.594 25.484 1 93.38 139 ALA B O 1
ATOM 3144 N N . ALA B 1 140 ? -10.586 10.961 25.328 1 94 140 ALA B N 1
ATOM 3145 C CA . ALA B 1 140 ? -10.375 11.555 26.656 1 94 140 ALA B CA 1
ATOM 3146 C C . ALA B 1 140 ? -10.555 10.516 27.75 1 94 140 ALA B C 1
ATOM 3148 O O . ALA B 1 140 ? -9.805 10.508 28.734 1 94 140 ALA B O 1
ATOM 3149 N N . GLU B 1 141 ? -11.477 9.641 27.5 1 94.88 141 GLU B N 1
ATOM 3150 C CA . GLU B 1 141 ? -11.844 8.68 28.531 1 94.88 141 GLU B CA 1
ATOM 3151 C C . GLU B 1 141 ? -10.961 7.438 28.484 1 94.88 141 GLU B C 1
ATOM 3153 O O . GLU B 1 141 ? -10.609 6.871 29.516 1 94.88 141 GLU B O 1
ATOM 3158 N N . HIS B 1 142 ? -10.641 7.023 27.281 1 95 142 HIS B N 1
ATOM 3159 C CA . HIS B 1 142 ? -10.062 5.688 27.172 1 95 142 HIS B CA 1
ATOM 3160 C C . HIS B 1 142 ? -8.68 5.738 26.531 1 95 142 HIS B C 1
ATOM 3162 O O . HIS B 1 142 ? -8.008 4.707 26.422 1 95 142 HIS B O 1
ATOM 3168 N N . GLY B 1 143 ? -8.242 6.93 26.156 1 94.25 143 GLY B N 1
ATOM 3169 C CA . GLY B 1 143 ? -6.898 7.059 25.609 1 94.25 143 GLY B CA 1
ATOM 3170 C C . GLY B 1 143 ? -6.871 7.137 24.094 1 94.25 143 GLY B C 1
ATOM 3171 O O . GLY B 1 143 ? -7.922 7.094 23.438 1 94.25 143 GLY B O 1
ATOM 3172 N N . PRO B 1 144 ? -5.66 7.301 23.547 1 92.62 144 PRO B N 1
ATOM 3173 C CA . PRO B 1 144 ? -5.5 7.605 22.125 1 92.62 144 PRO B CA 1
ATOM 3174 C C . PRO B 1 144 ? -5.949 6.457 21.219 1 92.62 144 PRO B C 1
ATOM 3176 O O . PRO B 1 144 ? -6.289 6.684 20.047 1 92.62 144 PRO B O 1
ATOM 3179 N N . ASP B 1 145 ? -5.887 5.234 21.672 1 90.88 145 ASP B N 1
ATOM 3180 C CA . ASP B 1 145 ? -6.223 4.121 20.781 1 90.88 145 ASP B CA 1
ATOM 3181 C C . ASP B 1 145 ? -7.648 3.635 21.031 1 90.88 145 ASP B C 1
ATOM 3183 O O . ASP B 1 145 ? -8.023 2.543 20.609 1 90.88 145 ASP B O 1
ATOM 3187 N N . ALA B 1 146 ? -8.438 4.461 21.734 1 92.06 146 ALA B N 1
ATOM 3188 C CA . ALA B 1 146 ? -9.789 4.078 22.125 1 92.06 146 ALA B CA 1
ATOM 3189 C C . ALA B 1 146 ? -10.633 3.744 20.891 1 92.06 146 ALA B C 1
ATOM 3191 O O . ALA B 1 146 ? -11.523 2.887 20.953 1 92.06 146 ALA B O 1
ATOM 3192 N N . ASN B 1 147 ? -10.383 4.391 19.859 1 91.19 147 ASN B N 1
ATOM 3193 C CA . ASN B 1 147 ? -11.156 4.168 18.641 1 91.19 147 ASN B CA 1
ATOM 3194 C C . ASN B 1 147 ? -10.258 3.836 17.453 1 91.19 147 ASN B C 1
ATOM 3196 O O . ASN B 1 147 ? -10.57 4.195 16.312 1 91.19 147 ASN B O 1
ATOM 3200 N N . ALA B 1 148 ? -9.203 3.186 17.797 1 94.19 148 ALA B N 1
ATOM 3201 C CA . ALA B 1 148 ? -8.18 2.916 16.781 1 94.19 148 ALA B CA 1
ATOM 3202 C C . ALA B 1 148 ? -8.734 2.059 15.648 1 94.19 148 ALA B C 1
ATOM 3204 O O . ALA B 1 148 ? -8.508 2.348 14.477 1 94.19 148 ALA B O 1
ATOM 3205 N N . GLU B 1 149 ? -9.484 1.018 15.992 1 95.12 149 GLU B N 1
ATOM 3206 C CA . GLU B 1 149 ? -10.008 0.119 14.969 1 95.12 149 GLU B CA 1
ATOM 3207 C C . GLU B 1 149 ? -10.984 0.845 14.039 1 95.12 149 GLU B C 1
ATOM 3209 O O . GLU B 1 149 ? -10.945 0.662 12.82 1 95.12 149 GLU B O 1
ATOM 3214 N N . ALA B 1 150 ? -11.836 1.617 14.633 1 94.69 150 ALA B N 1
ATOM 3215 C CA . ALA B 1 150 ? -12.773 2.398 13.836 1 94.69 150 ALA B CA 1
ATOM 3216 C C . ALA B 1 150 ? -12.047 3.418 12.969 1 94.69 150 ALA B C 1
ATOM 3218 O O . ALA B 1 150 ? -12.43 3.658 11.82 1 94.69 150 ALA B O 1
ATOM 3219 N N . ALA B 1 151 ? -11 4.035 13.484 1 95.62 151 ALA B N 1
ATOM 3220 C CA . ALA B 1 151 ? -10.203 4.988 12.727 1 95.62 151 ALA B CA 1
ATOM 3221 C C . ALA B 1 151 ? -9.531 4.316 11.523 1 95.62 151 ALA B C 1
ATOM 3223 O O . ALA B 1 151 ? -9.648 4.793 10.398 1 95.62 151 ALA B O 1
ATOM 3224 N N . LEU B 1 152 ? -8.906 3.191 11.781 1 97 152 LEU B N 1
ATOM 3225 C CA . LEU B 1 152 ? -8.211 2.465 10.727 1 97 152 LEU B CA 1
ATOM 3226 C C . LEU B 1 152 ? -9.18 2.031 9.633 1 97 152 LEU B C 1
ATOM 3228 O O . LEU B 1 152 ? -8.844 2.09 8.445 1 97 152 LEU B O 1
ATOM 3232 N N . SER B 1 153 ? -10.367 1.663 10.031 1 96.06 153 SER B N 1
ATOM 3233 C CA . SER B 1 153 ? -11.375 1.249 9.062 1 96.06 153 SER B CA 1
ATOM 3234 C C . SER B 1 153 ? -11.828 2.422 8.195 1 96.06 153 SER B C 1
ATOM 3236 O O . SER B 1 153 ? -12.156 2.24 7.023 1 96.06 153 SER B O 1
ATOM 3238 N N . ARG B 1 154 ? -11.836 3.639 8.711 1 95.56 154 ARG B N 1
ATOM 3239 C CA . ARG B 1 154 ? -12.188 4.84 7.965 1 95.56 154 ARG B CA 1
ATOM 3240 C C . ARG B 1 154 ? -11.008 5.332 7.133 1 95.56 154 ARG B C 1
ATOM 3242 O O . ARG B 1 154 ? -11.195 5.906 6.059 1 95.56 154 ARG B O 1
ATOM 3249 N N . TRP B 1 155 ? -9.781 5.062 7.59 1 97.94 155 TRP B N 1
ATOM 3250 C CA . TRP B 1 155 ? -8.562 5.645 7.039 1 97.94 155 TRP B CA 1
ATOM 3251 C C . TRP B 1 155 ? -8.117 4.898 5.785 1 97.94 155 TRP B C 1
ATOM 3253 O O . TRP B 1 155 ? -7.562 5.5 4.863 1 97.94 155 TRP B O 1
ATOM 3263 N N . PHE B 1 156 ? -8.344 3.607 5.754 1 98.44 156 PHE B N 1
ATOM 3264 C CA . PHE B 1 156 ? -7.773 2.77 4.707 1 98.44 156 PHE B CA 1
ATOM 3265 C C . PHE B 1 156 ? -8.859 1.941 4.027 1 98.44 156 PHE B C 1
ATOM 3267 O O . PHE B 1 156 ? -9.914 1.696 4.609 1 98.44 156 PHE B O 1
ATOM 3274 N N . SER B 1 157 ? -8.609 1.549 2.762 1 97.56 157 SER B N 1
ATOM 3275 C CA . SER B 1 157 ? -9.461 0.558 2.113 1 97.56 157 SER B CA 1
ATOM 3276 C C . SER B 1 157 ? -9.336 -0.805 2.785 1 97.56 157 SER B C 1
ATOM 3278 O O . SER B 1 157 ? -8.305 -1.113 3.383 1 97.56 157 SER B O 1
ATOM 3280 N N . ARG B 1 158 ? -10.398 -1.607 2.688 1 96.62 158 ARG B N 1
ATOM 3281 C CA . ARG B 1 158 ? -10.359 -2.961 3.232 1 96.62 158 ARG B CA 1
ATOM 3282 C C . ARG B 1 158 ? -9.266 -3.789 2.568 1 96.62 158 ARG B C 1
ATOM 3284 O O . ARG B 1 158 ? -8.602 -4.586 3.229 1 96.62 158 ARG B O 1
ATOM 3291 N N . GLU B 1 159 ? -9.062 -3.609 1.293 1 97.62 159 GLU B N 1
ATOM 3292 C CA . GLU B 1 159 ? -8.062 -4.363 0.539 1 97.62 159 GLU B CA 1
ATOM 3293 C C . GLU B 1 159 ? -6.648 -4.027 0.998 1 97.62 159 GLU B C 1
ATOM 3295 O O . GLU B 1 159 ? -5.812 -4.918 1.155 1 97.62 159 GLU B O 1
ATOM 3300 N N . TYR B 1 160 ? -6.383 -2.742 1.223 1 98.19 160 TYR B N 1
ATOM 3301 C CA . TYR B 1 160 ? -5.066 -2.342 1.706 1 98.19 160 TYR B CA 1
ATOM 3302 C C . TYR B 1 160 ? -4.789 -2.936 3.082 1 98.19 160 TYR B C 1
ATOM 3304 O O . TYR B 1 160 ? -3.695 -3.447 3.334 1 98.19 160 TYR B O 1
ATOM 3312 N N . GLN B 1 161 ? -5.762 -2.807 3.998 1 98.31 161 GLN B N 1
ATOM 3313 C CA . GLN B 1 161 ? -5.586 -3.334 5.348 1 98.31 161 GLN B CA 1
ATOM 3314 C C . GLN B 1 161 ? -5.238 -4.82 5.316 1 98.31 161 GLN B C 1
ATOM 3316 O O . GLN B 1 161 ? -4.332 -5.266 6.02 1 98.31 161 GLN B O 1
ATOM 3321 N N . ALA B 1 162 ? -5.922 -5.535 4.465 1 97.62 162 ALA B N 1
ATOM 3322 C CA . ALA B 1 162 ? -5.742 -6.984 4.398 1 97.62 162 ALA B CA 1
ATOM 3323 C C . ALA B 1 162 ? -4.438 -7.34 3.695 1 97.62 162 ALA B C 1
ATOM 3325 O O . ALA B 1 162 ? -3.822 -8.367 3.996 1 97.62 162 ALA B O 1
ATOM 3326 N N . ALA B 1 163 ? -3.98 -6.512 2.801 1 98.31 163 ALA B N 1
ATOM 3327 C CA . ALA B 1 163 ? -2.748 -6.758 2.057 1 98.31 163 ALA B CA 1
ATOM 3328 C C . ALA B 1 163 ? -1.524 -6.355 2.877 1 98.31 163 ALA B C 1
ATOM 3330 O O . ALA B 1 163 ? -0.417 -6.84 2.629 1 98.31 163 ALA B O 1
ATOM 3331 N N . ASN B 1 164 ? -1.7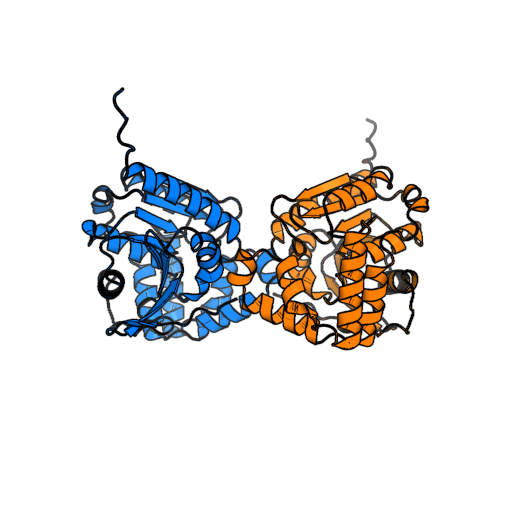34 -5.461 3.83 1 98.44 164 ASN B N 1
ATOM 3332 C CA . ASN B 1 164 ? -0.625 -4.895 4.59 1 98.44 164 ASN B CA 1
ATOM 3333 C C . ASN B 1 164 ? -0.877 -4.977 6.094 1 98.44 164 ASN B C 1
ATOM 3335 O O . ASN B 1 164 ? -0.802 -3.967 6.793 1 98.44 164 ASN B O 1
ATOM 3339 N N . PRO B 1 165 ? -1.059 -6.188 6.617 1 97.88 165 PRO B N 1
ATOM 3340 C CA . PRO B 1 165 ? -1.441 -6.32 8.023 1 97.88 165 PRO B CA 1
ATOM 3341 C C . PRO B 1 165 ? -0.354 -5.832 8.977 1 97.88 165 PRO B C 1
ATOM 3343 O O . PRO B 1 165 ? -0.661 -5.289 10.047 1 97.88 165 PRO B O 1
ATOM 3346 N N . ALA B 1 166 ? 0.924 -6.023 8.609 1 98.56 166 ALA B N 1
ATOM 3347 C CA . ALA B 1 166 ? 2.004 -5.59 9.492 1 98.56 166 ALA B CA 1
ATOM 3348 C C . ALA B 1 166 ? 2.047 -4.066 9.602 1 98.56 166 ALA B C 1
ATOM 3350 O O . ALA B 1 166 ? 2.314 -3.523 10.68 1 98.56 166 ALA B O 1
ATOM 3351 N N . GLN B 1 167 ? 1.83 -3.402 8.508 1 98.56 167 GLN B N 1
ATOM 3352 C CA . GLN B 1 167 ? 1.814 -1.944 8.531 1 98.56 167 GLN B CA 1
ATOM 3353 C C . GLN B 1 167 ? 0.634 -1.421 9.344 1 98.56 167 GLN B C 1
ATOM 3355 O O . GLN B 1 167 ? 0.768 -0.446 10.086 1 98.56 167 GLN B O 1
ATOM 3360 N N . ILE B 1 168 ? -0.504 -2.059 9.195 1 98.44 168 ILE B N 1
ATOM 3361 C CA . ILE B 1 168 ? -1.685 -1.681 9.969 1 98.44 168 ILE B CA 1
ATOM 3362 C C . ILE B 1 168 ? -1.411 -1.867 11.461 1 98.44 168 ILE B C 1
ATOM 3364 O O . ILE B 1 168 ? -1.757 -1.007 12.273 1 98.44 168 ILE B O 1
ATOM 3368 N N . ALA B 1 169 ? -0.775 -2.98 11.797 1 98.25 169 ALA B N 1
ATOM 3369 C CA . ALA B 1 169 ? -0.4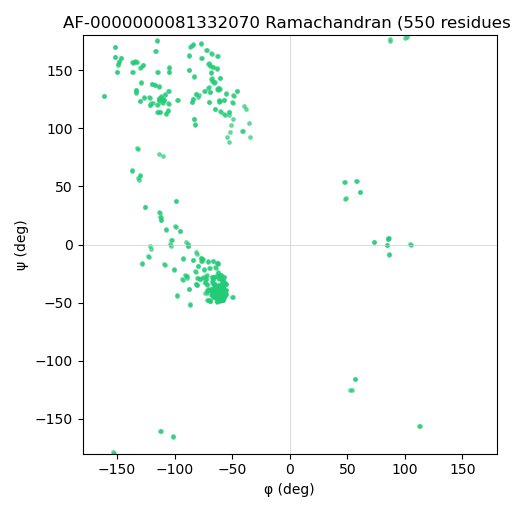19 -3.236 13.188 1 98.25 169 ALA B CA 1
ATOM 3370 C C . ALA B 1 169 ? 0.528 -2.162 13.719 1 98.25 169 ALA B C 1
ATOM 3372 O O . ALA B 1 169 ? 0.393 -1.715 14.859 1 98.25 169 ALA B O 1
ATOM 3373 N N . ALA B 1 170 ? 1.466 -1.762 12.898 1 98.31 170 ALA B N 1
ATOM 3374 C CA . ALA B 1 170 ? 2.422 -0.733 13.297 1 98.31 170 ALA B CA 1
ATOM 3375 C C . ALA B 1 170 ? 1.725 0.604 13.531 1 98.31 170 ALA B C 1
ATOM 3377 O O . ALA B 1 170 ? 2.068 1.336 14.461 1 98.31 170 ALA B O 1
ATOM 3378 N N . LEU B 1 171 ? 0.79 0.915 12.711 1 98.06 171 LEU B N 1
ATOM 3379 C CA . LEU B 1 171 ? 0.042 2.158 12.867 1 98.06 171 LEU B CA 1
ATOM 3380 C C . LEU B 1 171 ? -0.813 2.123 14.133 1 98.06 171 LEU B C 1
ATOM 3382 O O . LEU B 1 171 ? -0.939 3.133 14.828 1 98.06 171 LEU B O 1
ATOM 3386 N N . ARG B 1 172 ? -1.404 0.974 14.383 1 97.69 172 ARG B N 1
ATOM 3387 C CA . ARG B 1 172 ? -2.148 0.801 15.625 1 97.69 172 ARG B CA 1
ATOM 3388 C C . ARG B 1 172 ? -1.258 1.06 16.844 1 97.69 172 ARG B C 1
ATOM 3390 O O . ARG B 1 172 ? -1.679 1.712 17.797 1 97.69 172 ARG B O 1
ATOM 3397 N N . GLU B 1 173 ? -0.065 0.532 16.781 1 97.94 173 GLU B N 1
ATOM 3398 C CA . GLU B 1 173 ? 0.891 0.733 17.859 1 97.94 173 GLU B CA 1
ATOM 3399 C C . GLU B 1 173 ? 1.275 2.203 18 1 97.94 173 GLU B C 1
ATOM 3401 O O . GLU B 1 173 ? 1.448 2.709 19.109 1 97.94 173 GLU B O 1
ATOM 3406 N N . THR B 1 174 ? 1.442 2.863 16.875 1 97.88 174 THR B N 1
ATOM 3407 C CA . THR B 1 174 ? 1.739 4.293 16.891 1 97.88 174 THR B CA 1
ATOM 3408 C C . THR B 1 174 ? 0.624 5.07 17.594 1 97.88 174 THR B C 1
ATOM 3410 O O . THR B 1 174 ? 0.888 5.906 18.453 1 97.88 174 THR B O 1
ATOM 3413 N N . LEU B 1 175 ? -0.605 4.781 17.219 1 97.62 175 LEU B N 1
ATOM 3414 C CA . LEU B 1 175 ? -1.749 5.438 17.844 1 97.62 175 LEU B CA 1
ATOM 3415 C C . LEU B 1 175 ? -1.765 5.188 19.359 1 97.62 175 LEU B C 1
ATOM 3417 O O . LEU B 1 175 ? -1.929 6.125 20.141 1 97.62 175 LEU B O 1
ATOM 3421 N N . ALA B 1 176 ? -1.533 3.947 19.75 1 97.25 176 ALA B N 1
ATOM 3422 C CA . ALA B 1 176 ? -1.591 3.527 21.156 1 97.25 176 ALA B CA 1
ATOM 3423 C C . ALA B 1 176 ? -0.466 4.164 21.953 1 97.25 176 ALA B C 1
ATOM 3425 O O . ALA B 1 176 ? -0.61 4.391 23.156 1 97.25 176 ALA B O 1
ATOM 3426 N N . GLY B 1 177 ? 0.634 4.457 21.281 1 97.19 177 GLY B N 1
ATOM 3427 C CA . GLY B 1 177 ? 1.833 4.922 21.953 1 97.19 177 GLY B CA 1
ATOM 3428 C C . GLY B 1 177 ? 1.881 6.43 22.125 1 97.19 177 GLY B C 1
ATOM 3429 O O . GLY B 1 177 ? 2.838 6.969 22.672 1 97.19 177 GLY B O 1
ATOM 3430 N N . ASN B 1 178 ? 0.842 7.145 21.656 1 97.56 178 ASN B N 1
ATOM 3431 C CA . ASN B 1 178 ? 0.838 8.602 21.781 1 97.56 178 ASN B CA 1
ATOM 3432 C C . ASN B 1 178 ? 0.709 9.039 23.234 1 97.56 178 ASN B C 1
ATOM 3434 O O . ASN B 1 178 ? 0.078 8.352 24.047 1 97.56 178 ASN B O 1
ATOM 3438 N N . ASP B 1 179 ? 1.335 10.18 23.531 1 95.88 179 ASP B N 1
ATOM 3439 C CA . ASP B 1 179 ? 1.071 10.836 24.797 1 95.88 179 ASP B CA 1
ATOM 3440 C C . ASP B 1 179 ? -0.401 11.227 24.922 1 95.88 179 ASP B C 1
ATOM 3442 O O . ASP B 1 179 ? -0.93 11.953 24.094 1 95.88 179 ASP B O 1
ATOM 3446 N N . PRO B 1 180 ? -1.044 10.734 26.016 1 95.44 180 PRO B N 1
ATOM 3447 C CA . PRO B 1 180 ? -2.486 10.969 26.109 1 95.44 180 PRO B CA 1
ATOM 3448 C C . PRO B 1 180 ? -2.842 12.461 26.125 1 95.44 180 PRO B C 1
ATOM 3450 O O . PRO B 1 180 ? -3.809 12.867 25.484 1 95.44 180 PRO B O 1
ATOM 3453 N N . GLN B 1 181 ? -2.121 13.242 26.828 1 94.69 181 GLN B N 1
ATOM 3454 C CA . GLN B 1 181 ? -2.422 14.672 26.906 1 94.69 181 GLN B CA 1
ATOM 3455 C C . GLN B 1 181 ? -2.135 15.367 25.578 1 94.69 181 GLN B C 1
ATOM 3457 O O . GLN B 1 181 ? -2.922 16.203 25.125 1 94.69 181 GLN B O 1
ATOM 3462 N N . GLY B 1 182 ? -0.972 15.125 25.016 1 96.56 182 GLY B N 1
ATOM 3463 C CA . GLY B 1 182 ? -0.647 15.695 23.719 1 96.56 182 GLY B CA 1
ATOM 3464 C C . GLY B 1 182 ? -1.649 15.328 22.641 1 96.56 182 GLY B C 1
ATOM 3465 O O . GLY B 1 182 ? -2.082 16.188 21.875 1 96.56 182 GLY B O 1
ATOM 3466 N N . TYR B 1 183 ? -2.006 14.062 22.641 1 96.81 183 TYR B N 1
ATOM 3467 C CA . TYR B 1 183 ? -2.988 13.57 21.688 1 96.81 183 TYR B CA 1
ATOM 3468 C C . TYR B 1 183 ? -4.324 14.281 21.859 1 96.81 183 TYR B C 1
ATOM 3470 O O . TYR B 1 183 ? -4.906 14.773 20.891 1 96.81 183 TYR B O 1
ATOM 3478 N N . LEU B 1 184 ? -4.777 14.359 23.078 1 95.94 184 LEU B N 1
ATOM 3479 C CA . LEU B 1 184 ? -6.086 14.93 23.375 1 95.94 184 LEU B CA 1
ATOM 3480 C C . LEU B 1 184 ? -6.117 16.422 23.016 1 95.94 184 LEU B C 1
ATOM 3482 O O . LEU B 1 184 ? -7.09 16.891 22.438 1 95.94 184 LEU B O 1
ATOM 3486 N N . THR B 1 185 ? -5.102 17.156 23.375 1 97 185 THR B N 1
ATOM 3487 C CA . THR B 1 185 ? -5.027 18.578 23.062 1 97 185 THR B CA 1
ATOM 3488 C C . THR B 1 185 ? -5.133 18.812 21.562 1 97 185 THR B C 1
ATOM 3490 O O . THR B 1 185 ? -5.887 19.672 21.109 1 97 185 THR B O 1
ATOM 3493 N N . THR B 1 186 ? -4.406 18.047 20.844 1 97.5 186 THR B N 1
ATOM 3494 C CA . THR B 1 186 ? -4.391 18.172 19.391 1 97.5 186 THR B CA 1
ATOM 3495 C C . THR B 1 186 ? -5.73 17.75 18.797 1 97.5 186 THR B C 1
ATOM 3497 O O . THR B 1 186 ? -6.25 18.406 17.891 1 97.5 186 THR B O 1
ATOM 3500 N N . TYR B 1 187 ? -6.273 16.656 19.297 1 96.62 187 TYR B N 1
ATOM 3501 C CA . TYR B 1 187 ? -7.527 16.141 18.781 1 96.62 187 TYR B CA 1
ATOM 3502 C C . TYR B 1 187 ? -8.68 17.094 19.047 1 96.62 187 TYR B C 1
ATOM 3504 O O . TYR B 1 187 ? -9.594 17.234 18.219 1 96.62 187 TYR B O 1
ATOM 3512 N N . GLU B 1 188 ? -8.68 17.75 20.172 1 96.5 188 GLU B N 1
ATOM 3513 C CA . GLU B 1 188 ? -9.688 18.766 20.5 1 96.5 188 GLU B CA 1
ATOM 3514 C C . GLU B 1 188 ? -9.648 19.906 19.5 1 96.5 188 GLU B C 1
ATOM 3516 O O . GLU B 1 188 ? -10.695 20.391 19.062 1 96.5 188 GLU B O 1
ATOM 3521 N N . LEU B 1 189 ? -8.461 20.344 19.188 1 97.69 189 LEU B N 1
ATOM 3522 C CA . LEU B 1 189 ? -8.328 21.391 18.172 1 97.69 189 LEU B CA 1
ATOM 3523 C C . LEU B 1 189 ? -8.875 20.906 16.828 1 97.69 189 LEU B C 1
ATOM 3525 O O . LEU B 1 189 ? -9.609 21.625 16.156 1 97.69 189 LEU B O 1
ATOM 3529 N N . PHE B 1 190 ? -8.531 19.688 16.484 1 97.5 190 PHE B N 1
ATOM 3530 C CA . PHE B 1 190 ? -9.008 19.125 15.219 1 97.5 190 PHE B CA 1
ATOM 3531 C C . PHE B 1 190 ? -10.531 19.094 15.18 1 97.5 190 PHE B C 1
ATOM 3533 O O . PHE B 1 190 ? -11.133 19.359 14.133 1 97.5 190 PHE B O 1
ATOM 3540 N N . ALA B 1 191 ? -11.125 18.812 16.312 1 96.81 191 ALA B N 1
ATOM 3541 C CA . ALA B 1 191 ? -12.57 18.641 16.422 1 96.81 191 ALA B CA 1
ATOM 3542 C C . ALA B 1 191 ? -13.289 19.984 16.359 1 96.81 191 ALA B C 1
ATOM 3544 O O . ALA B 1 191 ? -14.438 20.062 15.93 1 96.81 191 ALA B O 1
ATOM 3545 N N . THR B 1 192 ? -12.555 21.031 16.672 1 96.56 192 THR B N 1
ATOM 3546 C CA . THR B 1 192 ? -13.32 22.25 16.938 1 96.56 192 THR B CA 1
ATOM 3547 C C . THR B 1 192 ? -12.891 23.375 16 1 96.56 192 THR B C 1
ATOM 3549 O O . THR B 1 192 ? -13.57 24.391 15.883 1 96.56 192 THR B O 1
ATOM 3552 N N . GLN B 1 193 ? -11.812 23.172 15.281 1 97.81 193 GLN B N 1
ATOM 3553 C CA . GLN B 1 193 ? -11.234 24.328 14.602 1 97.81 193 GLN B CA 1
ATOM 3554 C C . GLN B 1 193 ? -11.375 24.203 13.086 1 97.81 193 GLN B C 1
ATOM 3556 O O . GLN B 1 193 ? -10.562 24.75 12.336 1 97.81 193 GLN B O 1
ATOM 3561 N N . ASP B 1 194 ? -12.391 23.469 12.594 1 98.12 194 ASP B N 1
ATOM 3562 C CA . ASP B 1 194 ? -12.562 23.281 11.156 1 98.12 194 ASP B CA 1
ATOM 3563 C C . ASP B 1 194 ? -12.859 24.625 10.469 1 98.12 194 ASP B C 1
ATOM 3565 O O . ASP B 1 194 ? -12.578 24.781 9.273 1 98.12 194 ASP B O 1
ATOM 3569 N N . MET B 1 195 ? -13.328 25.625 11.242 1 98.38 195 MET B N 1
ATOM 3570 C CA . MET B 1 195 ? -13.648 26.938 10.664 1 98.38 195 MET B CA 1
ATOM 3571 C C . MET B 1 195 ? -12.672 28 11.148 1 98.38 195 MET B C 1
ATOM 3573 O O . MET B 1 195 ? -13 29.188 11.172 1 98.38 195 MET B O 1
ATOM 3577 N N . TYR B 1 196 ? -11.523 27.562 11.547 1 98.25 196 TYR B N 1
ATOM 3578 C CA . TYR B 1 196 ? -10.492 28.484 12.031 1 98.25 196 TYR B CA 1
ATOM 3579 C C . TYR B 1 196 ? -10.234 29.594 11.016 1 98.25 196 TYR B C 1
ATOM 3581 O O . TYR B 1 196 ? -9.773 29.328 9.906 1 98.25 196 TYR B O 1
ATOM 3589 N N . ARG B 1 197 ? -10.555 30.891 11.359 1 98.38 197 ARG B N 1
ATOM 3590 C CA . ARG B 1 197 ? -10.336 32.094 10.578 1 98.38 197 ARG B CA 1
ATOM 3591 C C . ARG B 1 197 ? -10.82 31.922 9.141 1 98.38 197 ARG B C 1
ATOM 3593 O O . ARG B 1 197 ? -10.18 32.375 8.203 1 98.38 197 ARG B O 1
ATOM 3600 N N . ALA B 1 198 ? -11.93 31.266 8.984 1 98.44 198 ALA B N 1
ATOM 3601 C CA . ALA B 1 198 ? -12.508 31 7.672 1 98.44 198 ALA B CA 1
ATOM 3602 C C . ALA B 1 198 ? -12.734 32.312 6.906 1 98.44 198 ALA B C 1
ATOM 3604 O O . ALA B 1 198 ? -12.555 32.375 5.691 1 98.44 198 ALA B O 1
ATOM 3605 N N . ASP B 1 199 ? -13.047 33.375 7.574 1 98.19 199 ASP B N 1
ATOM 3606 C CA . ASP B 1 199 ? -13.359 34.625 6.938 1 98.19 199 ASP B CA 1
ATOM 3607 C C . ASP B 1 199 ? -12.094 35.344 6.445 1 98.19 199 ASP B C 1
ATOM 3609 O O . ASP B 1 199 ? -12.164 36.281 5.652 1 98.19 199 ASP B O 1
ATOM 3613 N N . ASP B 1 200 ? -10.945 34.875 6.848 1 98.69 200 ASP B N 1
ATOM 3614 C CA . ASP B 1 200 ? -9.68 35.531 6.488 1 98.69 200 ASP B CA 1
ATOM 3615 C C . ASP B 1 200 ? -8.969 34.75 5.383 1 98.69 200 ASP B C 1
ATOM 3617 O O . ASP B 1 200 ? -7.895 35.125 4.93 1 98.69 200 ASP B O 1
ATOM 3621 N N . LEU B 1 201 ? -9.547 33.625 4.934 1 98.75 201 LEU B N 1
ATOM 3622 C CA . LEU B 1 201 ? -8.883 32.75 3.973 1 98.75 201 LEU B CA 1
ATOM 3623 C C . LEU B 1 201 ? -8.594 33.5 2.67 1 98.75 201 LEU B C 1
ATOM 3625 O O . LEU B 1 201 ? -7.637 33.188 1.964 1 98.75 201 LEU B O 1
ATOM 3629 N N . GLY B 1 202 ? -9.352 34.469 2.365 1 98.5 202 GLY B N 1
ATOM 3630 C CA . GLY B 1 202 ? -9.156 35.281 1.174 1 98.5 202 GLY B CA 1
ATOM 3631 C C . GLY B 1 202 ? -7.832 36.031 1.17 1 98.5 202 GLY B C 1
ATOM 3632 O O . GLY B 1 202 ? -7.379 36.5 0.123 1 98.5 202 GLY B O 1
ATOM 3633 N N . SER B 1 203 ? -7.199 36.125 2.301 1 98.38 203 SER B N 1
ATOM 3634 C CA . SER B 1 203 ? -5.949 36.875 2.412 1 98.38 203 SER B CA 1
ATOM 3635 C C . SER B 1 203 ? -4.758 36.031 2.006 1 98.38 203 SER B C 1
ATOM 3637 O O . SER B 1 203 ? -3.656 36.531 1.802 1 98.38 203 SER B O 1
ATOM 3639 N N . ILE B 1 204 ? -4.938 34.719 1.881 1 98.25 204 ILE B N 1
ATOM 3640 C CA . ILE B 1 204 ? -3.852 33.844 1.463 1 98.25 204 ILE B CA 1
ATOM 3641 C C . ILE B 1 204 ? -3.529 34.094 -0.01 1 98.25 204 ILE B C 1
ATOM 3643 O O . ILE B 1 204 ? -4.375 33.875 -0.881 1 98.25 204 ILE B O 1
ATOM 3647 N N . GLN B 1 205 ? -2.279 34.438 -0.262 1 95.94 205 GLN B N 1
ATOM 3648 C CA . GLN B 1 205 ? -1.881 34.781 -1.622 1 95.94 205 GLN B CA 1
ATOM 3649 C C . GLN B 1 205 ? -0.99 33.688 -2.227 1 95.94 205 GLN B C 1
ATOM 3651 O O . GLN B 1 205 ? -0.799 33.656 -3.443 1 95.94 205 GLN B O 1
ATOM 3656 N N . ALA B 1 206 ? -0.443 32.844 -1.397 1 97.19 206 ALA B N 1
ATOM 3657 C CA . ALA B 1 206 ? 0.451 31.797 -1.882 1 97.19 206 ALA B CA 1
ATOM 3658 C C . ALA B 1 206 ? -0.296 30.797 -2.768 1 97.19 206 ALA B C 1
ATOM 3660 O O . ALA B 1 206 ? -1.457 30.484 -2.506 1 97.19 206 ALA B O 1
ATOM 3661 N N . PRO B 1 207 ? 0.386 30.328 -3.928 1 98.06 207 PRO B N 1
ATOM 3662 C CA . PRO B 1 207 ? -0.225 29.203 -4.641 1 98.06 207 PRO B CA 1
ATOM 3663 C C . PRO B 1 207 ? -0.675 28.094 -3.701 1 98.06 207 PRO B C 1
ATOM 3665 O O . PRO B 1 207 ? 0.064 27.703 -2.789 1 98.06 207 PRO B O 1
ATOM 3668 N N . THR B 1 208 ? -1.929 27.625 -3.898 1 98.75 208 THR B N 1
ATOM 3669 C CA . THR B 1 208 ? -2.506 26.688 -2.941 1 98.75 208 THR B CA 1
ATOM 3670 C C . THR B 1 208 ? -3.17 25.516 -3.662 1 98.75 208 THR B C 1
ATOM 3672 O O . THR B 1 208 ? -3.889 25.703 -4.645 1 98.75 208 THR B O 1
ATOM 3675 N N . LEU B 1 209 ? -2.848 24.328 -3.225 1 98.88 209 LEU B N 1
ATOM 3676 C CA . LEU B 1 209 ? -3.533 23.109 -3.621 1 98.88 209 LEU B CA 1
ATOM 3677 C C . LEU B 1 209 ? -4.266 22.484 -2.436 1 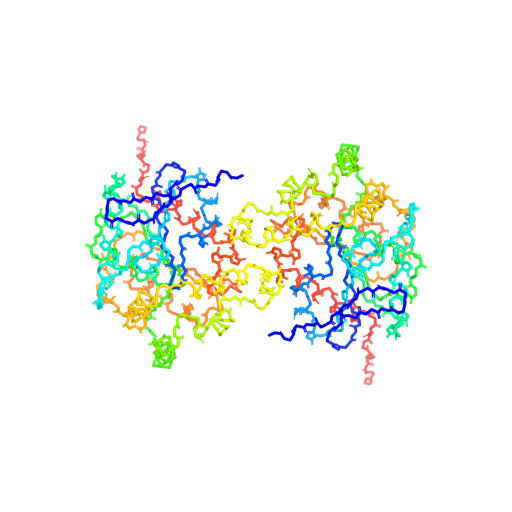98.88 209 LEU B C 1
ATOM 3679 O O . LEU B 1 209 ? -3.68 22.297 -1.368 1 98.88 209 LEU B O 1
ATOM 3683 N N . VAL B 1 210 ? -5.57 22.219 -2.58 1 98.94 210 VAL B N 1
ATOM 3684 C CA . VAL B 1 210 ? -6.355 21.453 -1.625 1 98.94 210 VAL B CA 1
ATOM 3685 C C . VAL B 1 210 ? -6.754 20.109 -2.246 1 98.94 210 VAL B C 1
ATOM 3687 O O . VAL B 1 210 ? -7.355 20.078 -3.322 1 98.94 210 VAL B O 1
ATOM 3690 N N . ALA B 1 211 ? -6.398 19.016 -1.635 1 98.94 211 ALA B N 1
ATOM 3691 C CA . ALA B 1 211 ? -6.668 17.703 -2.227 1 98.94 211 ALA B CA 1
ATOM 3692 C C . ALA B 1 211 ? -7.203 16.734 -1.183 1 98.94 211 ALA B C 1
ATOM 3694 O O . ALA B 1 211 ? -6.891 16.844 0.004 1 98.94 211 ALA B O 1
ATOM 3695 N N . THR B 1 212 ? -8.047 15.82 -1.565 1 98.94 212 THR B N 1
ATOM 3696 C CA . THR B 1 212 ? -8.562 14.758 -0.702 1 98.94 212 THR B CA 1
ATOM 3697 C C . THR B 1 212 ? -8.93 13.523 -1.52 1 98.94 212 THR B C 1
ATOM 3699 O O . THR B 1 212 ? -8.773 13.516 -2.742 1 98.94 212 THR B O 1
ATOM 3702 N N . GLY B 1 213 ? -9.203 12.438 -0.81 1 98.75 213 GLY B N 1
ATOM 3703 C CA . GLY B 1 213 ? -9.695 11.234 -1.46 1 98.75 213 GLY B CA 1
ATOM 3704 C C . GLY B 1 213 ? -11.188 11.258 -1.711 1 98.75 213 GLY B C 1
ATOM 3705 O O . GLY B 1 213 ? -11.953 11.75 -0.882 1 98.75 213 GLY B O 1
ATOM 3706 N N . GLU B 1 214 ? -11.578 10.68 -2.789 1 98.56 214 GLU B N 1
ATOM 3707 C CA . GLU B 1 214 ? -12.984 10.594 -3.162 1 98.56 214 GLU B CA 1
ATOM 3708 C C . GLU B 1 214 ? -13.805 9.883 -2.082 1 98.56 214 GLU B C 1
ATOM 3710 O O . GLU B 1 214 ? -14.961 10.234 -1.841 1 98.56 214 GLU B O 1
ATOM 3715 N N . LEU B 1 215 ? -13.18 8.953 -1.376 1 98 215 LEU B N 1
ATOM 3716 C CA . LEU B 1 215 ? -13.898 8.078 -0.446 1 98 215 LEU B CA 1
ATOM 3717 C C . LEU B 1 215 ? -13.5 8.383 0.995 1 98 215 LEU B C 1
ATOM 3719 O O . LEU B 1 215 ? -13.594 7.516 1.865 1 98 215 LEU B O 1
ATOM 3723 N N . ASP B 1 216 ? -12.977 9.555 1.251 1 98.06 216 ASP B N 1
ATOM 3724 C CA . ASP B 1 216 ? -12.633 9.984 2.602 1 98.06 216 ASP B CA 1
ATOM 3725 C C . ASP B 1 216 ? -13.852 10.539 3.336 1 98.06 216 ASP B C 1
ATOM 3727 O O . ASP B 1 216 ? -14.258 11.672 3.098 1 98.06 216 ASP B O 1
ATOM 3731 N N . PRO B 1 217 ? -14.375 9.828 4.305 1 95.88 217 PRO B N 1
ATOM 3732 C CA . PRO B 1 217 ? -15.602 10.305 4.957 1 95.88 217 PRO B CA 1
ATOM 3733 C C . PRO B 1 217 ? -15.328 11.391 6 1 95.88 217 PRO B C 1
ATOM 3735 O O . PRO B 1 217 ? -16.25 12.102 6.402 1 95.88 217 PRO B O 1
ATOM 3738 N N . GLY B 1 218 ? -14.109 11.484 6.449 1 95.81 218 GLY B N 1
ATOM 3739 C CA . GLY B 1 218 ? -13.773 12.477 7.457 1 95.81 218 GLY B CA 1
ATOM 3740 C C . GLY B 1 218 ? -13.328 13.797 6.867 1 95.81 218 GLY B C 1
ATOM 3741 O O . GLY B 1 218 ? -13.336 14.82 7.551 1 95.81 218 GLY B O 1
ATOM 3742 N N . SER B 1 219 ? -12.812 13.805 5.754 1 97.94 219 SER B N 1
ATOM 3743 C CA . SER B 1 219 ? -12.398 14.961 4.957 1 97.94 219 SER B CA 1
ATOM 3744 C C . SER B 1 219 ? -12.914 14.859 3.525 1 97.94 219 SER B C 1
ATOM 3746 O O . SER B 1 219 ? -12.148 14.594 2.598 1 97.94 219 SER B O 1
ATOM 3748 N N . THR B 1 220 ? -14.148 15.242 3.324 1 98.19 220 THR B N 1
ATOM 3749 C CA . THR B 1 220 ? -14.906 14.938 2.117 1 98.19 220 THR B CA 1
ATOM 3750 C C . THR B 1 220 ? -14.469 15.836 0.962 1 98.19 220 THR B C 1
ATOM 3752 O O . THR B 1 220 ? -13.906 16.906 1.183 1 98.19 220 THR B O 1
ATOM 3755 N N . PRO B 1 221 ? -14.773 15.406 -0.301 1 98.69 221 PRO B N 1
ATOM 3756 C CA . PRO B 1 221 ? -14.539 16.281 -1.459 1 98.69 221 PRO B CA 1
ATOM 3757 C C . PRO B 1 221 ? -15.227 17.625 -1.332 1 98.69 221 PRO B C 1
ATOM 3759 O O . PRO B 1 221 ? -14.672 18.656 -1.743 1 98.69 221 PRO B O 1
ATOM 3762 N N . GLN B 1 222 ? -16.375 17.656 -0.72 1 98.44 222 GLN B N 1
ATOM 3763 C CA . GLN B 1 222 ? -17.078 18.922 -0.524 1 98.44 222 GLN B CA 1
ATOM 3764 C C . GLN B 1 222 ? -16.297 19.859 0.375 1 98.44 222 GLN B C 1
ATOM 3766 O O . GLN B 1 222 ? -16.219 21.062 0.106 1 98.44 222 GLN B O 1
ATOM 3771 N N . MET B 1 223 ? -15.742 19.359 1.457 1 98.62 223 MET B N 1
ATOM 3772 C CA . MET B 1 223 ? -14.922 20.172 2.344 1 98.62 223 MET B CA 1
ATOM 3773 C C . MET B 1 223 ? -13.742 20.781 1.589 1 98.62 223 MET B C 1
ATOM 3775 O O . MET B 1 223 ? -13.445 21.969 1.736 1 98.62 223 MET B O 1
ATOM 3779 N N . ALA B 1 224 ? -13.062 19.922 0.816 1 98.81 224 ALA B N 1
ATOM 3780 C CA . ALA B 1 224 ? -11.914 20.375 0.048 1 98.81 224 ALA B CA 1
ATOM 3781 C C . ALA B 1 224 ? -12.297 21.484 -0.914 1 98.81 224 ALA B C 1
ATOM 3783 O O . ALA B 1 224 ? -11.602 22.5 -1.01 1 98.81 224 ALA B O 1
ATOM 3784 N N . ARG B 1 225 ? -13.383 21.359 -1.624 1 98.75 225 ARG B N 1
ATOM 3785 C CA . ARG B 1 225 ? -13.859 22.359 -2.574 1 98.75 225 ARG B CA 1
ATOM 3786 C C . ARG B 1 225 ? -14.211 23.656 -1.866 1 98.75 225 ARG B C 1
ATOM 3788 O O . ARG B 1 225 ? -13.852 24.734 -2.334 1 98.75 225 ARG B O 1
ATOM 3795 N N . GLN B 1 226 ? -14.906 23.562 -0.728 1 98.75 226 GLN B N 1
ATOM 3796 C CA . GLN B 1 226 ? -15.312 24.75 0.019 1 98.75 226 GLN B CA 1
ATOM 3797 C C . GLN B 1 226 ? -14.094 25.516 0.522 1 98.75 226 GLN B C 1
ATOM 3799 O O . GLN B 1 226 ? -14.094 26.75 0.513 1 98.75 226 GLN B O 1
ATOM 3804 N N . LEU B 1 227 ? -13.117 24.766 1.016 1 98.88 227 LEU B N 1
ATOM 3805 C CA . LEU B 1 227 ? -11.898 25.422 1.471 1 98.88 227 LEU B CA 1
ATOM 3806 C C . LEU B 1 227 ? -11.188 26.125 0.312 1 98.88 227 LEU B C 1
ATOM 3808 O O . LEU B 1 227 ? -10.812 27.297 0.421 1 98.88 227 LEU B O 1
ATOM 3812 N N . ALA B 1 228 ? -11.023 25.422 -0.794 1 98.75 228 ALA B N 1
ATOM 3813 C CA . ALA B 1 228 ? -10.344 25.969 -1.962 1 98.75 228 ALA B CA 1
ATOM 3814 C C . ALA B 1 228 ? -11.07 27.203 -2.496 1 98.75 228 ALA B C 1
ATOM 3816 O O . ALA B 1 228 ? -10.438 28.172 -2.904 1 98.75 228 ALA B O 1
ATOM 3817 N N . ASP B 1 229 ? -12.336 27.188 -2.473 1 98.25 229 ASP B N 1
ATOM 3818 C CA . ASP B 1 229 ? -13.156 28.281 -2.992 1 98.25 229 ASP B CA 1
ATOM 3819 C C . ASP B 1 229 ? -12.906 29.578 -2.229 1 98.25 229 ASP B C 1
ATOM 3821 O O . ASP B 1 229 ? -13.148 30.672 -2.748 1 98.25 229 ASP B O 1
ATOM 3825 N N . ARG B 1 230 ? -12.438 29.469 -1.023 1 98.25 230 ARG B N 1
ATOM 3826 C CA . ARG B 1 230 ? -12.266 30.641 -0.176 1 98.25 230 ARG B CA 1
ATOM 3827 C C . ARG B 1 230 ? -10.852 31.203 -0.308 1 98.25 230 ARG B C 1
ATOM 3829 O O . ARG B 1 230 ? -10.562 32.281 0.2 1 98.25 230 ARG B O 1
ATOM 3836 N N . ILE B 1 231 ? -9.961 30.469 -0.911 1 98.56 231 ILE B N 1
ATOM 3837 C CA . ILE B 1 231 ? -8.578 30.906 -1.108 1 98.56 231 ILE B CA 1
ATOM 3838 C C . ILE B 1 231 ? -8.367 31.297 -2.568 1 98.56 231 ILE B C 1
ATOM 3840 O O . ILE B 1 231 ? -8.406 30.438 -3.459 1 98.56 231 ILE B O 1
ATOM 3844 N N . PRO B 1 232 ? -8.078 32.562 -2.807 1 97.19 232 PRO B N 1
ATOM 3845 C CA . PRO B 1 232 ? -7.934 33.031 -4.191 1 97.19 232 PRO B CA 1
ATOM 3846 C C . PRO B 1 232 ? -6.875 32.25 -4.965 1 97.19 232 PRO B C 1
ATOM 3848 O O . PRO B 1 232 ? -5.742 32.125 -4.496 1 97.19 232 PRO B O 1
ATOM 3851 N N . GLY B 1 233 ? -7.27 31.656 -6.137 1 95.25 233 GLY B N 1
ATOM 3852 C CA . GLY B 1 233 ? -6.332 30.984 -7.02 1 95.25 233 GLY B CA 1
ATOM 3853 C C . GLY B 1 233 ? -6.059 29.547 -6.613 1 95.25 233 GLY B C 1
ATOM 3854 O O . GLY B 1 233 ? -5.309 28.844 -7.289 1 95.25 233 GLY B O 1
ATOM 3855 N N . ALA B 1 234 ? -6.66 29.062 -5.535 1 98.12 234 ALA B N 1
ATOM 3856 C CA . ALA B 1 234 ? -6.43 27.688 -5.086 1 98.12 234 ALA B CA 1
ATOM 3857 C C . ALA B 1 234 ? -7.008 26.688 -6.078 1 98.12 234 ALA B C 1
ATOM 3859 O O . ALA B 1 234 ? -8.031 26.953 -6.715 1 98.12 234 ALA B O 1
ATOM 3860 N N . THR B 1 235 ? -6.312 25.578 -6.258 1 97.69 235 THR B N 1
ATOM 3861 C CA . THR B 1 235 ? -6.82 24.453 -7.031 1 97.69 235 THR B CA 1
ATOM 3862 C C . THR B 1 235 ? -7.25 23.312 -6.113 1 97.69 235 THR B C 1
ATOM 3864 O O . THR B 1 235 ? -6.766 23.203 -4.984 1 97.69 235 THR B O 1
ATOM 3867 N N . VAL B 1 236 ? -8.219 22.547 -6.625 1 98.56 236 VAL B N 1
ATOM 3868 C CA . VAL B 1 236 ? -8.727 21.422 -5.863 1 98.56 236 VAL B CA 1
ATOM 3869 C C . VAL B 1 236 ? -8.492 20.125 -6.645 1 98.56 236 VAL B C 1
ATOM 3871 O O . VAL B 1 236 ? -8.641 20.094 -7.867 1 98.56 236 VAL B O 1
ATOM 3874 N N . ALA B 1 237 ? -8.078 19.062 -5.988 1 98.81 237 ALA B N 1
ATOM 3875 C CA . ALA B 1 237 ? -7.941 17.734 -6.566 1 98.81 237 ALA B CA 1
ATOM 3876 C C . ALA B 1 237 ? -8.633 16.688 -5.699 1 98.81 237 ALA B C 1
ATOM 3878 O O . ALA B 1 237 ? -8.383 16.594 -4.496 1 98.81 237 ALA B O 1
ATOM 3879 N N . VAL B 1 238 ? -9.555 15.93 -6.258 1 98.88 238 VAL B N 1
ATOM 3880 C CA . VAL B 1 238 ? -10.172 14.773 -5.621 1 98.88 238 VAL B CA 1
ATOM 3881 C C . VAL B 1 238 ? -9.656 13.492 -6.27 1 98.88 238 VAL B C 1
ATOM 3883 O O . VAL B 1 238 ? -9.898 13.25 -7.457 1 98.88 238 VAL B O 1
ATOM 3886 N N . LEU B 1 239 ? -8.914 12.695 -5.543 1 98.5 239 LEU B N 1
ATOM 3887 C CA . LEU B 1 239 ? -8.297 11.492 -6.09 1 98.5 239 LEU B CA 1
ATOM 3888 C C . LEU B 1 239 ? -9.273 10.32 -6.066 1 98.5 239 LEU B C 1
ATOM 3890 O O . LEU B 1 239 ? -9.781 9.953 -5.004 1 98.5 239 LEU B O 1
ATOM 3894 N N . PRO B 1 240 ? -9.492 9.711 -7.191 1 97.19 240 PRO B N 1
ATOM 3895 C CA . PRO B 1 240 ? -10.484 8.641 -7.277 1 97.19 240 PRO B CA 1
ATOM 3896 C C . PRO B 1 240 ? -10.125 7.434 -6.41 1 97.19 240 PRO B C 1
ATOM 3898 O O . PRO B 1 240 ? -8.953 7.043 -6.336 1 97.19 240 PRO B O 1
ATOM 3901 N N . GLU B 1 241 ? -11.07 6.941 -5.676 1 95.44 241 GLU B N 1
ATOM 3902 C CA . GLU B 1 241 ? -11.047 5.688 -4.934 1 95.44 241 GLU B CA 1
ATOM 3903 C C . GLU B 1 241 ? -10.148 5.789 -3.707 1 95.44 241 GLU B C 1
ATOM 3905 O O . GLU B 1 241 ? -9.938 4.801 -3 1 95.44 241 GLU B O 1
ATOM 3910 N N . GLN B 1 242 ? -9.609 6.945 -3.51 1 97.94 242 GLN B N 1
ATOM 3911 C CA . GLN B 1 242 ? -8.695 7.105 -2.381 1 97.94 242 GLN B CA 1
ATOM 3912 C C . GLN B 1 242 ? -9.461 7.473 -1.109 1 97.94 242 GLN B C 1
ATOM 3914 O O . GLN B 1 242 ? -10.516 8.102 -1.174 1 97.94 242 GLN B O 1
ATOM 3919 N N . ARG B 1 243 ? -8.906 7.059 0.026 1 98.31 243 ARG B N 1
ATOM 3920 C CA . ARG B 1 243 ? -9.461 7.359 1.345 1 98.31 243 ARG B CA 1
ATOM 3921 C C . ARG B 1 243 ? -8.531 8.289 2.123 1 98.31 243 ARG B C 1
ATOM 3923 O O . ARG B 1 243 ? -7.809 9.094 1.53 1 98.31 243 ARG B O 1
ATOM 3930 N N . HIS B 1 244 ? -8.672 8.336 3.467 1 98.75 244 HIS B N 1
ATOM 3931 C CA . HIS B 1 244 ? -8.023 9.344 4.305 1 98.75 244 HIS B CA 1
ATOM 3932 C C . HIS B 1 244 ? -6.504 9.227 4.234 1 98.75 244 HIS B C 1
ATOM 3934 O O . HIS B 1 244 ? -5.805 10.234 4.137 1 98.75 244 HIS B O 1
ATOM 3940 N N . MET B 1 245 ? -5.984 8.031 4.199 1 98.88 245 MET B N 1
ATOM 3941 C CA . MET B 1 245 ? -4.543 7.816 4.301 1 98.88 245 MET B CA 1
ATOM 3942 C C . MET B 1 245 ? -3.926 7.605 2.922 1 98.88 245 MET B C 1
ATOM 3944 O O . MET B 1 245 ? -2.998 6.809 2.768 1 98.88 245 MET B O 1
ATOM 3948 N N . MET B 1 246 ? -4.434 8.336 1.957 1 98.69 246 MET B N 1
ATOM 3949 C CA . MET B 1 246 ? -3.932 8.219 0.59 1 98.69 246 MET B CA 1
ATOM 3950 C C . MET B 1 246 ? -2.43 8.484 0.539 1 98.69 246 MET B C 1
ATOM 3952 O O . MET B 1 246 ? -1.718 7.887 -0.27 1 98.69 246 MET B O 1
ATOM 3956 N N . PRO B 1 247 ? -1.753 9.32 1.463 1 98.75 247 PRO B N 1
ATOM 3957 C CA . PRO B 1 247 ? -0.297 9.477 1.414 1 98.75 247 PRO B CA 1
ATOM 3958 C C . PRO B 1 247 ? 0.449 8.172 1.692 1 98.75 247 PRO B C 1
ATOM 3960 O O . PRO B 1 247 ? 1.562 7.977 1.195 1 98.75 247 PRO B O 1
ATOM 3963 N N . VAL B 1 248 ? -0.177 7.277 2.438 1 98.75 248 VAL B N 1
ATOM 3964 C CA . VAL B 1 248 ? 0.464 6.02 2.807 1 98.75 248 VAL B CA 1
ATOM 3965 C C . VAL B 1 248 ? -0 4.906 1.868 1 98.75 248 VAL B C 1
ATOM 3967 O O . VAL B 1 248 ? 0.813 4.121 1.374 1 98.75 248 VAL B O 1
ATOM 3970 N N . GLU B 1 249 ? -1.278 4.852 1.581 1 98.19 249 GLU B N 1
ATOM 3971 C CA . GLU B 1 249 ? -1.887 3.789 0.788 1 98.19 249 GLU B CA 1
ATOM 3972 C C . GLU B 1 249 ? -1.507 3.912 -0.685 1 98.19 249 GLU B C 1
ATOM 3974 O O . GLU B 1 249 ? -1.351 2.904 -1.377 1 98.19 249 GLU B O 1
ATOM 3979 N N . SER B 1 250 ? -1.357 5.113 -1.186 1 97.81 250 SER B N 1
ATOM 3980 C CA . SER B 1 250 ? -1.068 5.387 -2.59 1 97.81 250 SER B CA 1
ATOM 3981 C C . SER B 1 250 ? -0.002 6.469 -2.732 1 97.81 250 SER B C 1
ATOM 3983 O O . SER B 1 250 ? -0.235 7.496 -3.371 1 97.81 250 SER B O 1
ATOM 3985 N N . PRO B 1 251 ? 1.201 6.152 -2.24 1 98.19 251 PRO B N 1
ATOM 3986 C CA . PRO B 1 251 ? 2.229 7.195 -2.189 1 98.19 251 PRO B CA 1
ATOM 3987 C C . PRO B 1 251 ? 2.645 7.684 -3.574 1 98.19 251 PRO B C 1
ATOM 3989 O O . PRO B 1 251 ? 2.918 8.875 -3.758 1 98.19 251 PRO B O 1
ATOM 3992 N N . ARG B 1 252 ? 2.688 6.863 -4.586 1 96.75 252 ARG B N 1
ATOM 3993 C CA . ARG B 1 252 ? 3.084 7.281 -5.926 1 96.75 252 ARG B CA 1
ATOM 3994 C C . ARG B 1 252 ? 2.061 8.242 -6.523 1 96.75 252 ARG B C 1
ATOM 3996 O O . ARG B 1 252 ? 2.428 9.234 -7.156 1 96.75 252 ARG B O 1
ATOM 4003 N N . LEU B 1 253 ? 0.81 7.879 -6.328 1 96.88 253 LEU B N 1
ATOM 4004 C CA . LEU B 1 253 ? -0.268 8.727 -6.816 1 96.88 253 LEU B CA 1
ATOM 4005 C C . LEU B 1 253 ? -0.203 10.109 -6.172 1 96.88 253 LEU B C 1
ATOM 4007 O O . LEU B 1 253 ? -0.327 11.125 -6.863 1 96.88 253 LEU B O 1
ATOM 4011 N N . VAL B 1 254 ? 0.018 10.188 -4.887 1 98.69 254 VAL B N 1
ATOM 4012 C CA . VAL B 1 254 ? 0.093 11.453 -4.156 1 98.69 254 VAL B CA 1
ATOM 4013 C C . VAL B 1 254 ? 1.339 12.227 -4.582 1 98.69 254 VAL B C 1
ATOM 4015 O O . VAL B 1 254 ? 1.29 13.445 -4.758 1 98.69 254 VAL B O 1
ATOM 4018 N N . ASN B 1 255 ? 2.447 11.508 -4.77 1 98.44 255 ASN B N 1
ATOM 4019 C CA . ASN B 1 255 ? 3.67 12.164 -5.219 1 98.44 255 ASN B CA 1
ATOM 4020 C C . ASN B 1 255 ? 3.488 12.805 -6.594 1 98.44 255 ASN B C 1
ATOM 4022 O O . ASN B 1 255 ? 3.988 13.898 -6.844 1 98.44 255 ASN B O 1
ATOM 4026 N N . GLN B 1 256 ? 2.811 12.102 -7.469 1 97.5 256 GLN B N 1
ATOM 4027 C CA . GLN B 1 256 ? 2.553 12.656 -8.789 1 97.5 256 GLN B CA 1
ATOM 4028 C C . GLN B 1 256 ? 1.747 13.945 -8.695 1 97.5 256 GLN B C 1
ATOM 4030 O O . GLN B 1 256 ? 2.051 14.93 -9.383 1 97.5 256 GLN B O 1
ATOM 4035 N N . LEU B 1 257 ? 0.729 13.953 -7.895 1 98.38 257 LEU B N 1
ATOM 4036 C CA . LEU B 1 257 ? -0.083 15.141 -7.656 1 98.38 257 LEU B CA 1
ATOM 4037 C C . LEU B 1 257 ? 0.77 16.281 -7.113 1 98.38 257 LEU B C 1
ATOM 4039 O O . LEU B 1 257 ? 0.696 17.406 -7.613 1 98.38 257 LEU B O 1
ATOM 4043 N N . LEU B 1 258 ? 1.596 15.984 -6.109 1 98.62 258 LEU B N 1
ATOM 4044 C CA . LEU B 1 258 ? 2.41 17 -5.449 1 98.62 258 LEU B CA 1
ATOM 4045 C C . LEU B 1 258 ? 3.455 17.562 -6.406 1 98.62 258 LEU B C 1
ATOM 4047 O O . LEU B 1 258 ? 3.646 18.781 -6.477 1 98.62 258 LEU B O 1
ATOM 4051 N N . LEU B 1 259 ? 4.129 16.703 -7.148 1 98.12 259 LEU B N 1
ATOM 4052 C CA . LEU B 1 259 ? 5.168 17.141 -8.078 1 98.12 259 LEU B CA 1
ATOM 4053 C C . LEU B 1 259 ? 4.578 18.031 -9.172 1 98.12 259 LEU B C 1
ATOM 4055 O O . LEU B 1 259 ? 5.18 19.031 -9.547 1 98.12 259 LEU B O 1
ATOM 4059 N N . GLY B 1 260 ? 3.396 17.625 -9.703 1 97.19 260 GLY B N 1
ATOM 4060 C CA . GLY B 1 260 ? 2.727 18.469 -10.688 1 97.19 260 GLY B CA 1
ATOM 4061 C C . GLY B 1 260 ? 2.426 19.859 -10.172 1 97.19 260 GLY B C 1
ATOM 4062 O O . GLY B 1 260 ? 2.689 20.844 -10.859 1 97.19 260 GLY B O 1
ATOM 4063 N N . PHE B 1 261 ? 1.967 19.922 -8.992 1 98.06 261 PHE B N 1
ATOM 4064 C CA . PHE B 1 261 ? 1.626 21.203 -8.383 1 98.06 261 PHE B CA 1
ATOM 4065 C C . PHE B 1 261 ? 2.881 22.031 -8.102 1 98.06 261 PHE B C 1
ATOM 4067 O O . PHE B 1 261 ? 2.924 23.234 -8.383 1 98.06 261 PHE B O 1
ATOM 4074 N N . LEU B 1 262 ? 3.914 21.391 -7.461 1 96.88 262 LEU B N 1
ATOM 4075 C CA . LEU B 1 262 ? 5.129 22.078 -7.047 1 96.88 262 LEU B CA 1
ATOM 4076 C C . LEU B 1 262 ? 5.863 22.656 -8.25 1 96.88 262 LEU B C 1
ATOM 4078 O O . LEU B 1 262 ? 6.465 23.734 -8.164 1 96.88 262 LEU B O 1
ATOM 4082 N N . GLU B 1 263 ? 5.82 21.969 -9.375 1 92.5 263 GLU B N 1
ATOM 4083 C CA . GLU B 1 263 ? 6.426 22.469 -10.609 1 92.5 263 GLU B CA 1
ATOM 4084 C C . GLU B 1 263 ? 5.727 23.734 -11.094 1 92.5 263 GLU B C 1
ATOM 4086 O O . GLU B 1 263 ? 6.379 24.688 -11.531 1 92.5 263 GLU B O 1
ATOM 4091 N N . THR B 1 264 ? 4.488 23.734 -10.984 1 87.88 264 THR B N 1
ATOM 4092 C CA . THR B 1 264 ? 3.695 24.875 -11.438 1 87.88 264 THR B CA 1
ATOM 4093 C C . THR B 1 264 ? 3.855 26.047 -10.484 1 87.88 264 THR B C 1
ATOM 4095 O O . THR B 1 264 ? 3.949 27.203 -10.914 1 87.88 264 THR B O 1
ATOM 4098 N N . ALA B 1 265 ? 3.848 25.75 -9.195 1 85.75 265 ALA B N 1
ATOM 4099 C CA . ALA B 1 265 ? 3.955 26.797 -8.172 1 85.75 265 ALA B CA 1
ATOM 4100 C C . ALA B 1 265 ? 5.316 27.484 -8.234 1 85.75 265 ALA B C 1
ATOM 4102 O O . ALA B 1 265 ? 5.434 28.672 -7.938 1 85.75 265 ALA B O 1
ATOM 4103 N N . HIS B 1 266 ? 6.344 26.75 -8.562 1 77.94 266 HIS B N 1
ATOM 4104 C CA . HIS B 1 266 ? 7.684 27.328 -8.68 1 77.94 266 HIS B CA 1
ATOM 4105 C C . HIS B 1 266 ? 7.797 28.203 -9.914 1 77.94 266 HIS B C 1
ATOM 4107 O O . HIS B 1 266 ? 8.477 29.234 -9.883 1 77.94 266 HIS B O 1
ATOM 4113 N N . SER B 1 267 ? 7.203 27.766 -10.961 1 69.75 267 SER B N 1
ATOM 4114 C CA . SER B 1 267 ? 7.266 28.531 -12.195 1 69.75 267 SER B CA 1
ATOM 4115 C C . SER B 1 267 ? 6.523 29.859 -12.062 1 69.75 267 SER B C 1
ATOM 4117 O O . SER B 1 267 ? 6.879 30.844 -12.711 1 69.75 267 SER B O 1
ATOM 4119 N N . GLN B 1 268 ? 5.578 29.875 -11.312 1 62.31 268 GLN B N 1
ATOM 4120 C CA . GLN B 1 268 ? 4.797 31.094 -11.133 1 62.31 268 GLN B CA 1
ATOM 4121 C C . GLN B 1 268 ? 5.582 32.125 -10.336 1 62.31 268 GLN B C 1
ATOM 4123 O O . GLN B 1 268 ? 5.363 33.344 -10.492 1 62.31 268 GLN B O 1
ATOM 4128 N N . GLN B 1 269 ? 6.473 31.625 -9.539 1 56.72 269 GLN B N 1
ATOM 4129 C CA . GLN B 1 269 ? 7.211 32.594 -8.727 1 56.72 269 GLN B CA 1
ATOM 4130 C C . GLN B 1 269 ? 8.461 33.094 -9.445 1 56.72 269 GLN B C 1
ATOM 4132 O O . GLN B 1 269 ? 8.969 34.156 -9.156 1 56.72 269 GLN B O 1
ATOM 4137 N N . HIS B 1 270 ? 9.109 32.281 -10.352 1 50.62 270 HIS B N 1
ATOM 4138 C CA . HIS B 1 270 ? 10.234 32.75 -11.156 1 50.62 270 HIS B CA 1
ATOM 4139 C C . HIS B 1 270 ? 9.859 32.875 -12.625 1 50.62 270 HIS B C 1
ATOM 4141 O O . HIS B 1 270 ? 10.141 31.953 -13.414 1 50.62 270 HIS B O 1
ATOM 4147 N N . PRO B 1 271 ? 9.062 34.031 -12.914 1 44.84 271 PRO B N 1
ATOM 4148 C CA . PRO B 1 271 ? 8.773 34.156 -14.344 1 44.84 271 PRO B CA 1
ATOM 4149 C C . PRO B 1 271 ? 10.031 34.281 -15.195 1 44.84 271 PRO B C 1
ATOM 4151 O O . PRO B 1 271 ? 11.055 34.781 -14.734 1 44.84 271 PRO B O 1
ATOM 4154 N N . ILE B 1 272 ? 10.414 33.406 -16.031 1 37.78 272 ILE B N 1
ATOM 4155 C CA . ILE B 1 272 ? 11.508 33.562 -16.984 1 37.78 272 ILE B CA 1
ATOM 4156 C C . ILE B 1 272 ? 11.531 34.969 -17.531 1 37.78 272 ILE B C 1
ATOM 4158 O O . ILE B 1 272 ? 10.508 35.5 -18 1 37.78 272 ILE B O 1
ATOM 4162 N N . LYS B 1 273 ? 12.617 35.75 -17.281 1 40.66 273 LYS B N 1
ATOM 4163 C CA . LYS B 1 273 ? 12.977 36.969 -17.984 1 40.66 273 LYS B CA 1
ATOM 4164 C C . LYS B 1 273 ? 13.031 36.75 -19.5 1 40.66 273 LYS B C 1
ATOM 4166 O O . LYS B 1 273 ? 13.75 35.875 -19.969 1 40.66 273 LYS B O 1
ATOM 4171 N N . GLY B 1 274 ? 11.914 36.906 -20.234 1 36.12 274 GLY B N 1
ATOM 4172 C CA . GLY B 1 274 ? 12.039 37.062 -21.688 1 36.12 274 GLY B CA 1
ATOM 4173 C C . GLY B 1 274 ? 13.281 37.812 -22.109 1 36.12 274 GLY B C 1
ATOM 4174 O O . GLY B 1 274 ? 13.516 38.938 -21.656 1 36.12 274 GLY B O 1
ATOM 4175 N N . ILE B 1 275 ? 14.266 37.156 -22.359 1 29.42 275 ILE B N 1
ATOM 4176 C CA . ILE B 1 275 ? 15.367 37.781 -23.078 1 29.42 275 ILE B CA 1
ATOM 4177 C C . ILE B 1 275 ? 14.828 38.469 -24.344 1 29.42 275 ILE B C 1
ATOM 4179 O O . ILE B 1 275 ? 14.148 37.812 -25.156 1 29.42 275 ILE B O 1
ATOM 4183 N N . VAL B 1 276 ? 14.719 39.812 -24.25 1 31.69 276 VAL B N 1
ATOM 4184 C CA . VAL B 1 276 ? 14.664 40.688 -25.422 1 31.69 276 VAL B CA 1
ATOM 4185 C C . VAL B 1 276 ? 15.844 40.406 -26.344 1 31.69 276 VAL B C 1
ATOM 4187 O O . VAL B 1 276 ? 17 40.469 -25.906 1 31.69 276 VAL B O 1
ATOM 4190 N N . ALA B 1 277 ? 15.555 39.844 -27.516 1 22.27 277 ALA B N 1
ATOM 4191 C CA . ALA B 1 277 ? 16.422 40.094 -28.672 1 22.27 277 ALA B CA 1
ATOM 4192 C C . ALA B 1 277 ? 16.5 41.594 -28.984 1 22.27 277 ALA B C 1
ATOM 4194 O O . ALA B 1 277 ? 15.5 42.312 -28.922 1 22.27 277 ALA B O 1
#

Sequence (554 aa):
MIRLTAEHTPAGTSYLATGQGQPVVLIHGVGLNKEMWGGQVVGLAAHYRVISYDMLGHGASPRPASGTPLLGYADQLLELLDHLQLAKATVIGFSMGGLVARAFALHYPERLHSLVVLNSVFNRSPEQREGVIARTAQAAEHGPDANAEAALSRWFSREYQAANPAQIAALRETLAGNDPQGYLTTYELFATQDMYRADDLGSIQAPTLVATGELDPGSTPQMARQLADRIPGATVAVLPEQRHMMPVESPRLVNQLLLGFLETAHSQQHPIKGIVAMIRLTAEHTPAGTSYLATGQGQPVVLIHGVGLNKEMWGGQVVGLAAHYRVISYDMLGHGASPRPASGTPLLGYADQLLELLDHLQLAKATVIGFSMGGLVARAFALHYPERLHSLVVLNSVFNRSPEQREGVIARTAQAAEHGPDANAEAALSRWFSREYQAANPAQIAALRETLAGNDPQGYLTTYELFATQDMYRADDLGSIQAPTLVATGELDPGSTPQMARQLADRIPGATVAVLPEQRHMMPVESPRLVNQLLLGFLETAHSQQHPIKGIVA

Radius of gyration: 26.05 Å; Cα contacts (8 Å, |Δi|>4): 1145; chains: 2; bounding box: 65×76×57 Å

Organism: NCBI:txid2813360

pLDDT: mean 94.55, std 12.23, range [22.27, 98.94]

InterPro domains:
  IPR000073 Alpha/beta hydrolase fold-1 [PF00561] (23-250)
  IPR000073 Alpha/beta hydrolase fold-1 [PR00111] (47-62)
  IPR000073 Alpha/beta hydrolase fold-1 [PR00111] (91-104)
  IPR000073 Alpha/beta hydrolase fold-1 [PR00111] (105-118)
  IPR000639 Epoxide hydrolase-like [PR00412] (47-62)
  IPR000639 Epoxide hydrolase-like [PR00412] (105-118)
  IPR000639 Epoxide hydrolase-like [PR00412] (239-261)
  IPR029058 Alpha/Beta hydrolase fold [G3DSA:3.40.50.1820] (8-264)
  IPR029058 Alpha/Beta hydrolase fold [SSF53474] (13-263)
  IPR050266 AB hydrolase superfamily [PTHR43798] (17-266)

Foldseek 3Di:
DPDFDWDAFPQFWIKGKAADDAEEEEAEAFLAFQVLLVLLCVLCRPHHTYMYTGFAQADRGHHDDAPDALVNRLVVVVSVCVRVVQQAHEYAAAALGLSSQLSNCLPPVRRYQAYEYELYAADDDPVLLVVLVVVLVQCLVPNQLSCVVVCLPLAFPPVLCVVCVVVSVVSSVSSRPTDSSRSSRSSVNSSPCNCPPVVRQQVRDHEYEFEYECREPNRHQVRSVSSQVSHPNYYYYYHYPHYRSCCNSPVVVVSVVVVVSVVVSVCVVDPPDPPDD/DPDFDWDAFPQFWIKGKAADDAEEEEAEAFLAFQVLLVLLCVLCRPHHTYMYTGFAQADRGHHDDAPDALVNRLVVVVSVCVRVVQQAHEYAAAALGLSSQLSNCLPPVRRYLAYEYELYAADDDPVLLVVLVVVLVQCLVPNQLSCVVVVLPLAFPPVLCVVCVVVSVVSSVSSRPTDSRRSSRSSVNRSPCNCPPVVRLQVRDHEYEFEYECREPNRHQVRSVSSQVSHPNYYYYYHYPHYRSCCNSPVVVVSVVVVVSVVVSVCVVDPPDPPDD

Nearest PDB structures (foldseek):
  4uhe-assembly1_A  TM=8.670E-01  e=1.721E-24  Thermogutta terrifontis
  7dq9-assembly4_D  TM=8.982E-01  e=2.262E-22  Alistipes shahii WAL 8301
  5egn-assembly3_C  TM=8.410E-01  e=2.886E-22  uncultured bacterium
  8qzu-assembly1_A  TM=8.849E-01  e=6.982E-20  Xenorhabdus hominickii
  3v48-assembly1_B  TM=8.803E-01  e=5.989E-18  Escherichia coli SE11

Secondary structure (DSSP, 8-state):
---PPPEE-TT--EEEEE--SEEEEEEPPTT--GGGGHHHHHHHTTTEEEEEEPPTTSTTSPPPPTT--HHHHHHHHHHHHHHTT-S-EEEEEETHHHHHHHHHHHH-GGGEEEEEEES---S--HHHHHHHHHHHHHHHHH-TTTTHHHHHHHHS-HHHHHH-HHHHHHHHHHHHTS-HHHHHHHHHHHHH-TTTTGGGGGG--S-EEEEEETT-SSS-HHHHHHHHHHSTT-EEEEETT--TTHHHHSHHHHHHHHHHHHHHHHHHHS-------/---PPPEE-TT--EEEEE--SSEEEEEPPTT--GGGGHHHHHHHTTTSEEEEEPPTTSTTSPPPPTT--HHHHHHHHHHHHHHTT-S-EEEEEETHHHHHHHHHHHH-GGGEEEEEEES---S--HHHHHHHHHHHHHHHHH-TTTTHHHHHHHHS-HHHHHH-HHHHHHHHHHHHTS-HHHHHHHHHHHHH-TTTTGGGGGG--S-EEEEEETT-SSS-HHHHHHHHHHSTT-EEEEETT--TTHHHHSHHHHHHHHHHHHHHHHHHHS-------

Solvent-accessible surface area (backbone atoms only — not comparable to full-atom values): 27748 Å² total; per-residue (Å²): 122,86,73,81,70,74,43,66,47,96,89,34,47,22,31,40,74,44,57,50,68,62,42,35,38,42,33,42,36,78,61,48,31,39,69,58,43,29,5,44,45,68,63,41,24,82,66,18,18,32,31,29,31,21,54,65,14,18,72,75,15,52,64,54,62,89,77,57,51,67,64,54,54,24,47,50,53,50,50,50,32,56,74,69,68,45,74,51,28,29,34,36,7,27,28,47,14,17,56,31,40,50,46,29,43,72,75,40,49,84,39,43,55,29,41,34,33,32,32,28,62,28,73,66,49,74,67,56,40,51,52,44,48,52,51,46,52,42,30,72,72,63,28,61,44,57,53,40,71,63,47,51,61,55,29,44,55,72,26,54,46,41,31,30,51,48,31,50,51,50,51,50,50,44,25,53,65,43,46,55,65,23,40,46,50,51,44,49,47,57,52,66,45,39,59,63,65,58,88,53,35,60,70,40,74,46,52,32,41,23,30,23,13,59,59,9,84,83,17,32,52,66,23,31,46,57,52,23,72,43,24,58,83,33,41,69,47,67,40,81,85,24,24,53,40,32,55,46,70,36,16,62,63,47,38,52,53,50,52,57,48,53,56,52,51,51,47,68,71,55,66,77,80,74,77,79,127,124,86,74,80,69,74,45,64,46,95,91,33,48,23,31,40,75,44,58,51,68,63,43,34,37,41,34,43,36,78,60,47,31,40,69,56,43,29,5,44,45,68,62,43,24,83,66,18,18,33,31,30,30,21,53,65,14,19,75,73,16,52,64,55,62,88,78,59,50,67,64,55,54,24,48,50,52,50,50,50,32,58,73,68,69,43,71,50,28,28,35,38,6,27,28,48,14,17,56,31,41,49,47,29,43,71,76,40,50,85,39,43,54,28,41,33,32,32,32,28,62,29,72,67,49,73,69,57,40,51,52,44,48,52,51,47,52,42,29,72,73,62,28,63,43,58,52,41,70,63,47,50,61,53,30,43,53,72,26,53,48,40,31,30,52,48,33,49,52,49,50,51,48,45,23,54,66,44,46,55,66,21,39,46,49,51,44,51,47,57,51,66,46,41,59,63,64,58,89,53,35,58,70,41,74,46,52,32,41,23,31,25,13,59,58,9,84,83,16,34,52,66,25,31,47,56,52,23,73,42,24,57,84,33,41,70,47,67,40,81,86,24,24,53,40,33,54,46,70,37,18,63,63,46,37,52,55,50,51,57,47,53,55,52,51,50,46,68,71,55,66,77,78,75,77,78,129